Protein AF-A0A931ELJ6-F1 (afdb_monomer_lite)

pLDDT: mean 70.59, std 13.03, range [31.83, 93.94]

Foldseek 3Di:
DDDDDDDPPVVVVVVVVVVVVVVVVVVVPPPPVVVVVVVVVVVVVVVVVVVVVVVVVVVVVVVVVVVVVVVVVVVVVVVVVVVVVVVVVVVVVVVVVVVVVVVVVVVVVVVVVVVVVVVVVVVVVVVVVVVVVVVVVVVVVVVVVVVVVVVVVVVVLVVVVVVLVVVLVVLVVVLVVLVVVLVVVVVVLVVVVVVLVVVVVVLVVLVVVLVVLVVVLVVVVVVVVVVVVVVVVVVVVVVVVVVVVVVVVVVVVVVVVVVVVVVVVVVVVVVVVVVVVVVVVVVVVVVVVVVVVVVVVVVVVVPDDDDDDDPVVVVVVVVVVVVVVVVVVVVVVVVVVVVVVVVVVVVVVVVVVVVVVVVVVVVVVVVVVVVVVVVVVVVVVSVVSVVVSVVSVVVSVVSVVVVVVSVVVSVVSVVVSVVSVVVSVVSVVVSVVSVVVVVVSVVVVVVVVVVVVVVVVVVVVVVVVVVVVVVVVVVVVVVVVVVVVCVVVVVVDDDPPVVVVVVVVVVVVVVVVVVVVVVVVVVVVVVVVVVVVVVVVVVVVVVVVPPDPPPPQFDPLCVAQQQDPLLQVLCVVLVNRALQSQLPDDLVSSVVSCVVSVHDDGPLSVCSSVLSVCVVVVVPPVNVVVVVCADSNHHDPDDDD

Sequence (641 aa):
MGWINWCSFLLGGLILWLLGWLLSWFFRGNSRLQSDYAQAQAELGRLQAELTTATAAKARLGLAEQELSALRPKVQESEALQDSLERQGKELSAARLQLQSLSTALEENTNLKTQLTSLQAQLNQLQVERDHTANELQTLRGRVSSFDQLQGDYSGLQTRLASLEGERNTLKTKLQSLEADYKTRLEAALSDSEGLKTELQGQRAKVSELEARGQENIRLMGEIERYKNEFSGLQSRIGSLEQERTQLAAQLEGTSANLGSLQGRLGDLLKEREQHKNESEDFKSQLAAMGGSLLVLETLRKRLGGVEPENLESRFVALQTERNQYATELDTVRKHQEVLSGEREFLRAEVEGLQRRLDELSHQSNEILTERNRLSTEALRLRVDLNQSQGAYQDLEGAHRDLESLRTRLQKAEEERNWFSGEVQGLRQELQAHQANSTDLEQFRANYTALQARVSDLEAQLHKASATAGEAQELAANYASAQARISDLEQQGDSKRELAEFQANYTALQARISDYEAQLSQAQQRTKEYDQLAANFAAMQARVSDTPPSPVKPDDLTRIEGIGPKMNKALNAAGIYTFAQLAAAHQNQLHAAIETAGMPFAPSLPTWAKQAAYLARGDEKGFREYTDHLIAGREPQGGEA

Secondary structure (DSSP, 8-state):
------TTTHHHHHHHHHHHHHHHHHHHHTTHHHHHHHHHHHHHHHHHHHHHHHHHHHHHHHHHHHHHHHHHHHHHHHHHHHHHHHHHHHHHHHHHHHHHHHHHHHHHHHHHHHHHHHHHHHHHHHHHHHHHHHHHHHHHHHHHHHHHHHHHHHHHHHHHHHHHHHHHHHHHHHHHHHHHHHHHHHHHHHHHHHHHHHHHHHHHHHHHHHHHHHHHHHHHHHHHHHHHHHHHHHHHHHHHHHHHHHHHHHHHHHHHHHHHHHHHHHHHHHHHHHHHHHHHHHHHHHHHHHHHHHHHHHHHHTT-----SHHHHHHHHHHHHHHHHHHHHHHHHHHHHHHHHHHHHHHHHHHHHHHHHHHHHHHHHHHHHHHHHHHHHHHHHHHHHHHHHHHHHHHHHHHHHHHHHHHHHHHHHHHHHHHHHHHHHHHHHHHHHHHHHHHHHHHHHHHHHHHHHHHHHHHHHHHHHHHHHHHHHHHHHHHHHHHHHHHHHHTT---HHHHHHHHHHHHHHHHHHHHHHHHHHHHHHHHHHHHHHHHHHHHHHHHHHTS-----PPP-GGGSTT--HHHHHHHHHTT--SHHHHHHS-HHHHHHHHHHTTPPP-TTHHHHHHHHHHHHTT-HHHHHHHHHH-BTTB--S----

Structure (mmCIF, N/CA/C/O backbone):
data_AF-A0A931ELJ6-F1
#
_entry.id   AF-A0A931ELJ6-F1
#
loop_
_atom_site.group_PDB
_atom_site.id
_atom_site.type_symbol
_atom_site.label_atom_id
_atom_site.label_alt_id
_atom_site.label_comp_id
_atom_site.label_asym_id
_atom_site.label_entity_id
_atom_site.label_seq_id
_atom_site.pdbx_PDB_ins_code
_atom_site.Cartn_x
_atom_site.Cartn_y
_atom_site.Cartn_z
_atom_site.occupancy
_atom_site.B_iso_or_equiv
_atom_site.auth_seq_id
_atom_site.auth_comp_id
_atom_site.auth_asym_id
_atom_site.auth_atom_id
_atom_site.pdbx_PDB_model_num
ATOM 1 N N . MET A 1 1 ? 165.634 12.614 -228.158 1.00 43.41 1 MET A N 1
ATOM 2 C CA . MET A 1 1 ? 165.743 14.091 -228.093 1.00 43.41 1 MET A CA 1
ATOM 3 C C . MET A 1 1 ? 164.358 14.628 -227.773 1.00 43.41 1 MET A C 1
ATOM 5 O O . MET A 1 1 ? 163.447 14.239 -228.475 1.00 43.41 1 MET A O 1
ATOM 9 N N . GLY A 1 2 ? 164.057 15.428 -226.762 1.00 42.03 2 GLY A N 1
ATOM 10 C CA . GLY A 1 2 ? 164.793 16.024 -225.658 1.00 42.03 2 GLY A CA 1
ATOM 11 C C . GLY A 1 2 ? 163.746 16.749 -224.791 1.00 42.03 2 GLY A C 1
ATOM 12 O O . GLY A 1 2 ? 162.864 17.387 -225.344 1.00 42.03 2 GLY A O 1
ATOM 13 N N . TRP A 1 3 ? 163.819 16.526 -223.475 1.00 48.69 3 TRP A N 1
ATOM 14 C CA . TRP A 1 3 ? 163.522 17.411 -222.331 1.00 48.69 3 TRP A CA 1
ATOM 15 C C . TRP A 1 3 ? 162.366 18.454 -222.366 1.00 48.69 3 TRP A C 1
ATOM 17 O O . TRP A 1 3 ? 162.320 19.277 -223.270 1.00 48.69 3 TRP A O 1
ATOM 27 N N . ILE A 1 4 ? 161.611 18.493 -221.232 1.00 50.81 4 ILE A N 1
ATOM 28 C CA . ILE A 1 4 ? 160.776 19.579 -220.607 1.00 50.81 4 ILE A CA 1
ATOM 29 C C . ILE A 1 4 ? 159.235 19.422 -220.743 1.00 50.81 4 ILE A C 1
ATOM 31 O O . ILE A 1 4 ? 158.743 19.291 -221.852 1.00 50.81 4 ILE A O 1
ATOM 35 N N . ASN A 1 5 ? 158.361 19.502 -219.713 1.00 49.53 5 ASN A N 1
ATOM 36 C CA . ASN A 1 5 ? 158.470 19.525 -218.235 1.00 49.53 5 ASN A CA 1
ATOM 37 C C . ASN A 1 5 ? 157.082 19.315 -217.549 1.00 49.53 5 ASN A C 1
ATOM 39 O O . ASN A 1 5 ? 156.185 20.144 -217.670 1.00 49.53 5 ASN A O 1
ATOM 43 N N . TRP A 1 6 ? 156.937 18.231 -216.781 1.00 47.19 6 TRP A N 1
ATOM 44 C CA . TRP A 1 6 ? 156.525 18.126 -215.360 1.00 47.19 6 TRP A CA 1
ATOM 45 C C . TRP A 1 6 ? 155.348 18.901 -214.699 1.00 47.19 6 TRP A C 1
ATOM 47 O O . TRP A 1 6 ? 154.974 18.517 -213.593 1.00 47.19 6 TRP A O 1
ATOM 57 N N . CYS A 1 7 ? 154.681 19.898 -215.290 1.00 52.72 7 CYS A N 1
ATOM 58 C CA . CYS A 1 7 ? 153.677 20.689 -214.537 1.00 52.72 7 CYS A CA 1
ATOM 59 C C . CYS A 1 7 ? 152.242 20.125 -214.499 1.00 52.72 7 CYS A C 1
ATOM 61 O O . CYS A 1 7 ? 151.448 20.545 -213.660 1.00 52.72 7 CYS A O 1
ATOM 63 N N . SER A 1 8 ? 151.881 19.159 -215.349 1.00 56.47 8 SER A N 1
ATOM 64 C CA . SER A 1 8 ? 150.493 18.650 -215.391 1.00 56.47 8 SER A CA 1
ATOM 65 C C . SER A 1 8 ? 150.166 17.614 -214.305 1.00 56.47 8 SER A C 1
ATOM 67 O O . SER A 1 8 ? 148.996 17.340 -214.060 1.00 56.47 8 SER A O 1
ATOM 69 N N . PHE A 1 9 ? 151.168 17.068 -213.607 1.00 57.94 9 PHE A N 1
ATOM 70 C CA . PHE A 1 9 ? 150.951 16.027 -212.592 1.00 57.94 9 PHE A CA 1
ATOM 71 C C . PHE A 1 9 ? 150.734 16.567 -211.168 1.00 57.94 9 PHE A C 1
ATOM 73 O O . PHE A 1 9 ? 150.120 15.890 -210.348 1.00 57.94 9 PHE A O 1
ATOM 80 N N . LEU A 1 10 ? 151.165 17.798 -210.866 1.00 57.91 10 LEU A N 1
ATOM 81 C CA . LEU A 1 10 ? 151.021 18.376 -209.521 1.00 57.91 10 LEU A CA 1
ATOM 82 C C . LEU A 1 10 ? 149.655 19.035 -209.274 1.00 57.91 10 LEU A C 1
ATOM 84 O O . LEU A 1 10 ? 149.215 19.111 -208.129 1.00 57.91 10 LEU A O 1
ATOM 88 N N . LEU A 1 11 ? 148.934 19.443 -210.323 1.00 58.16 11 LEU A N 1
ATOM 89 C CA . LEU A 1 11 ? 147.624 20.086 -210.161 1.00 58.16 11 LEU A CA 1
ATOM 90 C C . LEU A 1 11 ? 146.496 19.084 -209.848 1.00 58.16 11 LEU A C 1
ATOM 92 O O . LEU A 1 11 ? 145.549 19.418 -209.140 1.00 58.16 11 LEU A O 1
ATOM 96 N N . GLY A 1 12 ? 146.612 17.839 -210.322 1.00 60.91 12 GLY A N 1
ATOM 97 C CA . GLY A 1 12 ? 145.609 16.795 -210.074 1.00 60.91 12 GLY A CA 1
ATOM 98 C C . GLY A 1 12 ? 145.601 16.280 -208.631 1.00 60.91 12 GLY A C 1
ATOM 99 O O . GLY A 1 12 ? 144.545 15.942 -208.100 1.00 60.91 12 GLY A O 1
ATOM 100 N N . GLY A 1 13 ? 146.760 16.270 -207.963 1.00 61.69 13 GLY A N 1
ATOM 101 C CA . GLY A 1 13 ? 146.885 15.762 -206.593 1.00 61.69 13 GLY A CA 1
ATOM 102 C C . GLY A 1 13 ? 146.252 16.666 -205.530 1.00 61.69 13 GLY A C 1
ATOM 103 O O . GLY A 1 13 ? 145.708 16.172 -204.545 1.00 61.69 13 GLY A O 1
ATOM 104 N N . LEU A 1 14 ? 146.264 17.988 -205.733 1.00 59.94 14 LEU A N 1
ATOM 105 C CA . LEU A 1 14 ? 145.785 18.938 -204.723 1.00 59.94 14 LEU A CA 1
ATOM 106 C C . LEU A 1 14 ? 144.248 18.987 -204.630 1.00 59.94 14 LEU A C 1
ATOM 108 O O . LEU A 1 14 ? 143.688 19.146 -203.546 1.00 59.94 14 LEU A O 1
ATOM 112 N N . ILE A 1 15 ? 143.555 18.812 -205.757 1.00 62.47 15 ILE A N 1
ATOM 113 C CA . ILE A 1 15 ? 142.088 18.915 -205.820 1.00 62.47 15 ILE A CA 1
ATOM 114 C C . ILE A 1 15 ? 141.418 17.715 -205.135 1.00 62.47 15 ILE A C 1
ATOM 116 O O . ILE A 1 15 ? 140.414 17.876 -204.440 1.00 62.47 15 ILE A O 1
ATOM 120 N N . LEU A 1 16 ? 142.006 16.522 -205.248 1.00 62.66 16 LEU A N 1
ATOM 121 C CA . LEU A 1 16 ? 141.486 15.319 -204.591 1.00 62.66 16 LEU A CA 1
ATOM 122 C C . LEU A 1 16 ? 141.669 15.345 -203.067 1.00 62.66 16 LEU A C 1
ATOM 124 O O . LEU A 1 16 ? 140.831 14.813 -202.339 1.00 62.66 16 LEU A O 1
ATOM 128 N N . TRP A 1 17 ? 142.708 16.013 -202.568 1.00 66.56 17 TRP A N 1
ATOM 129 C CA . TRP A 1 17 ? 142.940 16.129 -201.129 1.00 66.56 17 TRP A CA 1
ATOM 130 C C . TRP A 1 17 ? 141.935 17.071 -200.442 1.00 66.56 17 TRP A C 1
ATOM 132 O O . TRP A 1 17 ? 141.398 16.743 -199.383 1.00 66.56 17 TRP A O 1
ATOM 142 N N . LEU A 1 18 ? 141.592 18.200 -201.074 1.00 61.91 18 LEU A N 1
ATOM 143 C CA . LEU A 1 18 ? 140.610 19.148 -200.527 1.00 61.91 18 LEU A CA 1
ATOM 144 C C . LEU A 1 18 ? 139.177 18.596 -200.512 1.00 61.91 18 LEU A C 1
ATOM 146 O O . LEU A 1 18 ? 138.421 18.867 -199.577 1.00 61.91 18 LEU A O 1
ATOM 150 N N . LEU A 1 19 ? 138.811 17.771 -201.496 1.00 62.34 19 LEU A N 1
ATOM 151 C CA . LEU A 1 19 ? 137.492 17.133 -201.534 1.00 62.34 19 LEU A CA 1
ATOM 152 C C . LEU A 1 19 ? 137.310 16.092 -200.418 1.00 62.34 19 LEU A C 1
ATOM 154 O O . LEU A 1 19 ? 136.225 15.995 -199.844 1.00 62.34 19 LEU A O 1
ATOM 158 N N . GLY A 1 20 ? 138.375 15.376 -200.045 1.00 62.75 20 GLY A N 1
ATOM 159 C CA . GLY A 1 20 ? 138.344 14.442 -198.916 1.00 62.75 20 GLY A CA 1
ATOM 160 C C . GLY A 1 20 ? 138.113 15.129 -197.564 1.00 62.75 20 GLY A C 1
ATOM 161 O O . GLY A 1 20 ? 137.410 14.598 -196.703 1.00 62.75 20 GLY A O 1
ATOM 162 N N . TRP A 1 21 ? 138.644 16.340 -197.382 1.00 67.12 21 TRP A N 1
ATOM 163 C CA . TRP A 1 21 ? 138.502 17.080 -196.126 1.00 67.12 21 TRP A CA 1
ATOM 164 C C . TRP A 1 21 ? 137.085 17.642 -195.920 1.00 67.12 21 TRP A C 1
ATOM 166 O O . TRP A 1 21 ? 136.524 17.537 -194.827 1.00 67.12 21 TRP A O 1
ATOM 176 N N . LEU A 1 22 ? 136.459 18.161 -196.980 1.00 61.28 22 LEU A N 1
ATOM 177 C CA . LEU A 1 22 ? 135.119 18.758 -196.910 1.00 61.28 22 LEU A CA 1
ATOM 178 C C . LEU A 1 22 ? 134.012 17.729 -196.631 1.00 61.28 22 LEU A C 1
ATOM 180 O O . LEU A 1 22 ? 133.106 18.004 -195.840 1.00 61.28 22 LEU A O 1
ATOM 184 N N . LEU A 1 23 ? 134.112 16.519 -197.192 1.00 61.53 23 LEU A N 1
ATOM 185 C CA . LEU A 1 23 ? 133.146 15.457 -196.890 1.00 61.53 23 LEU A CA 1
ATOM 186 C C . LEU A 1 23 ? 133.246 14.960 -195.441 1.00 61.53 23 LEU A C 1
ATOM 188 O O . LEU A 1 23 ? 132.221 14.658 -194.829 1.00 61.53 23 LEU A O 1
ATOM 192 N N . SER A 1 24 ? 134.446 14.926 -194.852 1.00 60.56 24 SER A N 1
ATOM 193 C CA . SER A 1 24 ? 134.601 14.502 -193.455 1.00 60.56 24 SER A CA 1
ATOM 194 C C . SER A 1 24 ? 134.031 15.512 -192.452 1.00 60.56 24 SER A C 1
ATOM 196 O O . SER A 1 24 ? 133.645 15.112 -191.350 1.00 60.56 24 SER A O 1
ATOM 198 N N . TRP A 1 25 ? 133.985 16.803 -192.790 1.00 59.50 25 TRP A N 1
ATOM 199 C CA . TRP A 1 25 ? 133.440 17.831 -191.902 1.00 59.50 25 TRP A CA 1
ATOM 200 C C . TRP A 1 25 ? 131.906 17.830 -191.894 1.00 59.50 25 TRP A C 1
ATOM 202 O O . TRP A 1 25 ? 131.299 17.869 -190.823 1.00 59.50 25 TRP A O 1
ATOM 212 N N . PHE A 1 26 ? 131.272 17.684 -193.062 1.00 58.72 26 PHE A N 1
ATOM 213 C CA . PHE A 1 26 ? 129.811 17.741 -193.177 1.00 58.72 26 PHE A CA 1
ATOM 214 C C . PHE A 1 26 ? 129.106 16.617 -192.396 1.00 58.72 26 PHE A C 1
ATOM 216 O O . PHE A 1 26 ? 128.127 16.861 -191.692 1.00 58.72 26 PHE A O 1
ATOM 223 N N . PHE A 1 27 ? 129.648 15.395 -192.416 1.00 59.59 27 PHE A N 1
ATOM 224 C CA . PHE A 1 27 ? 129.034 14.271 -191.699 1.00 59.59 27 PHE A CA 1
ATOM 225 C C . PHE A 1 27 ? 129.211 14.317 -190.175 1.00 59.59 27 PHE A C 1
ATOM 227 O O . PHE A 1 27 ? 128.409 13.724 -189.455 1.00 59.59 27 PHE A O 1
ATOM 234 N N . ARG A 1 28 ? 130.196 15.057 -189.649 1.00 57.69 28 ARG A N 1
ATOM 235 C CA . ARG A 1 28 ? 130.360 15.231 -188.193 1.00 57.69 28 ARG A CA 1
ATOM 236 C C . ARG A 1 28 ? 129.405 16.261 -187.587 1.00 57.69 28 ARG A C 1
ATOM 238 O O . ARG A 1 28 ? 129.187 16.220 -186.380 1.00 57.69 28 ARG A O 1
ATOM 245 N N . GLY A 1 29 ? 128.830 17.156 -188.391 1.00 54.94 29 GLY A N 1
ATOM 246 C CA . GLY A 1 29 ? 127.877 18.164 -187.914 1.00 54.94 29 GLY A CA 1
ATOM 247 C C . GLY A 1 29 ? 126.477 17.617 -187.603 1.00 54.94 29 GLY A C 1
ATOM 248 O O . GLY A 1 29 ? 125.798 18.149 -186.731 1.00 54.94 29 GLY A O 1
ATOM 249 N N . ASN A 1 30 ? 126.044 16.538 -188.264 1.00 58.19 30 ASN A N 1
ATOM 250 C CA . ASN A 1 30 ? 124.634 16.123 -188.258 1.00 58.19 30 ASN A CA 1
ATOM 251 C C . ASN A 1 30 ? 124.200 15.271 -187.042 1.00 58.19 30 ASN A C 1
ATOM 253 O O . ASN A 1 30 ? 123.012 15.142 -186.768 1.00 58.19 30 ASN A O 1
ATOM 257 N N . SER A 1 31 ? 125.127 14.690 -186.279 1.00 59.31 31 SER A N 1
ATOM 258 C CA . SER A 1 31 ? 124.796 13.754 -185.189 1.00 59.31 31 SER A CA 1
ATOM 259 C C . SER A 1 31 ? 124.468 14.414 -183.842 1.00 59.31 31 SER A C 1
ATOM 261 O O . SER A 1 31 ? 123.854 13.773 -182.994 1.00 59.31 31 SER A O 1
ATOM 263 N N . ARG A 1 32 ? 124.819 15.691 -183.626 1.00 60.00 32 ARG A N 1
ATOM 264 C CA . ARG A 1 32 ? 124.511 16.395 -182.363 1.00 60.00 32 ARG A CA 1
ATOM 265 C C . ARG A 1 32 ? 123.055 16.867 -182.268 1.00 60.00 32 ARG A C 1
ATOM 267 O O . ARG A 1 32 ? 122.464 16.773 -181.203 1.00 60.00 32 ARG A O 1
ATOM 274 N N . LEU A 1 33 ? 122.445 17.274 -183.380 1.00 60.31 33 LEU A N 1
ATOM 275 C CA . LEU A 1 33 ? 121.073 17.803 -183.399 1.00 60.31 33 LEU A CA 1
ATOM 276 C C . LEU A 1 33 ? 119.986 16.756 -183.097 1.00 60.31 33 LEU A C 1
ATOM 278 O O . LEU A 1 33 ? 118.925 17.109 -182.593 1.00 60.31 33 LEU A O 1
ATOM 282 N N . GLN A 1 34 ? 120.232 15.470 -183.362 1.00 59.91 34 GLN A N 1
ATOM 283 C CA . GLN A 1 34 ? 119.258 14.410 -183.062 1.00 59.91 34 GLN A CA 1
ATOM 284 C C . GLN A 1 34 ? 119.167 14.065 -181.566 1.00 59.91 34 GLN A C 1
ATOM 286 O O . GLN A 1 34 ? 118.107 13.646 -181.107 1.00 59.91 34 GLN A O 1
ATOM 291 N N . SER A 1 35 ? 120.251 14.255 -180.806 1.00 60.19 35 SER A N 1
ATOM 292 C CA . SER A 1 35 ? 120.291 13.985 -179.361 1.00 60.19 35 SER A CA 1
ATOM 293 C C . SER A 1 35 ? 119.407 14.960 -178.578 1.00 60.19 35 SER A C 1
ATOM 295 O O . SER A 1 35 ? 118.607 14.544 -177.740 1.00 60.19 35 SER A O 1
ATOM 297 N N . ASP A 1 36 ? 119.504 16.251 -178.896 1.00 61.84 36 ASP A N 1
ATOM 298 C CA . ASP A 1 36 ? 118.827 17.307 -178.136 1.00 61.84 36 ASP A CA 1
ATOM 299 C C . ASP A 1 36 ? 117.297 17.263 -178.321 1.00 61.84 36 ASP A C 1
ATOM 301 O O . ASP A 1 36 ? 116.541 17.551 -177.393 1.00 61.84 36 ASP A O 1
ATOM 305 N N . TYR A 1 37 ? 116.813 16.813 -179.486 1.00 60.03 37 TYR A N 1
ATOM 306 C CA . TYR A 1 37 ? 115.376 16.667 -179.745 1.00 60.03 37 TYR A CA 1
ATOM 307 C C . TYR A 1 37 ? 114.726 15.543 -178.915 1.00 60.03 37 TYR A C 1
ATOM 309 O O . TYR A 1 37 ? 113.603 15.693 -178.433 1.00 60.03 37 TYR A O 1
ATOM 317 N N . ALA A 1 38 ? 115.434 14.429 -178.696 1.00 61.53 38 ALA A N 1
ATOM 318 C CA . ALA A 1 38 ? 114.917 13.307 -177.909 1.00 61.53 38 ALA A CA 1
ATOM 319 C C . ALA A 1 38 ? 114.803 13.643 -176.410 1.00 61.53 38 ALA A C 1
ATOM 321 O O . ALA A 1 38 ? 113.857 13.208 -175.751 1.00 61.53 38 ALA A O 1
ATOM 322 N N . GLN A 1 39 ? 115.727 14.452 -175.874 1.00 62.41 39 GLN A N 1
ATOM 323 C CA . GLN A 1 39 ? 115.664 14.904 -174.480 1.00 62.41 39 GLN A CA 1
ATOM 324 C C . GLN A 1 39 ? 114.453 15.810 -174.213 1.00 62.41 39 GLN A C 1
ATOM 326 O O . GLN A 1 39 ? 113.749 15.599 -173.226 1.00 62.41 39 GLN A O 1
ATOM 331 N N . ALA A 1 40 ? 114.145 16.747 -175.115 1.00 61.31 40 ALA A N 1
ATOM 332 C CA . ALA A 1 40 ? 112.998 17.643 -174.951 1.00 61.31 40 ALA A CA 1
ATOM 333 C C . ALA A 1 40 ? 111.646 16.898 -174.946 1.00 61.31 40 ALA A C 1
ATOM 335 O O . ALA A 1 40 ? 110.733 17.255 -174.200 1.00 61.31 40 ALA A O 1
ATOM 336 N N . GLN A 1 41 ? 111.509 15.827 -175.736 1.00 60.59 41 GLN A N 1
ATOM 337 C CA . GLN A 1 41 ? 110.291 15.005 -175.743 1.00 60.59 41 GLN A CA 1
ATOM 338 C C . GLN A 1 41 ? 110.085 14.226 -174.434 1.00 60.59 41 GLN A C 1
ATOM 340 O O . GLN A 1 41 ? 108.946 14.070 -173.989 1.00 60.59 41 GLN A O 1
ATOM 345 N N . ALA A 1 42 ? 111.164 13.764 -173.796 1.00 63.56 42 ALA A N 1
ATOM 346 C CA . ALA A 1 42 ? 111.082 13.038 -172.529 1.00 63.56 42 ALA A CA 1
ATOM 347 C C . ALA A 1 42 ? 110.638 13.942 -171.362 1.00 63.56 42 ALA A C 1
ATOM 349 O O . ALA A 1 42 ? 109.822 13.521 -170.537 1.00 63.56 42 ALA A O 1
ATOM 350 N N . GLU A 1 43 ? 111.115 15.192 -171.306 1.00 63.94 43 GLU A N 1
ATOM 351 C CA . GLU A 1 43 ? 110.693 16.151 -170.272 1.00 63.94 43 GLU A CA 1
ATOM 352 C C . GLU A 1 43 ? 109.208 16.516 -170.378 1.00 63.94 43 GLU A C 1
ATOM 354 O O . GLU A 1 43 ? 108.509 16.597 -169.364 1.00 63.94 43 GLU A O 1
ATOM 359 N N . LEU A 1 44 ? 108.692 16.666 -171.599 1.00 62.84 44 LEU A N 1
ATOM 360 C CA . LEU A 1 44 ? 107.293 17.031 -171.823 1.00 62.84 44 LEU A CA 1
ATOM 361 C C . LEU A 1 44 ? 106.331 15.920 -171.362 1.00 62.84 44 LEU A C 1
ATOM 363 O O . LEU A 1 44 ? 105.308 16.203 -170.733 1.00 62.84 44 LEU A O 1
ATOM 367 N N . GLY A 1 45 ? 106.702 14.652 -171.579 1.00 62.16 45 GLY A N 1
ATOM 368 C CA . GLY A 1 45 ? 105.955 13.502 -171.059 1.00 62.16 45 GLY A CA 1
ATOM 369 C C . GLY A 1 45 ? 105.956 13.422 -169.528 1.00 62.16 45 GLY A C 1
ATOM 370 O O . GLY A 1 45 ? 104.940 13.074 -168.923 1.00 62.16 45 GLY A O 1
ATOM 371 N N . ARG A 1 46 ? 107.064 13.803 -168.877 1.00 72.25 46 ARG A N 1
ATOM 372 C CA . ARG A 1 46 ? 107.159 13.808 -167.410 1.00 72.25 46 ARG A CA 1
ATOM 373 C C . ARG A 1 46 ? 106.241 14.860 -166.776 1.00 72.25 46 ARG A C 1
ATOM 375 O O . ARG A 1 46 ? 105.523 14.545 -165.828 1.00 72.25 46 ARG A O 1
ATOM 382 N N . LEU A 1 47 ? 106.218 16.080 -167.313 1.00 66.44 47 LEU A N 1
ATOM 383 C CA . LEU A 1 47 ? 105.364 17.158 -166.796 1.00 66.44 47 LEU A CA 1
ATOM 384 C C . LEU A 1 47 ? 103.866 16.851 -166.954 1.00 66.44 47 LEU A C 1
ATOM 386 O O . LEU A 1 47 ? 103.071 17.174 -166.071 1.00 66.44 47 LEU A O 1
ATOM 390 N N . GLN A 1 48 ? 103.468 16.174 -168.036 1.00 63.16 48 GLN A N 1
ATOM 391 C CA . GLN A 1 48 ? 102.080 15.725 -168.199 1.00 63.16 48 GLN A CA 1
ATOM 392 C C . GLN A 1 48 ? 101.670 14.699 -167.132 1.00 63.16 48 GLN A C 1
ATOM 394 O O . GLN A 1 48 ? 100.555 14.778 -166.613 1.00 63.16 48 GLN A O 1
ATOM 399 N N . ALA A 1 49 ? 102.564 13.782 -166.748 1.00 66.12 49 ALA A N 1
ATOM 400 C CA . ALA A 1 49 ? 102.290 12.822 -165.680 1.00 66.12 49 ALA A CA 1
ATOM 401 C C . ALA A 1 49 ? 102.103 13.513 -164.314 1.00 66.12 49 ALA A C 1
ATOM 403 O O . ALA A 1 49 ? 101.149 13.204 -163.597 1.00 66.12 49 ALA A O 1
ATOM 404 N N . GLU A 1 50 ? 102.942 14.498 -163.975 1.00 69.12 50 GLU A N 1
ATOM 405 C CA . GLU A 1 50 ? 102.826 15.253 -162.715 1.00 69.12 50 GLU A CA 1
ATOM 406 C C . GLU A 1 50 ? 101.515 16.069 -162.625 1.00 69.12 50 GLU A C 1
ATOM 408 O O . GLU A 1 50 ? 100.918 16.184 -161.552 1.00 69.12 50 GLU A O 1
ATOM 413 N N . LEU A 1 51 ? 100.979 16.565 -163.746 1.00 68.19 51 LEU A N 1
ATOM 414 C CA . LEU A 1 51 ? 99.689 17.269 -163.750 1.00 68.19 51 LEU A CA 1
ATOM 415 C C . LEU A 1 51 ? 98.499 16.332 -163.453 1.00 68.19 51 LEU A C 1
ATOM 417 O O . LEU A 1 51 ? 97.538 16.718 -162.774 1.00 68.19 51 LEU A O 1
ATOM 421 N N . THR A 1 52 ? 98.558 15.083 -163.926 1.00 68.50 52 THR A N 1
ATOM 422 C CA . THR A 1 52 ? 97.504 14.083 -163.665 1.00 68.50 52 THR A CA 1
ATOM 423 C C . THR A 1 52 ? 97.479 13.614 -162.209 1.00 68.50 52 THR A C 1
ATOM 425 O O . THR A 1 52 ? 96.409 13.406 -161.636 1.00 68.50 52 THR A O 1
ATOM 428 N N . THR A 1 53 ? 98.639 13.510 -161.556 1.00 71.38 53 THR A N 1
ATOM 429 C CA . THR A 1 53 ? 98.700 13.137 -160.135 1.00 71.38 53 THR A CA 1
ATOM 430 C C . THR A 1 53 ? 98.207 14.270 -159.233 1.00 71.38 53 THR A C 1
ATOM 432 O O . THR A 1 53 ? 97.451 14.016 -158.292 1.00 71.38 53 THR A O 1
ATOM 435 N N . ALA A 1 54 ? 98.541 15.525 -159.549 1.00 66.81 54 ALA A N 1
ATOM 436 C CA . ALA A 1 54 ? 98.067 16.689 -158.799 1.00 66.81 54 ALA A CA 1
ATOM 437 C C . ALA A 1 54 ? 96.536 16.866 -158.870 1.00 66.81 54 ALA A C 1
ATOM 439 O O . ALA A 1 54 ? 95.887 17.190 -157.871 1.00 66.81 54 ALA A O 1
ATOM 440 N N . THR A 1 55 ? 95.926 16.603 -160.028 1.00 69.12 55 THR A N 1
ATOM 441 C CA . THR A 1 55 ? 94.462 16.659 -160.193 1.00 69.12 55 THR A CA 1
ATOM 442 C C . THR A 1 55 ? 93.745 15.545 -159.428 1.00 69.12 55 THR A C 1
ATOM 444 O O . THR A 1 55 ? 92.728 15.810 -158.781 1.00 69.12 55 THR A O 1
ATOM 447 N N . ALA A 1 56 ? 94.305 14.331 -159.394 1.00 69.25 56 ALA A N 1
ATOM 448 C CA . ALA A 1 56 ? 93.779 13.239 -158.573 1.00 69.25 56 ALA A CA 1
ATOM 449 C C . ALA A 1 56 ? 93.848 13.544 -157.062 1.00 69.25 56 ALA A C 1
ATOM 451 O O . ALA A 1 56 ? 92.908 13.240 -156.323 1.00 69.25 56 ALA A O 1
ATOM 452 N N . ALA A 1 57 ? 94.925 14.185 -156.593 1.00 69.62 57 ALA A N 1
ATOM 453 C CA . ALA A 1 57 ? 95.051 14.606 -155.196 1.00 69.62 57 ALA A CA 1
ATOM 454 C C . ALA A 1 57 ? 93.998 15.661 -154.812 1.00 69.62 57 ALA A C 1
ATOM 456 O O . ALA A 1 57 ? 93.372 15.550 -153.757 1.00 69.62 57 ALA A O 1
ATOM 457 N N . LYS A 1 58 ? 93.732 16.634 -155.695 1.00 67.94 58 LYS A N 1
ATOM 458 C CA . LYS A 1 58 ? 92.695 17.656 -155.478 1.00 67.94 58 LYS A CA 1
ATOM 459 C C . LYS A 1 58 ? 91.290 17.052 -155.367 1.00 67.94 58 LYS A C 1
ATOM 461 O O . LYS A 1 58 ? 90.510 17.480 -154.522 1.00 67.94 58 LYS A O 1
ATOM 466 N N . ALA A 1 59 ? 90.978 16.032 -156.169 1.00 71.62 59 ALA A N 1
ATOM 467 C CA . ALA A 1 59 ? 89.695 15.331 -156.091 1.00 71.62 59 ALA A CA 1
ATOM 468 C C . ALA A 1 59 ? 89.515 14.579 -154.759 1.00 71.62 59 ALA A C 1
ATOM 470 O O . ALA A 1 59 ? 88.440 14.627 -154.163 1.00 71.62 59 ALA A O 1
ATOM 471 N N . ARG A 1 60 ? 90.576 13.932 -154.253 1.00 74.75 60 ARG A N 1
ATOM 472 C CA . ARG A 1 60 ? 90.550 13.264 -152.939 1.00 74.75 60 ARG A CA 1
ATOM 473 C C . ARG A 1 60 ? 90.341 14.247 -151.791 1.00 74.75 60 ARG A C 1
ATOM 475 O O . ARG A 1 60 ? 89.616 13.932 -150.856 1.00 74.75 60 ARG A O 1
ATOM 482 N N . LEU A 1 61 ? 90.948 15.430 -151.876 1.00 74.50 61 LEU A N 1
ATOM 483 C CA . LEU A 1 61 ? 90.789 16.465 -150.857 1.00 74.50 61 LEU A CA 1
ATOM 484 C C . LEU A 1 61 ? 89.350 17.006 -150.826 1.00 74.50 61 LEU A C 1
ATOM 486 O O . LEU A 1 61 ? 88.780 17.139 -149.750 1.00 74.50 61 LEU A O 1
ATOM 490 N N . GLY A 1 62 ? 88.726 17.191 -151.995 1.00 71.56 62 GLY A N 1
ATOM 491 C CA . GLY A 1 62 ? 87.308 17.558 -152.084 1.00 71.56 62 GLY A CA 1
ATOM 492 C C . GLY A 1 62 ? 86.363 16.501 -151.497 1.00 71.56 62 GLY A C 1
ATOM 493 O O . GLY A 1 62 ? 85.402 16.852 -150.818 1.00 71.56 62 GLY A O 1
ATOM 494 N N . LEU A 1 63 ? 86.653 15.209 -151.693 1.00 75.19 63 LEU A N 1
ATOM 495 C CA . LEU A 1 63 ? 85.889 14.118 -151.069 1.00 75.19 63 LEU A CA 1
ATOM 496 C C . LEU A 1 63 ? 86.039 14.112 -149.541 1.00 75.19 63 LEU A C 1
ATOM 498 O O . LEU A 1 63 ? 85.042 13.999 -148.834 1.00 75.19 63 LEU A O 1
ATOM 502 N N . ALA A 1 64 ? 87.260 14.292 -149.029 1.00 71.56 64 ALA A N 1
ATOM 503 C CA . ALA A 1 64 ? 87.510 14.351 -147.589 1.00 71.56 64 ALA A CA 1
ATOM 504 C C . ALA A 1 64 ? 86.820 15.559 -146.925 1.00 71.56 64 ALA A C 1
ATOM 506 O O . ALA A 1 64 ? 86.256 15.433 -145.839 1.00 71.56 64 ALA A O 1
ATOM 507 N N . GLU A 1 65 ? 86.804 16.723 -147.583 1.00 72.81 65 GLU A N 1
ATOM 508 C CA . GLU A 1 65 ? 86.050 17.894 -147.111 1.00 72.81 65 GLU A CA 1
ATOM 509 C C . GLU A 1 65 ? 84.538 17.629 -147.090 1.00 72.81 65 GLU A C 1
ATOM 511 O O . GLU A 1 65 ? 83.847 18.030 -146.149 1.00 72.81 65 GLU A O 1
ATOM 516 N N . GLN A 1 66 ? 84.023 16.900 -148.084 1.00 76.00 66 GLN A N 1
ATOM 517 C CA . GLN A 1 66 ? 82.617 16.516 -148.143 1.00 76.00 66 GLN A CA 1
ATOM 518 C C . GLN A 1 66 ? 82.247 15.548 -147.006 1.00 76.00 66 GLN A C 1
ATOM 520 O O . GLN A 1 66 ? 81.242 15.768 -146.326 1.00 76.00 66 GLN A O 1
ATOM 525 N N . GLU A 1 67 ? 83.083 14.545 -146.725 1.00 75.44 67 GLU A N 1
ATOM 526 C CA . GLU A 1 67 ? 82.909 13.631 -145.586 1.00 75.44 67 GLU A CA 1
ATOM 527 C C . GLU A 1 67 ? 82.950 14.374 -144.241 1.00 75.44 67 GLU A C 1
ATOM 529 O O . GLU A 1 67 ? 82.094 14.152 -143.380 1.00 75.44 67 GLU A O 1
ATOM 534 N N . LEU A 1 68 ? 83.877 15.322 -144.073 1.00 73.56 68 LEU A N 1
ATOM 535 C CA . LEU A 1 68 ? 83.985 16.122 -142.851 1.00 73.56 68 LEU A CA 1
ATOM 536 C C . LEU A 1 68 ? 82.764 17.037 -142.652 1.00 73.56 68 LEU A C 1
ATOM 538 O O . LEU A 1 68 ? 82.283 17.210 -141.527 1.00 73.56 68 LEU A O 1
ATOM 542 N N . SER A 1 69 ? 82.222 17.589 -143.744 1.00 74.75 69 SER A N 1
ATOM 543 C CA . SER A 1 69 ? 80.992 18.388 -143.716 1.00 74.75 69 SER A CA 1
ATOM 544 C C . SER A 1 69 ? 79.758 17.556 -143.345 1.00 74.75 69 SER A C 1
ATOM 546 O O . SER A 1 69 ? 78.877 18.059 -142.651 1.00 74.75 69 SER A O 1
ATOM 548 N N . ALA A 1 70 ? 79.726 16.274 -143.730 1.00 76.44 70 ALA A N 1
ATOM 549 C CA . ALA A 1 70 ? 78.642 15.347 -143.412 1.00 76.44 70 ALA A CA 1
ATOM 550 C C . ALA A 1 70 ? 78.716 14.793 -141.976 1.00 76.44 70 ALA A C 1
ATOM 552 O O . ALA A 1 70 ? 77.687 14.461 -141.387 1.00 76.44 70 ALA A O 1
ATOM 553 N N . LEU A 1 71 ? 79.916 14.704 -141.392 1.00 78.00 71 LEU A N 1
ATOM 554 C CA . LEU A 1 71 ? 80.119 14.244 -140.012 1.00 78.00 71 LEU A CA 1
ATOM 555 C C . LEU A 1 71 ? 79.803 15.323 -138.968 1.00 78.00 71 LEU A C 1
ATOM 557 O O . LEU A 1 71 ? 79.296 14.999 -137.895 1.00 78.00 71 LEU A O 1
ATOM 561 N N . ARG A 1 72 ? 80.044 16.601 -139.284 1.00 78.62 72 ARG A N 1
ATOM 562 C CA . ARG A 1 72 ? 79.776 17.729 -138.376 1.00 78.62 72 ARG A CA 1
ATOM 563 C C . ARG A 1 72 ? 78.341 17.758 -137.807 1.00 78.62 72 ARG A C 1
ATOM 565 O O . ARG A 1 72 ? 78.228 17.861 -136.588 1.00 78.62 72 ARG A O 1
ATOM 572 N N . PRO A 1 73 ? 77.257 17.634 -138.603 1.00 79.81 73 PRO A N 1
ATOM 573 C CA . PRO A 1 73 ? 75.901 17.632 -138.049 1.00 79.81 73 PRO A CA 1
ATOM 574 C C . PRO A 1 73 ? 75.610 16.403 -137.174 1.00 79.81 73 PRO A C 1
ATOM 576 O O . PRO A 1 73 ? 74.876 16.522 -136.200 1.00 79.81 73 PRO A O 1
ATOM 579 N N . LYS A 1 74 ? 76.219 15.240 -137.452 1.00 80.44 74 LYS A N 1
ATOM 580 C CA . LYS A 1 74 ? 76.029 14.025 -136.636 1.00 80.44 74 LYS A CA 1
ATOM 581 C C . LYS A 1 74 ? 76.676 14.129 -135.255 1.00 80.44 74 LYS A C 1
ATOM 583 O O . LYS A 1 74 ? 76.133 13.612 -134.285 1.00 80.44 74 LYS A O 1
ATOM 588 N N . VAL A 1 75 ? 77.825 14.801 -135.156 1.00 81.12 75 VAL A N 1
ATOM 589 C CA . VAL A 1 75 ? 78.460 15.084 -133.857 1.00 81.12 75 VAL A CA 1
ATOM 590 C C . VAL A 1 75 ? 77.590 16.040 -133.041 1.00 81.12 75 VAL A C 1
ATOM 592 O O . VAL A 1 75 ? 77.336 15.765 -131.875 1.00 81.12 75 VAL A O 1
ATOM 595 N N . GLN A 1 76 ? 77.044 17.087 -133.670 1.00 79.44 76 GLN A N 1
ATOM 596 C CA . GLN A 1 76 ? 76.110 18.007 -133.007 1.00 79.44 76 GLN A CA 1
ATOM 597 C C . GLN A 1 76 ? 74.833 17.301 -132.526 1.00 79.44 76 GLN A C 1
ATOM 599 O O . GLN A 1 76 ? 74.341 17.589 -131.439 1.00 79.44 76 GLN A O 1
ATOM 604 N N . GLU A 1 77 ? 74.306 16.353 -133.306 1.00 81.12 77 GLU A N 1
ATOM 605 C CA . GLU A 1 77 ? 73.159 15.531 -132.905 1.00 81.12 77 GLU A CA 1
ATOM 606 C C . GLU A 1 77 ? 73.490 14.629 -131.703 1.00 81.12 77 GLU A C 1
ATOM 608 O O . GLU A 1 77 ? 72.704 14.541 -130.761 1.00 81.12 77 GLU A O 1
ATOM 613 N N . SER A 1 78 ? 74.678 14.013 -131.686 1.00 77.38 78 SER A N 1
ATOM 614 C CA . SER A 1 78 ? 75.148 13.208 -130.551 1.00 77.38 78 SER A CA 1
ATOM 615 C C . SER A 1 78 ? 75.341 14.042 -129.281 1.00 77.38 78 SER A C 1
ATOM 617 O O . SER A 1 78 ? 74.968 13.590 -128.200 1.00 77.38 78 SER A O 1
ATOM 619 N N . GLU A 1 79 ? 75.905 15.246 -129.395 1.00 79.12 79 GLU A N 1
ATOM 620 C CA . GLU A 1 79 ? 76.065 16.175 -128.268 1.00 79.12 79 GLU A CA 1
ATOM 621 C C . GLU A 1 79 ? 74.698 16.616 -127.724 1.00 79.12 79 GLU A C 1
ATOM 623 O O . GLU A 1 79 ? 74.469 16.566 -126.517 1.00 79.12 79 GLU A O 1
ATOM 628 N N . ALA A 1 80 ? 73.738 16.932 -128.601 1.00 80.38 80 ALA A N 1
ATOM 629 C CA . ALA A 1 80 ? 72.378 17.286 -128.192 1.00 80.38 80 ALA A CA 1
ATOM 630 C C . ALA A 1 80 ? 71.640 16.127 -127.492 1.00 80.38 80 ALA A C 1
ATOM 632 O O . ALA A 1 80 ? 70.910 16.346 -126.520 1.00 80.38 80 ALA A O 1
ATOM 633 N N . LEU A 1 81 ? 71.830 14.885 -127.955 1.00 82.50 81 LEU A N 1
ATOM 634 C CA . LEU A 1 81 ? 71.287 13.693 -127.296 1.00 82.50 81 LEU A CA 1
ATOM 635 C C . LEU A 1 81 ? 71.927 13.454 -125.925 1.00 82.50 81 LEU A C 1
ATOM 637 O O . LEU A 1 81 ? 71.223 13.086 -124.984 1.00 82.50 81 LEU A O 1
ATOM 641 N N . GLN A 1 82 ? 73.234 13.685 -125.795 1.00 80.75 82 GLN A N 1
ATOM 642 C CA . GLN A 1 82 ? 73.947 13.564 -124.527 1.00 80.75 82 GLN A CA 1
ATOM 643 C C . GLN A 1 82 ? 73.473 14.613 -123.513 1.00 80.75 82 GLN A C 1
ATOM 645 O O . GLN A 1 82 ? 73.154 14.253 -122.378 1.00 80.75 82 GLN A O 1
ATOM 650 N N . ASP A 1 83 ? 73.298 15.865 -123.941 1.00 83.62 83 ASP A N 1
ATOM 651 C CA . ASP A 1 83 ? 72.703 16.925 -123.121 1.00 83.62 83 ASP A CA 1
ATOM 652 C C . ASP A 1 83 ? 71.270 16.572 -122.689 1.00 83.62 83 ASP A C 1
ATOM 654 O O . ASP A 1 83 ? 70.876 16.794 -121.540 1.00 83.62 83 ASP A O 1
ATOM 658 N N . SER A 1 84 ? 70.472 15.995 -123.596 1.00 82.94 84 SER A N 1
ATOM 659 C CA . SER A 1 84 ? 69.107 15.551 -123.295 1.00 82.94 84 SER A CA 1
ATOM 660 C C . SER A 1 84 ? 69.086 14.408 -122.277 1.00 82.94 84 SER A C 1
ATOM 662 O O . SER A 1 84 ? 68.273 14.430 -121.351 1.00 82.94 84 SER A O 1
ATOM 664 N N . LEU A 1 85 ? 69.977 13.423 -122.414 1.00 80.75 85 LEU A N 1
ATOM 665 C CA . LEU A 1 85 ? 70.110 12.313 -121.467 1.00 80.75 85 LEU A CA 1
ATOM 666 C C . LEU A 1 85 ? 70.583 12.795 -120.093 1.00 80.75 85 LEU A C 1
ATOM 668 O O . LEU A 1 85 ? 70.088 12.312 -119.076 1.00 80.75 85 LEU A O 1
ATOM 672 N N . GLU A 1 86 ? 71.488 13.774 -120.036 1.00 81.25 86 GLU A N 1
ATOM 673 C CA . GLU A 1 86 ? 71.935 14.351 -118.768 1.00 81.25 86 GLU A CA 1
ATOM 674 C C . GLU A 1 86 ? 70.801 15.113 -118.062 1.00 81.25 86 GLU A C 1
ATOM 676 O O . GLU A 1 86 ? 70.625 14.980 -116.847 1.00 81.25 86 GLU A O 1
ATOM 681 N N . ARG A 1 87 ? 69.977 15.861 -118.813 1.00 81.38 87 ARG A N 1
ATOM 682 C CA . ARG A 1 87 ? 68.767 16.511 -118.275 1.00 81.38 87 ARG A CA 1
ATOM 683 C C . ARG A 1 87 ? 67.770 15.489 -117.739 1.00 81.38 87 ARG A C 1
ATOM 685 O O . ARG A 1 87 ? 67.354 15.611 -116.590 1.00 81.38 87 ARG A O 1
ATOM 692 N N . GLN A 1 88 ? 67.463 14.449 -118.514 1.00 82.62 88 GLN A N 1
ATOM 693 C CA . GLN A 1 88 ? 66.583 13.366 -118.066 1.00 82.62 88 GLN A CA 1
ATOM 694 C C . GLN A 1 88 ? 67.144 12.642 -116.834 1.00 82.62 88 GLN A C 1
ATOM 696 O O . GLN A 1 88 ? 66.391 12.305 -115.924 1.00 82.62 88 GLN A O 1
ATOM 701 N N . GLY A 1 89 ? 68.463 12.449 -116.749 1.00 80.94 89 GLY A N 1
ATOM 702 C CA . GLY A 1 89 ? 69.120 11.879 -115.571 1.00 80.94 89 GLY A CA 1
ATOM 703 C C . GLY A 1 89 ? 68.951 12.738 -114.312 1.00 80.94 89 GLY A C 1
ATOM 704 O O . GLY A 1 89 ? 68.701 12.197 -113.232 1.00 80.94 89 GLY A O 1
ATOM 705 N N . LYS A 1 90 ? 69.032 14.069 -114.446 1.00 83.31 90 LYS A N 1
ATOM 706 C CA . LYS A 1 90 ? 68.785 15.028 -113.351 1.00 83.31 90 LYS A CA 1
ATOM 707 C C . LYS A 1 90 ? 67.311 15.074 -112.941 1.00 83.31 90 LYS A C 1
ATOM 709 O O . LYS A 1 90 ? 67.010 15.135 -111.753 1.00 83.31 90 LYS A O 1
ATOM 714 N N . GLU A 1 91 ? 66.388 15.001 -113.894 1.00 83.00 91 GLU A N 1
ATOM 715 C CA . GLU A 1 91 ? 64.950 14.931 -113.603 1.00 83.00 91 GLU A CA 1
ATOM 716 C C . GLU A 1 91 ? 64.579 13.618 -112.904 1.00 83.00 91 GLU A C 1
ATOM 718 O O . GLU A 1 91 ? 63.842 13.627 -111.920 1.00 83.00 91 GLU A O 1
ATOM 723 N N . LEU A 1 92 ? 65.144 12.489 -113.342 1.00 84.69 92 LEU A N 1
ATOM 724 C CA . LEU A 1 92 ? 64.904 11.184 -112.726 1.00 84.69 92 LEU A CA 1
ATOM 725 C C . LEU A 1 92 ? 65.474 11.107 -111.300 1.00 84.69 92 LEU A C 1
ATOM 727 O O . LEU A 1 92 ? 64.867 10.488 -110.424 1.00 84.69 92 LEU A O 1
ATOM 731 N N . SER A 1 93 ? 66.633 11.724 -111.044 1.00 81.25 93 SER A N 1
ATOM 732 C CA . SER A 1 93 ? 67.199 11.789 -109.692 1.00 81.25 93 SER A CA 1
ATOM 733 C C . SER A 1 93 ? 66.369 12.690 -108.773 1.00 81.25 93 SER A C 1
ATOM 735 O O . SER A 1 93 ? 66.090 12.295 -107.640 1.00 81.25 93 SER A O 1
ATOM 737 N N . ALA A 1 94 ? 65.883 13.832 -109.270 1.00 81.38 94 ALA A N 1
ATOM 738 C CA . ALA A 1 94 ? 64.953 14.691 -108.541 1.00 81.38 94 ALA A CA 1
ATOM 739 C C . ALA A 1 94 ? 63.626 13.971 -108.234 1.00 81.38 94 ALA A C 1
ATOM 741 O O . ALA A 1 94 ? 63.151 14.011 -107.098 1.00 81.38 94 ALA A O 1
ATOM 742 N N . ALA A 1 95 ? 63.070 13.242 -109.206 1.00 79.81 95 ALA A N 1
ATOM 743 C CA . ALA A 1 95 ? 61.860 12.445 -109.021 1.00 79.81 95 ALA A CA 1
ATOM 744 C C . ALA A 1 95 ? 62.058 11.328 -107.983 1.00 79.81 95 ALA A C 1
ATOM 746 O O . ALA A 1 95 ? 61.182 11.104 -107.152 1.00 79.81 95 ALA A O 1
ATOM 747 N N . ARG A 1 96 ? 63.220 10.657 -107.964 1.00 83.38 96 ARG A N 1
ATOM 748 C CA . ARG A 1 96 ? 63.548 9.658 -106.928 1.00 83.38 96 ARG A CA 1
ATOM 749 C C . ARG A 1 96 ? 63.606 10.263 -105.530 1.00 83.38 96 ARG A C 1
ATOM 751 O O . ARG A 1 96 ? 63.085 9.651 -104.604 1.00 83.38 96 ARG A O 1
ATOM 758 N N . LEU A 1 97 ? 64.197 11.448 -105.380 1.00 87.12 97 LEU A N 1
ATOM 759 C CA . LEU A 1 97 ? 64.245 12.144 -104.090 1.00 87.12 97 LEU A CA 1
ATOM 760 C C . LEU A 1 97 ? 62.842 12.528 -103.602 1.00 87.12 97 LEU A C 1
ATOM 762 O O . LEU A 1 97 ? 62.539 12.348 -102.426 1.00 87.12 97 LEU A O 1
ATOM 766 N N . GLN A 1 98 ? 61.965 12.986 -104.501 1.00 86.12 98 GLN A N 1
ATOM 767 C CA . GLN A 1 98 ? 60.560 13.244 -104.164 1.00 86.12 98 GLN A CA 1
ATOM 768 C C . GLN A 1 98 ? 59.810 11.965 -103.776 1.00 86.12 98 GLN A C 1
ATOM 770 O O . GLN A 1 98 ? 59.019 11.969 -102.839 1.00 86.12 98 GLN A O 1
ATOM 775 N N . LEU A 1 99 ? 60.060 10.852 -104.466 1.00 85.56 99 LEU A N 1
ATOM 776 C CA . LEU A 1 99 ? 59.414 9.575 -104.160 1.00 85.56 99 LEU A CA 1
ATOM 777 C C . LEU A 1 99 ? 59.884 9.019 -102.807 1.00 85.56 99 LEU A C 1
ATOM 779 O O . LEU A 1 99 ? 59.084 8.470 -102.053 1.00 85.56 99 LEU A O 1
ATOM 783 N N . GLN A 1 100 ? 61.158 9.231 -102.466 1.00 86.62 100 GLN A N 1
ATOM 784 C CA . GLN A 1 100 ? 61.704 8.902 -101.153 1.00 86.62 100 GLN A CA 1
ATOM 785 C C . GLN A 1 100 ? 61.061 9.747 -100.044 1.00 86.62 100 GLN A C 1
ATOM 787 O O . GLN A 1 100 ? 60.648 9.183 -99.034 1.00 86.62 100 GLN A O 1
ATOM 792 N N . SER A 1 101 ? 60.901 11.063 -100.235 1.00 84.12 101 SER A N 1
ATOM 793 C CA . SER A 1 101 ? 60.253 11.914 -99.225 1.00 84.12 101 SER A CA 1
ATOM 794 C C . SER A 1 101 ? 58.768 11.586 -99.038 1.00 84.12 101 SER A C 1
ATOM 796 O O . SER A 1 101 ? 58.287 11.549 -97.908 1.00 84.12 101 SER A O 1
ATOM 798 N N . LEU A 1 102 ? 58.050 11.277 -100.123 1.00 86.00 102 LEU A N 1
ATOM 799 C CA . LEU A 1 102 ? 56.666 10.796 -100.071 1.00 86.00 102 LEU A CA 1
ATOM 800 C C . LEU A 1 102 ? 56.544 9.455 -99.334 1.00 86.00 102 LEU A C 1
ATOM 802 O O . LEU A 1 102 ? 55.588 9.267 -98.585 1.00 86.00 102 LEU A O 1
ATOM 806 N N . SER A 1 103 ? 57.506 8.545 -99.509 1.00 84.75 103 SER A N 1
ATOM 807 C CA . SER A 1 103 ? 57.546 7.274 -98.775 1.00 84.75 103 SER A CA 1
ATOM 808 C C . SER A 1 103 ? 57.704 7.497 -97.270 1.00 84.75 103 SER A C 1
ATOM 810 O O . SER A 1 103 ? 56.965 6.904 -96.490 1.00 84.75 103 SER A O 1
ATOM 812 N N . THR A 1 104 ? 58.616 8.381 -96.856 1.00 88.56 104 THR A N 1
ATOM 813 C CA . THR A 1 104 ? 58.815 8.717 -95.436 1.00 88.56 104 THR A CA 1
ATOM 814 C C . THR A 1 104 ? 57.572 9.376 -94.834 1.00 88.56 104 THR A C 1
ATOM 816 O O . THR A 1 104 ? 57.118 8.973 -93.767 1.00 88.56 104 THR A O 1
ATOM 819 N N . ALA A 1 105 ? 56.947 10.313 -95.553 1.00 81.75 105 ALA A N 1
ATOM 820 C CA . ALA A 1 105 ? 55.705 10.946 -95.106 1.00 81.75 105 ALA A CA 1
ATOM 821 C C . ALA A 1 105 ? 54.540 9.942 -94.974 1.00 81.75 105 ALA A C 1
ATOM 823 O O . ALA A 1 105 ? 53.674 10.094 -94.109 1.00 81.75 105 ALA A O 1
ATOM 824 N N . LEU A 1 106 ? 54.502 8.904 -95.818 1.00 84.25 106 LEU A N 1
ATOM 825 C CA . LEU A 1 106 ? 53.504 7.840 -95.715 1.00 84.25 106 LEU A CA 1
ATOM 826 C C . LEU A 1 106 ? 53.721 6.991 -94.455 1.00 84.25 106 LEU A C 1
ATOM 828 O O . LEU A 1 106 ? 52.754 6.721 -93.743 1.00 84.25 106 LEU A O 1
ATOM 832 N N . GLU A 1 107 ? 54.965 6.614 -94.152 1.00 86.12 107 GLU A N 1
ATOM 833 C CA . GLU A 1 107 ? 55.309 5.895 -92.917 1.00 86.12 107 GLU A CA 1
ATOM 834 C C . GLU A 1 107 ? 54.923 6.707 -91.671 1.00 86.12 107 GLU A C 1
ATOM 836 O O . GLU A 1 107 ? 54.241 6.186 -90.784 1.00 86.12 107 GLU A O 1
ATOM 841 N N . GLU A 1 108 ? 55.232 8.006 -91.643 1.00 88.38 108 GLU A N 1
ATOM 842 C CA . GLU A 1 108 ? 54.808 8.914 -90.569 1.00 88.38 108 GLU A CA 1
ATOM 843 C C . GLU A 1 108 ? 53.282 8.950 -90.412 1.00 88.38 108 GLU A C 1
ATOM 845 O O . GLU A 1 108 ? 52.768 8.856 -89.296 1.00 88.38 108 GLU A O 1
ATOM 850 N N . ASN A 1 109 ? 52.533 9.006 -91.518 1.00 81.50 109 ASN A N 1
ATOM 851 C CA . ASN A 1 109 ? 51.071 8.998 -91.475 1.00 81.50 109 ASN A CA 1
ATOM 852 C C . ASN A 1 109 ? 50.521 7.688 -90.886 1.00 81.50 109 ASN A C 1
ATOM 854 O O . ASN A 1 109 ? 49.577 7.708 -90.091 1.00 81.50 109 ASN A O 1
ATOM 858 N N . THR A 1 110 ? 51.132 6.546 -91.221 1.00 86.31 110 THR A N 1
ATOM 859 C CA . THR A 1 110 ? 50.744 5.257 -90.627 1.00 86.31 110 THR A CA 1
ATOM 860 C C . THR A 1 110 ? 51.040 5.189 -89.128 1.00 86.31 110 THR A C 1
ATOM 862 O O . THR A 1 110 ? 50.217 4.671 -88.364 1.00 86.31 110 THR A O 1
ATOM 865 N N . ASN A 1 111 ? 52.157 5.771 -88.684 1.00 88.94 111 ASN A N 1
ATOM 866 C CA . ASN A 1 111 ? 52.507 5.833 -87.270 1.00 88.94 111 ASN A CA 1
ATOM 867 C C . ASN A 1 111 ? 51.532 6.736 -86.494 1.00 88.94 111 ASN A C 1
ATOM 869 O O . ASN A 1 111 ? 50.929 6.300 -85.513 1.00 88.94 111 ASN A O 1
ATOM 873 N N . LEU A 1 112 ? 51.263 7.945 -87.000 1.00 89.56 112 LEU A N 1
ATOM 874 C CA . LEU A 1 112 ? 50.289 8.876 -86.414 1.00 89.56 112 LEU A CA 1
ATOM 875 C C . LEU A 1 112 ? 48.890 8.263 -86.315 1.00 89.56 112 LEU A C 1
ATOM 877 O O . LEU A 1 112 ? 48.201 8.432 -85.309 1.00 89.56 112 LEU A O 1
ATOM 881 N N . LYS A 1 113 ? 48.465 7.502 -87.329 1.00 83.94 113 LYS A N 1
ATOM 882 C CA . LYS A 1 113 ? 47.175 6.804 -87.297 1.00 83.94 113 LYS A CA 1
ATOM 883 C C . LYS A 1 113 ? 47.123 5.759 -86.184 1.00 83.94 113 LYS A C 1
ATOM 885 O O . LYS A 1 113 ? 46.111 5.665 -85.496 1.00 83.94 113 LYS A O 1
ATOM 890 N N . THR A 1 114 ? 48.214 5.021 -85.987 1.00 88.88 114 THR A N 1
ATOM 891 C CA . THR A 1 114 ? 48.339 4.023 -84.915 1.00 88.88 114 THR A CA 1
ATOM 892 C C . THR A 1 114 ? 48.282 4.689 -83.538 1.00 88.88 114 THR A C 1
ATOM 894 O O . THR A 1 114 ? 47.536 4.242 -82.660 1.00 88.88 114 THR A O 1
ATOM 897 N N . GLN A 1 115 ? 48.986 5.811 -83.370 1.00 88.81 115 GLN A N 1
ATOM 898 C CA . GLN A 1 115 ? 48.942 6.620 -82.150 1.00 88.81 115 GLN A CA 1
ATOM 899 C C . GLN A 1 115 ? 47.539 7.169 -81.872 1.00 88.81 115 GLN A C 1
ATOM 901 O O . GLN A 1 115 ? 47.071 7.090 -80.739 1.00 88.81 115 GLN A O 1
ATOM 906 N N . LEU A 1 116 ? 46.826 7.650 -82.895 1.00 86.56 116 LEU A N 1
ATOM 907 C CA . LEU A 1 116 ? 45.461 8.155 -82.747 1.00 86.56 116 LEU A CA 1
ATOM 908 C C . LEU A 1 116 ? 44.490 7.057 -82.293 1.00 86.56 116 LEU A C 1
ATOM 910 O O . LEU A 1 116 ? 43.679 7.293 -81.401 1.00 86.56 116 LEU A O 1
ATOM 914 N N . THR A 1 117 ? 44.611 5.836 -82.827 1.00 87.06 117 THR A N 1
ATOM 915 C CA . THR A 1 117 ? 43.840 4.687 -82.320 1.00 87.06 117 THR A CA 1
ATOM 916 C C . THR A 1 117 ? 44.179 4.338 -80.872 1.00 87.06 117 THR A C 1
ATOM 918 O O . THR A 1 117 ? 43.271 4.020 -80.106 1.00 87.06 117 THR A O 1
ATOM 921 N N . SER A 1 118 ? 45.451 4.432 -80.474 1.00 86.31 118 SER A N 1
ATOM 922 C CA . SER A 1 118 ? 45.872 4.199 -79.085 1.00 86.31 118 SER A CA 1
ATOM 923 C C . SER A 1 118 ? 45.294 5.255 -78.134 1.00 86.31 118 SER A C 1
ATOM 925 O O . SER A 1 118 ? 44.666 4.914 -77.134 1.00 86.31 118 SER A O 1
ATOM 927 N N . LEU A 1 119 ? 45.401 6.538 -78.492 1.00 86.69 119 LEU A N 1
ATOM 928 C CA . LEU A 1 119 ? 44.824 7.647 -77.727 1.00 86.69 119 LEU A CA 1
ATOM 929 C C . LEU A 1 119 ? 43.304 7.536 -77.613 1.00 86.69 119 LEU A C 1
ATOM 931 O O . LEU A 1 119 ? 42.736 7.813 -76.559 1.00 86.69 119 LEU A O 1
ATOM 935 N N . GLN A 1 120 ? 42.632 7.092 -78.673 1.00 84.25 120 GLN A N 1
ATOM 936 C CA . GLN A 1 120 ? 41.189 6.892 -78.640 1.00 84.25 120 GLN A CA 1
ATOM 937 C C . GLN A 1 120 ? 40.787 5.731 -77.721 1.00 84.25 120 GLN A C 1
ATOM 939 O O . GLN A 1 120 ? 39.775 5.826 -77.027 1.00 84.25 120 GLN A O 1
ATOM 944 N N . A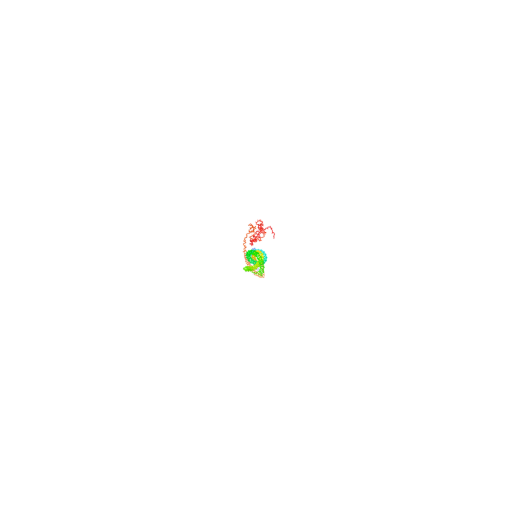LA A 1 121 ? 41.592 4.667 -77.649 1.00 84.94 121 ALA A N 1
ATOM 945 C CA . ALA A 1 121 ? 41.389 3.595 -76.677 1.00 84.94 121 ALA A CA 1
ATOM 946 C C . ALA A 1 121 ? 41.595 4.087 -75.233 1.00 84.94 121 ALA A C 1
ATOM 948 O O . ALA A 1 121 ? 40.761 3.804 -74.373 1.00 84.94 121 ALA A O 1
ATOM 949 N N . GLN A 1 122 ? 42.639 4.883 -74.982 1.00 88.06 122 GLN A N 1
ATOM 950 C CA . GLN A 1 122 ? 42.891 5.486 -73.668 1.00 88.06 122 GLN A CA 1
ATOM 951 C C . GLN A 1 122 ? 41.762 6.431 -73.240 1.00 88.06 122 GLN A C 1
ATOM 953 O O . GLN A 1 122 ? 41.310 6.374 -72.099 1.00 88.06 122 GLN A O 1
ATOM 958 N N . LEU A 1 123 ? 41.252 7.261 -74.156 1.00 85.06 123 LEU A N 1
ATOM 959 C CA . LEU A 1 123 ? 40.125 8.150 -73.874 1.00 85.06 123 LEU A CA 1
ATOM 960 C C . LEU A 1 123 ? 38.870 7.360 -73.484 1.00 85.06 123 LEU A C 1
ATOM 962 O O . LEU A 1 123 ? 38.194 7.724 -72.524 1.00 85.06 123 LEU A O 1
ATOM 966 N N . ASN A 1 124 ? 38.575 6.272 -74.200 1.00 84.38 124 ASN A N 1
ATOM 967 C CA . ASN A 1 124 ? 37.441 5.409 -73.875 1.00 84.38 124 ASN A CA 1
ATOM 968 C C . ASN A 1 124 ? 37.611 4.754 -72.498 1.00 84.38 124 ASN A C 1
ATOM 970 O O . ASN A 1 124 ? 36.651 4.681 -71.734 1.00 84.38 124 ASN A O 1
ATOM 974 N N . GLN A 1 125 ? 38.823 4.314 -72.154 1.00 84.50 125 GLN A N 1
ATOM 975 C CA . GLN A 1 125 ? 39.105 3.752 -70.834 1.00 84.50 125 GLN A CA 1
ATOM 976 C C . GLN A 1 125 ? 38.899 4.791 -69.721 1.00 84.50 125 GLN A C 1
ATOM 978 O O . GLN A 1 125 ? 38.182 4.520 -68.760 1.00 84.50 125 GLN A O 1
ATOM 983 N N . LEU A 1 126 ? 39.435 6.003 -69.885 1.00 85.94 126 LEU A N 1
ATOM 984 C CA . LEU A 1 126 ? 39.246 7.092 -68.921 1.00 85.94 126 LEU A CA 1
ATOM 985 C C . LEU A 1 126 ? 37.770 7.489 -68.763 1.00 85.94 126 LEU A C 1
ATOM 987 O O . LEU A 1 126 ? 37.341 7.862 -67.673 1.00 85.94 126 LEU A O 1
ATOM 991 N N . GLN A 1 127 ? 36.969 7.397 -69.828 1.00 81.44 127 GLN A N 1
ATOM 992 C CA . GLN A 1 127 ? 35.522 7.618 -69.743 1.00 81.44 127 GLN A CA 1
ATOM 993 C C . GLN A 1 127 ? 34.825 6.552 -68.892 1.00 81.44 127 GLN A C 1
ATOM 995 O O . GLN A 1 127 ? 33.979 6.901 -68.069 1.00 81.44 127 GLN A O 1
ATOM 1000 N N . VAL A 1 128 ? 35.206 5.280 -69.037 1.00 86.44 128 VAL A N 1
ATOM 1001 C CA . VAL A 1 128 ? 34.673 4.187 -68.207 1.00 86.44 128 VAL A CA 1
ATOM 1002 C C . VAL A 1 128 ? 35.057 4.378 -66.738 1.00 86.44 128 VAL A C 1
ATOM 1004 O O . VAL A 1 128 ? 34.204 4.240 -65.862 1.00 86.44 128 VAL A O 1
ATOM 1007 N N . GLU A 1 129 ? 36.306 4.750 -66.454 1.00 84.38 129 GLU A N 1
ATOM 1008 C CA . GLU A 1 129 ? 36.772 5.031 -65.088 1.00 84.38 129 GLU A CA 1
ATOM 1009 C C . GLU A 1 129 ? 36.039 6.232 -64.466 1.00 84.38 129 GLU A C 1
ATOM 1011 O O . GLU A 1 129 ? 35.616 6.187 -63.306 1.00 84.38 129 GLU A O 1
ATOM 1016 N N . ARG A 1 130 ? 35.796 7.292 -65.247 1.00 85.06 130 ARG A N 1
ATOM 1017 C CA . ARG A 1 130 ? 34.968 8.430 -64.819 1.00 85.06 130 ARG A CA 1
ATOM 1018 C C . ARG A 1 130 ? 33.540 7.995 -64.481 1.00 85.06 130 ARG A C 1
ATOM 1020 O O . ARG A 1 130 ? 32.987 8.430 -63.476 1.00 85.06 130 ARG A O 1
ATOM 1027 N N . ASP A 1 131 ? 32.924 7.155 -65.306 1.00 84.31 131 ASP A N 1
ATOM 1028 C CA . ASP A 1 131 ? 31.546 6.708 -65.070 1.00 84.31 131 ASP A CA 1
ATOM 1029 C C . ASP A 1 131 ? 31.452 5.787 -63.853 1.00 84.31 131 ASP A C 1
ATOM 1031 O O . ASP A 1 131 ? 30.501 5.869 -63.073 1.00 84.31 131 ASP A O 1
ATOM 1035 N N . HIS A 1 132 ? 32.471 4.956 -63.637 1.00 82.50 132 HIS A N 1
ATOM 1036 C CA . HIS A 1 132 ? 32.587 4.145 -62.434 1.00 82.50 132 HIS A CA 1
ATOM 1037 C C . HIS A 1 132 ? 32.680 5.013 -61.172 1.00 82.50 132 HIS A C 1
ATOM 1039 O O . HIS A 1 132 ? 31.850 4.878 -60.273 1.00 82.50 132 HIS A O 1
ATOM 1045 N N . THR A 1 133 ? 33.609 5.972 -61.146 1.00 82.75 133 THR A N 1
ATOM 1046 C CA . THR A 1 133 ? 33.789 6.887 -60.004 1.00 82.75 133 THR A CA 1
ATOM 1047 C C . THR A 1 133 ? 32.557 7.764 -59.753 1.00 82.75 133 THR A C 1
ATOM 1049 O O . THR A 1 133 ? 32.195 8.014 -58.602 1.00 82.75 133 THR A O 1
ATOM 1052 N N . ALA A 1 134 ? 31.841 8.182 -60.801 1.00 78.69 134 ALA A N 1
ATOM 1053 C CA . ALA A 1 134 ? 30.579 8.909 -60.663 1.00 78.69 134 ALA A CA 1
ATOM 1054 C C . ALA A 1 134 ? 29.489 8.069 -59.966 1.00 78.69 134 ALA A C 1
ATOM 1056 O O . ALA A 1 134 ? 28.782 8.576 -59.090 1.00 78.69 134 ALA A O 1
ATOM 1057 N N . ASN A 1 135 ? 29.380 6.781 -60.304 1.00 79.19 135 ASN A N 1
ATOM 1058 C CA . ASN A 1 135 ? 28.434 5.863 -59.664 1.00 79.19 135 ASN A CA 1
ATOM 1059 C C . ASN A 1 135 ? 28.804 5.575 -58.199 1.00 79.19 135 ASN A C 1
ATOM 1061 O O . ASN A 1 135 ? 27.927 5.511 -57.329 1.00 79.19 135 ASN A O 1
ATOM 1065 N N . GLU A 1 136 ? 30.097 5.446 -57.899 1.00 82.12 136 GLU A N 1
ATOM 1066 C CA . GLU A 1 136 ? 30.579 5.306 -56.522 1.00 82.12 136 GLU A CA 1
ATOM 1067 C C . GLU A 1 136 ? 30.252 6.550 -55.684 1.00 82.12 136 GLU A C 1
ATOM 1069 O O . GLU A 1 136 ? 29.716 6.423 -54.581 1.00 82.12 136 GLU A O 1
ATOM 1074 N N . LEU A 1 137 ? 30.465 7.757 -56.224 1.00 77.50 137 LEU A N 1
ATOM 1075 C CA . LEU A 1 137 ? 30.095 9.013 -55.561 1.00 77.50 137 LEU A CA 1
ATOM 1076 C C . LEU A 1 137 ? 28.588 9.117 -55.297 1.00 77.50 137 LEU A C 1
ATOM 1078 O O . LEU A 1 137 ? 28.179 9.584 -54.231 1.00 77.50 137 LEU A O 1
ATOM 1082 N N . GLN A 1 138 ? 27.749 8.667 -56.232 1.00 76.94 138 GLN A N 1
ATOM 1083 C CA . GLN A 1 138 ? 26.299 8.633 -56.033 1.00 76.94 138 GLN A CA 1
ATOM 1084 C C . GLN A 1 138 ? 25.907 7.669 -54.905 1.00 76.94 138 GLN A C 1
ATOM 1086 O O . GLN A 1 138 ? 25.071 8.008 -54.063 1.00 76.94 138 GLN A O 1
ATOM 1091 N N . THR A 1 139 ? 26.543 6.499 -54.851 1.00 78.38 139 THR A N 1
ATOM 1092 C CA . THR A 1 139 ? 26.325 5.504 -53.792 1.00 78.38 139 THR A CA 1
ATOM 1093 C C . THR A 1 139 ? 26.750 6.051 -52.429 1.00 78.38 139 THR A C 1
ATOM 1095 O O . THR A 1 139 ? 26.003 5.953 -51.454 1.00 78.38 139 THR A O 1
ATOM 1098 N N . LEU A 1 140 ? 27.918 6.696 -52.358 1.00 74.19 140 LEU A N 1
ATOM 1099 C CA . LEU A 1 140 ? 28.406 7.345 -51.142 1.00 74.19 140 LEU A CA 1
ATOM 1100 C C . LEU A 1 140 ? 27.476 8.470 -50.681 1.00 74.19 140 LEU A C 1
ATOM 1102 O O . LEU A 1 140 ? 27.175 8.550 -49.493 1.00 74.19 140 LEU A O 1
ATOM 1106 N N . ARG A 1 141 ? 26.943 9.286 -51.598 1.00 72.44 141 ARG A N 1
ATOM 1107 C CA . ARG A 1 141 ? 25.965 10.328 -51.254 1.00 72.44 141 ARG A CA 1
ATOM 1108 C C . ARG A 1 141 ? 24.695 9.738 -50.632 1.00 72.44 141 ARG A C 1
ATOM 1110 O O . ARG A 1 141 ? 24.216 10.272 -49.638 1.00 72.44 141 ARG A O 1
ATOM 1117 N N . GLY A 1 142 ? 24.187 8.624 -51.166 1.00 73.19 142 GLY A N 1
ATOM 1118 C CA . GLY A 1 142 ? 23.049 7.913 -50.569 1.00 73.19 142 GLY A CA 1
ATOM 1119 C C . GLY A 1 142 ? 23.340 7.422 -49.146 1.00 73.19 142 GLY A C 1
ATOM 1120 O O . GLY A 1 142 ? 22.494 7.543 -48.261 1.00 73.19 142 GLY A O 1
ATOM 1121 N N . ARG A 1 143 ? 24.564 6.939 -48.899 1.00 73.88 143 ARG A N 1
ATOM 1122 C CA . ARG A 1 143 ? 25.008 6.520 -47.560 1.00 73.88 143 ARG A CA 1
ATOM 1123 C C . ARG A 1 143 ? 25.102 7.693 -46.584 1.00 73.88 143 ARG A C 1
ATOM 1125 O O . ARG A 1 143 ? 24.623 7.560 -45.462 1.00 73.88 143 ARG A O 1
ATOM 1132 N N . VAL A 1 144 ? 25.634 8.842 -47.006 1.00 70.38 144 VAL A N 1
ATOM 1133 C CA . VAL A 1 144 ? 25.665 10.061 -46.173 1.00 70.38 144 VAL A CA 1
ATOM 1134 C C . VAL A 1 144 ? 24.248 10.484 -45.779 1.00 70.38 144 VAL A C 1
ATOM 1136 O O . VAL A 1 144 ? 23.984 10.699 -44.603 1.00 70.38 144 VAL A O 1
ATOM 1139 N N . SER A 1 145 ? 23.293 10.476 -46.714 1.00 69.75 145 S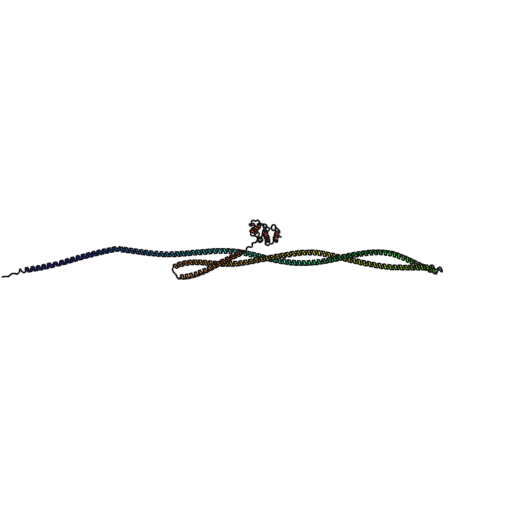ER A N 1
ATOM 1140 C CA . SER A 1 145 ? 21.893 10.784 -46.385 1.00 69.75 145 SER A CA 1
ATOM 1141 C C . SER A 1 145 ? 21.271 9.790 -45.396 1.00 69.75 145 SER A C 1
ATOM 1143 O O . SER A 1 145 ? 20.496 10.190 -44.531 1.00 69.75 145 SER A O 1
ATOM 1145 N N . SER A 1 146 ? 21.619 8.501 -45.480 1.00 67.69 146 SER A N 1
ATOM 1146 C CA . SER A 1 146 ? 21.166 7.513 -44.489 1.00 67.69 146 SER A CA 1
ATOM 1147 C C . SER A 1 146 ? 21.770 7.744 -43.097 1.00 67.69 146 SER A C 1
ATOM 1149 O O . SER A 1 146 ? 21.112 7.489 -42.089 1.00 67.69 146 SER A O 1
ATOM 1151 N N . PHE A 1 147 ? 22.996 8.271 -43.032 1.00 65.94 147 PHE A N 1
ATOM 1152 C CA . PHE A 1 147 ? 23.649 8.635 -41.778 1.00 65.94 147 PHE A CA 1
ATOM 1153 C C . PHE A 1 147 ? 22.992 9.860 -41.130 1.00 65.94 147 PHE A C 1
ATOM 1155 O O . PHE A 1 147 ? 22.699 9.824 -39.936 1.00 65.94 147 PHE A O 1
ATOM 1162 N N . ASP A 1 148 ? 22.663 10.890 -41.918 1.00 70.50 148 ASP A N 1
ATOM 1163 C CA . ASP A 1 148 ? 21.929 12.068 -41.433 1.00 70.50 148 ASP A CA 1
ATOM 1164 C C . ASP A 1 148 ? 20.576 11.672 -40.815 1.00 70.50 148 ASP A C 1
ATOM 1166 O O . ASP A 1 148 ? 20.178 12.178 -39.762 1.00 70.50 148 ASP A O 1
ATOM 1170 N N . GLN A 1 149 ? 19.879 10.714 -41.436 1.00 69.12 149 GLN A N 1
ATOM 1171 C CA . GLN A 1 149 ? 18.617 10.193 -40.914 1.00 69.12 149 GLN A CA 1
ATOM 1172 C C . GLN A 1 149 ? 18.807 9.452 -39.579 1.00 69.12 149 GLN A C 1
ATOM 1174 O O . GLN A 1 149 ? 18.079 9.717 -38.622 1.00 69.12 149 GLN A O 1
ATOM 1179 N N . LEU A 1 150 ? 19.827 8.591 -39.476 1.00 67.50 150 LEU A N 1
ATOM 1180 C CA . LEU A 1 150 ? 20.181 7.904 -38.226 1.00 67.50 150 LEU A CA 1
ATOM 1181 C C . LEU A 1 150 ? 20.552 8.884 -37.103 1.00 67.50 150 LEU A C 1
ATOM 1183 O O . LEU A 1 150 ? 20.187 8.672 -35.944 1.00 67.50 150 LEU A O 1
ATOM 1187 N N . GLN A 1 151 ? 21.246 9.974 -37.432 1.00 65.94 151 GLN A N 1
ATOM 1188 C CA . GLN A 1 151 ? 21.574 11.029 -36.477 1.00 65.94 151 GLN A CA 1
ATOM 1189 C C . GLN A 1 151 ? 20.308 11.729 -35.952 1.00 65.94 151 GLN A C 1
ATOM 1191 O O . GLN A 1 151 ? 20.206 12.002 -34.751 1.00 65.94 151 GLN A O 1
ATOM 1196 N N . GLY A 1 152 ? 19.327 11.971 -36.828 1.00 68.56 152 GLY A N 1
ATOM 1197 C CA . GLY A 1 152 ? 18.008 12.482 -36.456 1.00 68.56 152 GLY A CA 1
ATOM 1198 C C . GLY A 1 152 ? 17.270 11.545 -35.498 1.00 68.56 152 GLY A C 1
ATOM 1199 O O . GLY A 1 152 ? 16.854 11.973 -34.418 1.00 68.56 152 GLY A O 1
ATOM 1200 N N . ASP A 1 153 ? 17.193 10.258 -35.831 1.00 69.06 153 ASP A N 1
ATOM 1201 C CA . ASP A 1 153 ? 16.540 9.245 -34.993 1.00 69.06 153 ASP A CA 1
ATOM 1202 C C . ASP A 1 153 ? 17.196 9.132 -33.606 1.00 69.06 153 ASP A C 1
ATOM 1204 O O . ASP A 1 153 ? 16.508 9.047 -32.584 1.00 69.06 153 ASP A O 1
ATOM 1208 N N . TYR A 1 154 ? 18.528 9.215 -33.535 1.00 62.09 154 TYR A N 1
ATOM 1209 C CA . TYR A 1 154 ? 19.254 9.226 -32.266 1.00 62.09 154 TYR A CA 1
ATOM 1210 C C . TYR A 1 154 ? 18.922 10.439 -31.405 1.00 62.09 154 TYR A C 1
ATOM 1212 O O . TYR A 1 154 ? 18.700 10.289 -30.203 1.00 62.09 154 TYR A O 1
ATOM 1220 N N . SER A 1 155 ? 18.842 11.627 -32.007 1.00 70.00 155 SER A N 1
ATOM 1221 C CA . SER A 1 155 ? 18.445 12.832 -31.276 1.00 70.00 155 SER A CA 1
ATOM 1222 C C . SER A 1 155 ? 17.038 12.680 -30.677 1.00 70.00 155 SER A C 1
ATOM 1224 O O . SER A 1 155 ? 16.834 12.976 -29.498 1.00 70.00 155 SER A O 1
ATOM 1226 N N . GLY A 1 156 ? 16.101 12.089 -31.430 1.00 70.69 156 GLY A N 1
ATOM 1227 C CA . GLY A 1 156 ? 14.757 11.773 -30.949 1.00 70.69 156 GLY A CA 1
ATOM 1228 C C . GLY A 1 156 ? 14.760 10.767 -29.794 1.00 70.69 156 GLY A C 1
ATOM 1229 O O . GLY A 1 156 ? 14.079 10.970 -28.784 1.00 70.69 156 GLY A O 1
ATOM 1230 N N . LEU A 1 157 ? 15.571 9.708 -29.892 1.00 65.75 157 LEU A N 1
ATOM 1231 C CA . LEU A 1 157 ? 15.742 8.731 -28.812 1.00 65.75 157 LEU A CA 1
ATOM 1232 C C . LEU A 1 157 ? 16.372 9.356 -27.559 1.00 65.75 157 LEU A C 1
ATOM 1234 O O . LEU A 1 157 ? 15.933 9.051 -26.451 1.00 65.75 157 LEU A O 1
ATOM 1238 N N . GLN A 1 158 ? 17.343 10.263 -27.702 1.00 65.31 158 GLN A N 1
ATOM 1239 C CA . GLN A 1 158 ? 17.933 10.990 -26.575 1.00 65.31 158 GLN A CA 1
ATOM 1240 C C . GLN A 1 158 ? 16.899 11.850 -25.845 1.00 65.31 158 GLN A C 1
ATOM 1242 O O . GLN A 1 158 ? 16.837 11.804 -24.615 1.00 65.31 158 GLN A O 1
ATOM 1247 N N . THR A 1 159 ? 16.062 12.587 -26.583 1.00 76.81 159 THR A N 1
ATOM 1248 C CA . THR A 1 159 ? 14.976 13.383 -25.995 1.00 76.81 159 THR A CA 1
ATOM 1249 C C . THR A 1 159 ? 13.983 12.498 -25.248 1.00 76.81 159 THR A C 1
ATOM 1251 O O . THR A 1 159 ? 13.613 12.799 -24.112 1.00 76.81 159 THR A O 1
ATOM 1254 N N . ARG A 1 160 ? 13.585 11.367 -25.844 1.00 71.56 160 ARG A N 1
ATOM 1255 C CA . ARG A 1 160 ? 12.659 10.424 -25.207 1.00 71.56 160 ARG A CA 1
ATOM 1256 C C . ARG A 1 160 ? 13.247 9.814 -23.938 1.00 71.56 160 ARG A C 1
ATOM 1258 O O . ARG A 1 160 ? 12.537 9.663 -22.950 1.00 71.56 160 ARG A O 1
ATOM 1265 N N . LEU A 1 161 ? 14.542 9.516 -23.935 1.00 68.81 161 LEU A N 1
ATOM 1266 C CA . LEU A 1 161 ? 15.216 8.962 -22.768 1.00 68.81 161 LEU A CA 1
ATOM 1267 C C . LEU A 1 161 ? 15.345 9.989 -21.636 1.00 68.81 161 LEU A C 1
ATOM 1269 O O . LEU A 1 161 ? 15.085 9.646 -20.489 1.00 68.81 161 LEU A O 1
ATOM 1273 N N . ALA A 1 162 ? 15.634 11.254 -21.951 1.00 71.88 162 ALA A N 1
ATOM 1274 C CA . ALA A 1 162 ? 15.603 12.334 -20.964 1.00 71.88 162 ALA A CA 1
ATOM 1275 C C . ALA A 1 162 ? 14.200 12.510 -20.344 1.00 71.88 162 ALA A C 1
ATOM 1277 O O . ALA A 1 162 ? 14.078 12.705 -19.134 1.00 71.88 162 ALA A O 1
ATOM 1278 N N . SER A 1 163 ? 13.136 12.375 -21.148 1.00 73.94 163 SER A N 1
ATOM 1279 C CA . SER A 1 163 ? 11.750 12.384 -20.650 1.00 73.94 163 SER A CA 1
ATOM 1280 C C . SER A 1 163 ? 11.487 11.230 -19.680 1.00 73.94 163 SER A C 1
ATOM 1282 O O . SER A 1 163 ? 11.002 11.453 -18.571 1.00 73.94 163 SER A O 1
ATOM 1284 N N . LEU A 1 164 ? 11.870 10.004 -20.057 1.00 66.75 164 LEU A N 1
ATOM 1285 C CA . LEU A 1 164 ? 11.712 8.814 -19.213 1.00 66.75 164 LEU A CA 1
ATOM 1286 C C . LEU A 1 164 ? 12.528 8.905 -17.914 1.00 66.75 164 LEU A C 1
ATOM 1288 O O . LEU A 1 164 ? 12.057 8.497 -16.853 1.00 66.75 164 LEU A O 1
ATOM 1292 N N . GLU A 1 165 ? 13.736 9.471 -17.961 1.00 69.44 165 GLU A N 1
ATOM 1293 C CA . GLU A 1 165 ? 14.545 9.737 -16.766 1.00 69.44 165 GLU A CA 1
ATOM 1294 C C . GLU A 1 165 ? 13.851 10.731 -15.823 1.00 69.44 165 GLU A C 1
ATOM 1296 O O . GLU A 1 165 ? 13.899 10.543 -14.602 1.00 69.44 165 GLU A O 1
ATOM 1301 N N . GLY A 1 166 ? 13.186 11.749 -16.380 1.00 72.81 166 GLY A N 1
ATOM 1302 C CA . GLY A 1 166 ? 12.358 12.702 -15.643 1.00 72.81 166 GLY A CA 1
ATOM 1303 C C . GLY A 1 166 ? 11.167 12.032 -14.959 1.00 72.81 166 GLY A C 1
ATOM 1304 O O . GLY A 1 166 ? 11.008 12.161 -13.744 1.00 72.81 166 GLY A O 1
ATOM 1305 N N . GLU A 1 167 ? 10.386 11.249 -15.705 1.00 74.75 167 GLU A N 1
ATOM 1306 C CA . GLU A 1 167 ? 9.240 10.492 -15.180 1.00 74.75 167 GLU A CA 1
ATOM 1307 C C . GLU A 1 167 ? 9.650 9.529 -14.061 1.00 74.75 167 GLU A C 1
ATOM 1309 O O . GLU A 1 167 ? 9.042 9.522 -12.987 1.00 74.75 167 GLU A O 1
ATOM 1314 N N . ARG A 1 168 ? 10.737 8.773 -14.260 1.00 71.50 168 ARG A N 1
ATOM 1315 C CA . ARG A 1 168 ? 11.313 7.885 -13.239 1.00 71.50 168 ARG A CA 1
ATOM 1316 C C . ARG A 1 168 ? 11.669 8.653 -11.967 1.00 71.50 168 ARG A C 1
ATOM 1318 O O . ARG A 1 168 ? 11.397 8.174 -10.867 1.00 71.50 168 ARG A O 1
ATOM 1325 N N . ASN A 1 169 ? 12.279 9.832 -12.090 1.00 74.31 169 ASN A N 1
ATOM 1326 C CA . ASN A 1 169 ? 12.639 10.645 -10.929 1.00 74.31 169 ASN A CA 1
ATOM 1327 C C . ASN A 1 169 ? 11.391 11.151 -10.193 1.00 74.31 169 ASN A C 1
ATOM 1329 O O . ASN A 1 169 ? 11.343 11.091 -8.966 1.00 74.31 169 ASN A O 1
ATOM 1333 N N . THR A 1 170 ? 10.355 11.578 -10.920 1.00 76.94 170 THR A N 1
ATOM 1334 C CA . THR A 1 170 ? 9.068 11.958 -10.322 1.00 76.94 170 THR A CA 1
ATOM 1335 C C . THR A 1 170 ? 8.411 10.784 -9.593 1.00 76.94 170 THR A C 1
ATOM 1337 O O . THR A 1 170 ? 7.961 10.952 -8.459 1.00 76.94 170 THR A O 1
ATOM 1340 N N . LEU A 1 171 ? 8.386 9.594 -10.201 1.00 67.69 171 LEU A N 1
ATOM 1341 C CA . LEU A 1 171 ? 7.856 8.376 -9.579 1.00 67.69 171 LEU A CA 1
ATOM 1342 C C . LEU A 1 171 ? 8.636 7.995 -8.319 1.00 67.69 171 LEU A C 1
ATOM 1344 O O . LEU A 1 171 ? 8.027 7.696 -7.295 1.00 67.69 171 LEU A O 1
ATOM 1348 N N . LYS A 1 172 ? 9.969 8.084 -8.352 1.00 70.44 172 LYS A N 1
ATOM 1349 C CA . LYS A 1 172 ? 10.825 7.829 -7.187 1.00 70.44 172 LYS A CA 1
ATOM 1350 C C . LYS A 1 172 ? 10.488 8.755 -6.017 1.00 70.44 172 LYS A C 1
ATOM 1352 O O . LYS A 1 172 ? 10.360 8.284 -4.890 1.00 70.44 172 LYS A O 1
ATOM 1357 N N . THR A 1 173 ? 10.312 10.051 -6.272 1.00 78.00 173 THR A N 1
ATOM 1358 C CA . THR A 1 173 ? 9.944 11.017 -5.225 1.00 78.00 173 THR A CA 1
ATOM 1359 C C . THR A 1 173 ? 8.551 10.735 -4.666 1.00 78.00 173 THR A C 1
ATOM 1361 O O . THR A 1 173 ? 8.363 10.759 -3.451 1.00 78.00 173 THR A O 1
ATOM 1364 N N . LYS A 1 174 ? 7.579 10.409 -5.532 1.00 74.44 174 LYS A N 1
ATOM 1365 C CA . LYS A 1 174 ? 6.231 10.011 -5.096 1.00 74.44 174 LYS A CA 1
ATOM 1366 C C . LYS A 1 174 ? 6.279 8.769 -4.208 1.00 74.44 174 LYS A C 1
ATOM 1368 O O . LYS A 1 174 ? 5.703 8.797 -3.126 1.00 74.44 174 LYS A O 1
ATOM 1373 N N . LEU A 1 175 ? 7.017 7.735 -4.613 1.00 70.44 175 LEU A N 1
ATOM 1374 C CA . LEU A 1 175 ? 7.195 6.516 -3.826 1.00 70.44 175 LEU A CA 1
ATOM 1375 C C . LEU A 1 175 ? 7.765 6.826 -2.436 1.00 70.44 175 LEU A C 1
ATOM 1377 O O . LEU A 1 175 ? 7.197 6.391 -1.444 1.00 70.44 175 LEU A O 1
ATOM 1381 N N . GLN A 1 176 ? 8.827 7.631 -2.354 1.00 76.31 176 GLN A N 1
ATOM 1382 C CA . GLN A 1 176 ? 9.429 8.012 -1.071 1.00 76.31 176 GLN A CA 1
ATOM 1383 C C . GLN A 1 176 ? 8.454 8.780 -0.172 1.00 76.31 176 GLN A C 1
ATOM 1385 O O . GLN A 1 176 ? 8.388 8.519 1.028 1.00 76.31 176 GLN A O 1
ATOM 1390 N N . SER A 1 177 ? 7.680 9.712 -0.740 1.00 74.31 177 SER A N 1
ATOM 1391 C CA . SER A 1 177 ? 6.661 10.442 0.025 1.00 74.31 177 SER A CA 1
ATOM 1392 C C . SER A 1 177 ? 5.548 9.525 0.529 1.00 74.31 177 SER A C 1
ATOM 1394 O O . SER A 1 177 ? 5.102 9.667 1.664 1.00 74.31 177 SER A O 1
ATOM 1396 N N . LEU A 1 178 ? 5.149 8.546 -0.285 1.00 71.50 178 LEU A N 1
ATOM 1397 C CA . LEU A 1 178 ? 4.104 7.598 0.061 1.00 71.50 178 LEU A CA 1
ATOM 1398 C C . LEU A 1 178 ? 4.593 6.604 1.122 1.00 71.50 178 LEU A C 1
ATOM 1400 O O . LEU A 1 178 ? 3.875 6.343 2.076 1.00 71.50 178 LEU A O 1
ATOM 1404 N N . GLU A 1 179 ? 5.827 6.102 1.014 1.00 70.25 179 GLU A N 1
ATOM 1405 C CA . GLU A 1 179 ? 6.460 5.262 2.041 1.00 70.25 179 GLU A CA 1
ATOM 1406 C C . GLU A 1 179 ? 6.565 5.986 3.391 1.00 70.25 179 GLU A C 1
ATOM 1408 O O . GLU A 1 179 ? 6.345 5.373 4.438 1.00 70.25 179 GLU A O 1
ATOM 1413 N N . ALA A 1 180 ? 6.863 7.289 3.380 1.00 73.88 180 ALA A N 1
ATOM 1414 C CA . ALA A 1 180 ? 6.887 8.102 4.591 1.00 73.88 180 ALA A CA 1
ATOM 1415 C C . ALA A 1 180 ? 5.484 8.263 5.204 1.00 73.88 180 ALA A C 1
ATOM 1417 O O . ALA A 1 180 ? 5.323 8.007 6.397 1.00 73.88 180 ALA A O 1
ATOM 1418 N N . ASP A 1 181 ? 4.472 8.610 4.398 1.00 77.75 181 ASP A N 1
ATOM 1419 C CA . ASP A 1 181 ? 3.079 8.722 4.865 1.00 77.75 181 ASP A CA 1
ATOM 1420 C C . ASP A 1 181 ? 2.569 7.375 5.408 1.00 77.75 181 ASP A C 1
ATOM 1422 O O . ASP A 1 181 ? 1.978 7.308 6.487 1.00 77.75 181 ASP A O 1
ATOM 1426 N N . TYR A 1 182 ? 2.901 6.272 4.729 1.00 67.31 182 TYR A N 1
ATOM 1427 C CA . TYR A 1 182 ? 2.589 4.917 5.181 1.00 67.31 182 TYR A CA 1
ATOM 1428 C C . TYR A 1 182 ? 3.178 4.594 6.539 1.00 67.31 182 TYR A C 1
ATOM 1430 O O . TYR A 1 182 ? 2.481 4.064 7.406 1.00 67.31 182 TYR A O 1
ATOM 1438 N N . LYS A 1 183 ? 4.458 4.910 6.731 1.00 76.38 183 LYS A N 1
ATOM 1439 C CA . LYS A 1 183 ? 5.133 4.679 8.002 1.00 76.38 183 LYS A CA 1
ATOM 1440 C C . LYS A 1 183 ? 4.445 5.451 9.127 1.00 76.38 183 LYS A C 1
ATOM 1442 O O . LYS A 1 183 ? 4.130 4.857 10.153 1.00 76.38 183 LYS A O 1
ATOM 1447 N N . THR A 1 184 ? 4.158 6.735 8.915 1.00 80.31 184 THR A N 1
ATOM 1448 C CA . THR A 1 184 ? 3.498 7.578 9.920 1.00 80.31 184 THR A CA 1
ATOM 1449 C C . THR A 1 184 ? 2.097 7.073 10.262 1.00 80.31 184 THR A C 1
ATOM 1451 O O . THR A 1 184 ? 1.753 6.969 11.439 1.00 80.31 184 THR A O 1
ATOM 1454 N N . ARG A 1 185 ? 1.295 6.694 9.262 1.00 76.00 185 ARG A N 1
ATOM 1455 C CA . ARG A 1 185 ? -0.049 6.141 9.493 1.00 76.00 185 ARG A CA 1
ATOM 1456 C C . ARG A 1 185 ? -0.015 4.791 10.202 1.00 76.00 185 ARG A C 1
ATOM 1458 O O . ARG A 1 185 ? -0.850 4.547 11.066 1.00 76.00 185 ARG A O 1
ATOM 1465 N N . LEU A 1 186 ? 0.946 3.927 9.871 1.00 73.69 186 LEU A N 1
ATOM 1466 C CA . LEU A 1 186 ? 1.110 2.634 10.535 1.00 73.69 186 LEU A CA 1
ATOM 1467 C C . LEU A 1 186 ? 1.504 2.808 12.007 1.00 73.69 186 LEU A C 1
ATOM 1469 O O . LEU A 1 186 ? 0.949 2.129 12.867 1.00 73.69 186 LEU A O 1
ATOM 1473 N N . GLU A 1 187 ? 2.427 3.724 12.302 1.00 79.38 187 GLU A N 1
ATOM 1474 C CA . GLU A 1 187 ? 2.820 4.061 13.675 1.00 79.38 187 GLU A CA 1
ATOM 1475 C C . GLU A 1 187 ? 1.631 4.620 14.476 1.00 79.38 187 GLU A C 1
ATOM 1477 O O . GLU A 1 187 ? 1.406 4.193 15.610 1.00 79.38 187 GLU A O 1
ATOM 1482 N N . ALA A 1 188 ? 0.817 5.493 13.870 1.00 76.69 188 ALA A N 1
ATOM 1483 C CA . ALA A 1 188 ? -0.407 6.006 14.487 1.00 76.69 188 ALA A CA 1
ATOM 1484 C C . ALA A 1 188 ? -1.436 4.891 14.753 1.00 76.69 188 ALA A C 1
ATOM 1486 O O . ALA A 1 188 ? -1.917 4.758 15.874 1.00 76.69 188 ALA A O 1
ATOM 1487 N N . ALA A 1 189 ? -1.711 4.031 13.767 1.00 69.44 189 ALA A N 1
ATOM 1488 C CA . ALA A 1 189 ? -2.658 2.924 13.915 1.00 69.44 189 ALA A CA 1
ATOM 1489 C C . ALA A 1 189 ? -2.213 1.894 14.970 1.00 69.44 189 ALA A C 1
ATOM 1491 O O . ALA A 1 189 ? -3.042 1.352 15.700 1.00 69.44 189 ALA A O 1
ATOM 1492 N N . LEU A 1 190 ? -0.906 1.628 15.082 1.00 75.12 190 LEU A N 1
ATOM 1493 C CA . LEU A 1 190 ? -0.353 0.772 16.137 1.00 75.12 190 LEU A CA 1
ATOM 1494 C C . LEU A 1 190 ? -0.524 1.401 17.525 1.00 75.12 190 LEU A C 1
ATOM 1496 O O . LEU A 1 190 ? -0.915 0.703 18.461 1.00 75.12 190 LEU A O 1
ATOM 1500 N N . SER A 1 191 ? -0.275 2.707 17.651 1.00 80.44 191 SER A N 1
ATOM 1501 C CA . SER A 1 191 ? -0.509 3.450 18.894 1.00 80.44 191 SER A CA 1
ATOM 1502 C C . SER A 1 191 ? -1.986 3.418 19.295 1.00 80.44 191 SER A C 1
ATOM 1504 O O . SER A 1 191 ? -2.306 3.113 20.444 1.00 80.44 191 SER A O 1
ATOM 1506 N N . ASP A 1 192 ? -2.889 3.661 18.345 1.00 77.62 192 ASP A N 1
ATOM 1507 C CA . ASP A 1 192 ? -4.333 3.597 18.573 1.00 77.62 192 ASP A CA 1
ATOM 1508 C C . ASP A 1 192 ? -4.770 2.184 18.978 1.00 77.62 192 ASP A C 1
ATOM 1510 O O . ASP A 1 192 ? -5.547 2.023 19.917 1.00 77.62 192 ASP A O 1
ATOM 1514 N N . SER A 1 193 ? -4.230 1.143 18.335 1.00 70.88 193 SER A N 1
ATOM 1515 C CA . SER A 1 193 ? -4.511 -0.255 18.683 1.00 70.88 193 SER A CA 1
ATOM 1516 C C . SER A 1 193 ? -4.078 -0.603 20.111 1.00 70.88 193 SER A C 1
ATOM 1518 O O . SER A 1 193 ? -4.811 -1.303 20.814 1.00 70.88 193 SER A O 1
ATOM 1520 N N . GLU A 1 194 ? -2.906 -0.151 20.563 1.00 77.62 194 GLU A N 1
ATOM 1521 C CA . GLU A 1 194 ? -2.457 -0.371 21.948 1.00 77.62 194 GLU A CA 1
ATOM 1522 C C . GLU A 1 194 ? -3.288 0.448 22.953 1.00 77.62 194 GLU A C 1
ATOM 1524 O O . GLU A 1 194 ? -3.644 -0.058 24.024 1.00 77.62 194 GLU A O 1
ATOM 1529 N N . GLY A 1 195 ? -3.690 1.671 22.587 1.00 79.38 195 GLY A N 1
ATOM 1530 C CA . GLY A 1 195 ? -4.629 2.479 23.369 1.00 79.38 195 GLY A CA 1
ATOM 1531 C C . GLY A 1 195 ? -5.979 1.779 23.553 1.00 79.38 195 GLY A C 1
ATOM 1532 O O . GLY A 1 195 ? -6.436 1.584 24.680 1.00 79.38 195 GLY A O 1
ATOM 1533 N N . LEU A 1 196 ? -6.575 1.300 22.458 1.00 81.31 196 LEU A N 1
ATOM 1534 C CA . LEU A 1 196 ? -7.838 0.556 22.466 1.00 81.31 196 LEU A CA 1
ATOM 1535 C C . LEU A 1 196 ? -7.755 -0.746 23.264 1.00 81.31 196 LEU A C 1
ATOM 1537 O O . LEU A 1 196 ? -8.696 -1.105 23.969 1.00 81.31 196 LEU A O 1
ATOM 1541 N N . LYS A 1 197 ? -6.630 -1.458 23.187 1.00 76.25 197 LYS A N 1
ATOM 1542 C CA . LYS A 1 197 ? -6.398 -2.680 23.966 1.00 76.25 197 LYS A CA 1
ATOM 1543 C C . LYS A 1 197 ? -6.345 -2.400 25.467 1.00 76.25 197 LYS A C 1
ATOM 1545 O O . LYS A 1 197 ? -6.891 -3.182 26.247 1.00 76.25 197 LYS A O 1
ATOM 1550 N N . THR A 1 198 ? -5.725 -1.291 25.862 1.00 83.00 198 THR A N 1
ATOM 1551 C CA . THR A 1 198 ? -5.667 -0.848 27.262 1.00 83.00 198 THR A CA 1
ATOM 1552 C C . THR A 1 198 ? -7.057 -0.464 27.770 1.00 83.00 198 THR A C 1
ATOM 1554 O O . THR A 1 198 ? -7.474 -0.930 28.831 1.00 83.00 198 THR A O 1
ATOM 1557 N N . GLU A 1 199 ? -7.816 0.297 26.977 1.00 79.25 199 GLU A N 1
ATOM 1558 C CA . GLU A 1 199 ? -9.211 0.648 27.271 1.00 79.25 199 GLU A CA 1
ATOM 1559 C C . GLU A 1 199 ? -10.072 -0.616 27.438 1.00 79.25 199 GLU A C 1
ATOM 1561 O O . GLU A 1 199 ? -10.782 -0.771 28.429 1.00 79.25 199 GLU A O 1
ATOM 1566 N N . LEU A 1 200 ? -9.946 -1.583 26.522 1.00 77.50 200 LEU A N 1
ATOM 1567 C CA . LEU A 1 200 ? -10.693 -2.841 26.557 1.00 77.50 200 LEU A CA 1
ATOM 1568 C C . LEU A 1 200 ? -10.356 -3.689 27.791 1.00 77.50 200 LEU A C 1
ATOM 1570 O O . LEU A 1 200 ? -11.249 -4.300 28.381 1.00 77.50 200 LEU A O 1
ATOM 1574 N N . GLN A 1 201 ? -9.089 -3.716 28.219 1.00 78.19 201 GLN A N 1
ATOM 1575 C CA . GLN A 1 201 ? -8.704 -4.344 29.486 1.00 78.19 201 GLN A CA 1
ATOM 1576 C C . GLN A 1 201 ? -9.341 -3.635 30.687 1.00 78.19 201 GLN A C 1
ATOM 1578 O O . GLN A 1 201 ? -9.859 -4.314 31.577 1.00 78.19 201 GLN A O 1
ATOM 1583 N N . GLY A 1 202 ? -9.361 -2.299 30.688 1.00 83.31 202 GLY A N 1
ATOM 1584 C CA . GLY A 1 202 ? -10.030 -1.499 31.716 1.00 83.31 202 GLY A CA 1
ATOM 1585 C C . GLY A 1 202 ? -11.531 -1.785 31.797 1.00 83.31 202 GLY A C 1
ATOM 1586 O O . GLY A 1 202 ? -12.053 -2.069 32.876 1.00 83.31 202 GLY A O 1
ATOM 1587 N N . GLN A 1 203 ? -12.217 -1.811 30.653 1.00 80.38 203 GLN A N 1
ATOM 1588 C CA . GLN A 1 203 ? -13.644 -2.138 30.587 1.00 80.38 203 GLN A CA 1
ATOM 1589 C C . GLN A 1 203 ? -13.919 -3.572 31.044 1.00 80.38 203 GLN A C 1
ATOM 1591 O O . GLN A 1 203 ? -14.857 -3.812 31.799 1.00 80.38 203 GLN A O 1
ATOM 1596 N N . ARG A 1 204 ? -13.069 -4.536 30.672 1.00 77.31 204 ARG A N 1
ATOM 1597 C CA . ARG A 1 204 ? -13.216 -5.930 31.114 1.00 77.31 204 ARG A CA 1
ATOM 1598 C C . ARG A 1 204 ? -13.058 -6.081 32.629 1.00 77.31 204 ARG A C 1
ATOM 1600 O O . ARG A 1 204 ? -13.801 -6.846 33.239 1.00 77.31 204 ARG A O 1
ATOM 1607 N N . ALA A 1 205 ? -12.132 -5.338 33.237 1.00 82.88 205 ALA A N 1
ATOM 1608 C CA . ALA A 1 205 ? -11.997 -5.289 34.691 1.00 82.88 205 ALA A CA 1
ATOM 1609 C C . ALA A 1 205 ? -13.258 -4.706 35.349 1.00 82.88 205 ALA A C 1
ATOM 1611 O O . ALA A 1 205 ? -13.753 -5.257 36.330 1.00 82.88 205 ALA A O 1
ATOM 1612 N N . LYS A 1 206 ? -13.828 -3.649 34.759 1.00 79.44 206 LYS A N 1
ATOM 1613 C CA . LYS A 1 206 ? -15.053 -3.014 35.256 1.00 79.44 206 LYS A CA 1
ATOM 1614 C C . LYS A 1 206 ? -16.283 -3.915 35.136 1.00 79.44 206 LYS A C 1
ATOM 1616 O O . LYS A 1 206 ? -17.075 -3.984 36.069 1.00 79.44 206 LYS A O 1
ATOM 1621 N N . VAL A 1 207 ? -16.411 -4.663 34.038 1.00 78.50 207 VAL A N 1
ATOM 1622 C CA . VAL A 1 207 ? -17.445 -5.702 33.882 1.00 78.50 207 VAL A CA 1
ATOM 1623 C C . VAL A 1 207 ? -17.302 -6.765 34.971 1.00 78.50 207 VAL A C 1
ATOM 1625 O O . VAL A 1 207 ? -18.286 -7.081 35.627 1.00 78.50 207 VAL A O 1
ATOM 1628 N N . SER A 1 208 ? -16.087 -7.255 35.233 1.00 80.62 208 SER A N 1
ATOM 1629 C CA . SER A 1 208 ? -15.855 -8.244 36.296 1.00 80.62 208 SER A CA 1
ATOM 1630 C C . SER A 1 208 ? -16.215 -7.712 37.691 1.00 80.62 208 SER A C 1
ATOM 1632 O O . SER A 1 208 ? -16.765 -8.452 38.506 1.00 80.62 208 SER A O 1
ATOM 1634 N N . GLU A 1 209 ? -15.940 -6.436 37.973 1.00 79.94 209 GLU A N 1
ATOM 1635 C CA . GLU A 1 209 ? -16.345 -5.789 39.228 1.00 79.94 209 GLU A CA 1
ATOM 1636 C C . GLU A 1 209 ? -17.874 -5.677 39.342 1.00 79.94 209 GLU A C 1
ATOM 1638 O O . GLU A 1 209 ? -18.454 -5.954 40.397 1.00 79.94 209 GLU A O 1
ATOM 1643 N N . LEU A 1 210 ? -18.545 -5.307 38.250 1.00 77.50 210 LEU A N 1
ATOM 1644 C CA . LEU A 1 210 ? -20.002 -5.203 38.194 1.00 77.50 210 LEU A CA 1
ATOM 1645 C C . LEU A 1 210 ? -20.683 -6.571 38.322 1.00 77.50 210 LEU A C 1
ATOM 1647 O O . LEU A 1 210 ? -21.685 -6.680 39.025 1.00 77.50 210 LEU A O 1
ATOM 1651 N N . GLU A 1 211 ? -20.119 -7.625 37.731 1.00 77.62 211 GLU A N 1
ATOM 1652 C CA . GLU A 1 211 ? -20.574 -9.006 37.924 1.00 77.62 211 GLU A CA 1
ATOM 1653 C C . GLU A 1 211 ? -20.460 -9.435 39.393 1.00 77.62 211 GLU A C 1
ATOM 1655 O O . GLU A 1 211 ? -21.406 -10.007 39.941 1.00 77.62 211 GLU A O 1
ATOM 1660 N N . ALA A 1 212 ? -19.351 -9.104 40.064 1.00 80.62 212 ALA A N 1
ATOM 1661 C CA . ALA A 1 212 ? -19.174 -9.380 41.490 1.00 80.62 212 ALA A CA 1
ATOM 1662 C C . ALA A 1 212 ? -20.214 -8.639 42.350 1.00 80.62 212 ALA A C 1
ATOM 1664 O O . ALA A 1 212 ? -20.839 -9.243 43.225 1.00 80.62 212 ALA A O 1
ATOM 1665 N N . ARG A 1 213 ? -20.479 -7.357 42.057 1.00 78.38 213 ARG A N 1
ATOM 1666 C CA . ARG A 1 213 ? -21.577 -6.604 42.695 1.00 78.38 213 ARG A CA 1
ATOM 1667 C C . ARG A 1 213 ? -22.949 -7.208 42.400 1.00 78.38 213 ARG A C 1
ATOM 1669 O O . ARG A 1 213 ? -23.811 -7.226 43.275 1.00 78.38 213 ARG A O 1
ATOM 1676 N N . GLY A 1 214 ? -23.171 -7.710 41.187 1.00 76.00 214 GLY A N 1
ATOM 1677 C CA . GLY A 1 214 ? -24.396 -8.412 40.810 1.00 76.00 214 GLY A CA 1
ATOM 1678 C C . GLY A 1 214 ? -24.630 -9.660 41.663 1.00 76.00 214 GLY A C 1
ATOM 1679 O O . GLY A 1 214 ? -25.737 -9.863 42.161 1.00 76.00 214 GLY A O 1
ATOM 1680 N N . GLN A 1 215 ? -23.585 -10.459 41.898 1.00 79.75 215 GLN A N 1
ATOM 1681 C CA . GLN A 1 215 ? -23.671 -11.618 42.790 1.00 79.75 215 GLN A CA 1
ATOM 1682 C C . GLN A 1 215 ? -23.938 -11.222 44.244 1.00 79.75 215 GLN A C 1
ATOM 1684 O O . GLN A 1 215 ? -24.770 -11.854 44.899 1.00 79.75 215 GLN A O 1
ATOM 1689 N N . GLU A 1 216 ? -23.303 -10.155 44.733 1.00 82.88 216 GLU A N 1
ATOM 1690 C CA . GLU A 1 216 ? -23.556 -9.649 46.086 1.00 82.88 216 GLU A CA 1
ATOM 1691 C C . GLU A 1 216 ? -25.006 -9.176 46.251 1.00 82.88 216 GLU A C 1
ATOM 1693 O O . GLU A 1 216 ? -25.654 -9.498 47.243 1.00 82.88 216 GLU A O 1
ATOM 1698 N N . ASN A 1 217 ? -25.583 -8.515 45.245 1.00 78.00 217 ASN A N 1
ATOM 1699 C CA . ASN A 1 217 ? -27.002 -8.157 45.271 1.00 78.00 217 ASN A CA 1
ATOM 1700 C C . ASN A 1 217 ? -27.929 -9.370 45.311 1.00 78.00 217 ASN A C 1
ATOM 1702 O O . ASN A 1 217 ? -28.917 -9.356 46.040 1.00 78.00 217 ASN A O 1
ATOM 1706 N N . ILE A 1 218 ? -27.635 -10.422 44.542 1.00 81.44 218 ILE A N 1
ATOM 1707 C CA . ILE A 1 218 ? -28.421 -11.665 44.589 1.00 81.44 218 ILE A CA 1
ATOM 1708 C C . ILE A 1 218 ? -28.365 -12.259 45.999 1.00 81.44 218 ILE A C 1
ATOM 1710 O O . ILE A 1 218 ? -29.391 -12.684 46.535 1.00 81.44 218 ILE A O 1
ATOM 1714 N N . ARG A 1 219 ? -27.181 -12.249 46.617 1.00 86.56 219 ARG A N 1
ATOM 1715 C CA . ARG A 1 219 ? -26.990 -12.707 47.992 1.00 86.56 219 ARG A CA 1
ATOM 1716 C C . ARG A 1 219 ? -27.811 -11.868 48.977 1.00 86.56 219 ARG A C 1
ATOM 1718 O O . ARG A 1 219 ? -28.569 -12.443 49.757 1.00 86.56 219 ARG A O 1
ATOM 1725 N N . LEU A 1 220 ? -27.715 -10.540 48.900 1.00 85.12 220 LEU A N 1
ATOM 1726 C CA . LEU A 1 220 ? -28.474 -9.613 49.743 1.00 85.12 220 LEU A CA 1
ATOM 1727 C C . LEU A 1 220 ? -29.986 -9.775 49.551 1.00 85.12 220 LEU A C 1
ATOM 1729 O O . LEU A 1 220 ? -30.715 -9.823 50.534 1.00 85.12 220 LEU A O 1
ATOM 1733 N N . MET A 1 221 ? -30.480 -9.949 48.321 1.00 76.62 221 MET A N 1
ATOM 1734 C CA . MET A 1 221 ? -31.898 -10.255 48.084 1.00 76.62 221 MET A CA 1
ATOM 1735 C C . MET A 1 221 ? -32.326 -11.569 48.748 1.00 76.62 221 MET A C 1
ATOM 1737 O O . MET A 1 221 ? -33.425 -11.655 49.294 1.00 76.62 221 MET A O 1
ATOM 1741 N N . GLY A 1 222 ? -31.459 -12.585 48.746 1.00 83.00 222 GLY A N 1
ATOM 1742 C CA . GLY A 1 222 ? -31.697 -13.828 49.477 1.00 83.00 222 GLY A CA 1
ATOM 1743 C C . GLY A 1 222 ? -31.797 -13.618 50.993 1.00 83.00 222 GLY A C 1
ATOM 1744 O O . GLY A 1 222 ? -32.653 -14.224 51.638 1.00 83.00 222 GLY A O 1
ATOM 1745 N N . GLU A 1 223 ? -30.961 -12.748 51.564 1.00 85.81 223 GLU A N 1
ATOM 1746 C CA . GLU A 1 223 ? -31.031 -12.360 52.980 1.00 85.81 223 GLU A CA 1
ATOM 1747 C C . GLU A 1 223 ? -32.312 -11.569 53.291 1.00 85.81 223 GLU A C 1
ATOM 1749 O O . GLU A 1 223 ? -32.990 -11.876 54.269 1.00 85.81 223 GLU A O 1
ATOM 1754 N N . ILE A 1 224 ? -32.712 -10.635 52.421 1.00 81.25 224 ILE A N 1
ATOM 1755 C CA . ILE A 1 224 ? -33.979 -9.896 52.546 1.00 81.25 224 ILE A CA 1
ATOM 1756 C C . ILE A 1 224 ? -35.169 -10.848 52.603 1.00 81.25 224 ILE A C 1
ATOM 1758 O O . ILE A 1 224 ? -36.027 -10.701 53.472 1.00 81.25 224 ILE A O 1
ATOM 1762 N N . GLU A 1 225 ? -35.242 -11.821 51.693 1.00 80.62 225 GLU A N 1
ATOM 1763 C CA . GLU A 1 225 ? -36.386 -12.734 51.662 1.00 80.62 225 GLU A CA 1
ATOM 1764 C C . GLU A 1 225 ? -36.404 -13.640 52.904 1.00 80.62 225 GLU A C 1
ATOM 1766 O O . GLU A 1 225 ? -37.478 -13.940 53.430 1.00 80.62 225 GLU A O 1
ATOM 1771 N N . ARG A 1 226 ? -35.232 -14.009 53.449 1.00 85.62 226 ARG A N 1
ATOM 1772 C CA . ARG A 1 226 ? -35.151 -14.678 54.760 1.00 85.62 226 ARG A CA 1
ATOM 1773 C C . ARG A 1 226 ? -35.694 -13.793 55.876 1.00 85.62 226 ARG A C 1
ATOM 1775 O O . ARG A 1 226 ? -36.587 -14.241 56.589 1.00 85.62 226 ARG A O 1
ATOM 1782 N N . TYR A 1 227 ? -35.231 -12.549 55.988 1.00 86.31 227 TYR A N 1
ATOM 1783 C CA . TYR A 1 227 ? -35.711 -11.624 57.020 1.00 86.31 227 TYR A CA 1
ATOM 1784 C C . TYR A 1 227 ? -37.206 -11.332 56.893 1.00 86.31 227 TYR A C 1
ATOM 1786 O O . TYR A 1 227 ? -37.909 -11.222 57.893 1.00 86.31 227 TYR A O 1
ATOM 1794 N N . LYS A 1 228 ? -37.733 -11.263 55.671 1.00 82.19 228 LYS A N 1
ATOM 1795 C CA . LYS A 1 228 ? -39.167 -11.103 55.420 1.00 82.19 228 LYS A CA 1
ATOM 1796 C C . LYS A 1 228 ? -39.971 -12.318 55.888 1.00 82.19 228 LYS A C 1
ATOM 1798 O O . LYS A 1 228 ? -41.027 -12.151 56.500 1.00 82.19 228 LYS A O 1
ATOM 1803 N N . ASN A 1 229 ? -39.463 -13.529 55.655 1.00 83.12 229 ASN A N 1
ATOM 1804 C CA . ASN A 1 229 ? -40.079 -14.753 56.165 1.00 83.12 229 ASN A CA 1
ATOM 1805 C C . ASN A 1 229 ? -40.033 -14.803 57.698 1.00 83.12 229 ASN A C 1
ATOM 1807 O O . ASN A 1 229 ? -41.057 -15.079 58.323 1.00 83.12 229 ASN A O 1
ATOM 1811 N N . GLU A 1 230 ? -38.899 -14.463 58.311 1.00 85.56 230 GLU A N 1
ATOM 1812 C CA . GLU A 1 230 ? -38.775 -14.350 59.770 1.00 85.56 230 GLU A CA 1
ATOM 1813 C C . GLU A 1 230 ? -39.755 -13.321 60.339 1.00 85.56 230 GLU A C 1
ATOM 1815 O O . GLU A 1 230 ? -40.483 -13.624 61.284 1.00 85.56 230 GLU A O 1
ATOM 1820 N N . PHE A 1 231 ? -39.864 -12.146 59.716 1.00 80.94 231 PHE A N 1
ATOM 1821 C CA . PHE A 1 231 ? -40.816 -11.111 60.109 1.00 80.94 231 PHE A CA 1
ATOM 1822 C C . PHE A 1 231 ? -42.267 -11.597 60.025 1.00 80.94 231 PHE A C 1
ATOM 1824 O O . PHE A 1 231 ? -43.049 -11.361 60.944 1.00 80.94 231 PHE A O 1
ATOM 1831 N N . SER A 1 232 ? -42.634 -12.328 58.968 1.00 79.12 232 SER A N 1
ATOM 1832 C CA . SER A 1 232 ? -43.974 -12.920 58.849 1.00 79.12 232 SER A CA 1
ATOM 1833 C C . SER A 1 232 ? -44.253 -13.968 59.940 1.00 79.12 232 SER A C 1
ATOM 1835 O O . SER A 1 232 ? -45.359 -14.035 60.490 1.00 79.12 232 SER A O 1
ATOM 1837 N N . GLY A 1 233 ? -43.231 -14.745 60.317 1.00 82.81 233 GLY A N 1
ATOM 1838 C CA . GLY A 1 233 ? -43.292 -15.689 61.430 1.00 82.81 233 GLY A CA 1
ATOM 1839 C C . GLY A 1 233 ? -43.477 -14.976 62.769 1.00 82.81 233 GLY A C 1
ATOM 1840 O O . GLY A 1 233 ? -44.342 -15.357 63.560 1.00 82.81 233 GLY A O 1
ATOM 1841 N N . LEU A 1 234 ? -42.732 -13.892 62.994 1.00 84.12 234 LEU A N 1
ATOM 1842 C CA . LEU A 1 234 ? -42.873 -13.036 64.171 1.00 84.12 234 LEU A CA 1
ATOM 1843 C C . LEU A 1 234 ? -44.251 -12.367 64.229 1.00 84.12 234 LEU A C 1
ATOM 1845 O O . LEU A 1 234 ? -44.868 -12.372 65.288 1.00 84.12 234 LEU A O 1
ATOM 1849 N N . GLN A 1 235 ? -44.791 -11.869 63.112 1.00 80.19 235 GLN A N 1
ATOM 1850 C CA . GLN A 1 235 ? -46.159 -11.334 63.061 1.00 80.19 235 GLN A CA 1
ATOM 1851 C C . GLN A 1 235 ? -47.200 -12.386 63.452 1.00 80.19 235 GLN A C 1
ATOM 1853 O O . GLN A 1 235 ? -48.108 -12.094 64.228 1.00 80.19 235 GLN A O 1
ATOM 1858 N N . SER A 1 236 ? -47.049 -13.619 62.966 1.00 82.06 236 SER A N 1
ATOM 1859 C CA . SER A 1 236 ? -47.941 -14.725 63.336 1.00 82.06 236 SER A CA 1
ATOM 1860 C C . SER A 1 236 ? -47.843 -15.049 64.831 1.00 82.06 236 SER A C 1
ATOM 1862 O O . SER A 1 236 ? -48.857 -15.269 65.493 1.00 82.06 236 SER A O 1
ATOM 1864 N N . ARG A 1 237 ? -46.624 -15.019 65.388 1.00 86.56 237 ARG A N 1
ATOM 1865 C CA . ARG A 1 237 ? -46.371 -15.192 66.825 1.00 86.56 237 ARG A CA 1
ATOM 1866 C C . ARG A 1 237 ? -47.026 -14.079 67.644 1.00 86.56 237 ARG A C 1
ATOM 1868 O O . ARG A 1 237 ? -47.699 -14.384 68.623 1.00 86.56 237 ARG A O 1
ATOM 1875 N N . ILE A 1 238 ? -46.885 -12.821 67.227 1.00 83.06 238 ILE A N 1
ATOM 1876 C CA . ILE A 1 238 ? -47.543 -11.673 67.863 1.00 83.06 238 ILE A CA 1
ATOM 1877 C C . ILE A 1 238 ? -49.059 -11.869 67.852 1.00 83.06 238 ILE A C 1
ATOM 1879 O O . ILE A 1 238 ? -49.671 -11.772 68.907 1.00 83.06 238 ILE A O 1
ATOM 1883 N N . GLY A 1 239 ? -49.652 -12.250 66.716 1.00 81.12 239 GLY A N 1
ATOM 1884 C CA . GLY A 1 239 ? -51.088 -12.532 66.638 1.00 81.12 239 GLY A CA 1
ATOM 1885 C C . GLY A 1 239 ? -51.535 -13.634 67.608 1.00 81.12 239 GLY A C 1
ATOM 1886 O O . GLY A 1 239 ? -52.550 -13.488 68.287 1.00 81.12 239 GLY A O 1
ATOM 1887 N N . SER A 1 240 ? -50.748 -14.709 67.746 1.00 82.00 240 SER A N 1
ATOM 1888 C CA . SER A 1 240 ? -51.038 -15.763 68.732 1.00 82.00 240 SER A CA 1
ATOM 1889 C C . SER A 1 240 ? -50.951 -15.262 70.177 1.00 82.00 240 SER A C 1
ATOM 1891 O O . SER A 1 240 ? -51.825 -15.570 70.985 1.00 82.00 240 SER A O 1
ATOM 1893 N N . LEU A 1 241 ? -49.950 -14.431 70.489 1.00 83.31 241 LEU A N 1
ATOM 1894 C CA . LEU A 1 241 ? -49.769 -13.839 71.814 1.00 83.31 241 LEU A CA 1
ATOM 1895 C C . LEU A 1 241 ? -50.865 -12.816 72.134 1.00 83.31 241 LEU A C 1
ATOM 1897 O O . LEU A 1 241 ? -51.314 -12.738 73.272 1.00 83.31 241 LEU A O 1
ATOM 1901 N N . GLU A 1 242 ? -51.337 -12.048 71.152 1.00 82.12 242 GLU A N 1
ATOM 1902 C CA . GLU A 1 242 ? -52.478 -11.142 71.311 1.00 82.12 242 GLU A CA 1
ATOM 1903 C C . GLU A 1 242 ? -53.761 -11.913 71.617 1.00 82.12 242 GLU A C 1
ATOM 1905 O O . GLU A 1 242 ? -54.506 -11.523 72.519 1.00 82.12 242 GLU A O 1
ATOM 1910 N N . GLN A 1 243 ? -53.988 -13.033 70.924 1.00 83.12 243 GLN A N 1
ATOM 1911 C CA . GLN A 1 243 ? -55.127 -13.909 71.179 1.00 83.12 243 GLN A CA 1
ATOM 1912 C C . GLN A 1 243 ? -55.067 -14.505 72.593 1.00 83.12 243 GLN A C 1
ATOM 1914 O O . GLN A 1 243 ? -56.061 -14.484 73.328 1.00 83.12 243 GLN A O 1
ATOM 1919 N N . GLU A 1 244 ? -53.887 -14.967 73.003 1.00 84.56 244 GLU A N 1
ATOM 1920 C CA . GLU A 1 244 ? -53.628 -15.465 74.353 1.00 84.56 244 GLU A CA 1
ATOM 1921 C C . GLU A 1 244 ? -53.833 -14.357 75.401 1.00 84.56 244 GLU A C 1
ATOM 1923 O O . GLU A 1 244 ? -54.496 -14.574 76.415 1.00 84.56 244 GLU A O 1
ATOM 1928 N N . ARG A 1 245 ? -53.385 -13.124 75.121 1.00 80.88 245 ARG A N 1
ATOM 1929 C CA . ARG A 1 245 ? -53.633 -11.948 75.967 1.00 80.88 245 ARG A CA 1
ATOM 1930 C C . ARG A 1 245 ? -55.124 -11.661 76.109 1.00 80.88 245 ARG A C 1
ATOM 1932 O O . ARG A 1 245 ? -55.567 -11.361 77.211 1.00 80.88 245 ARG A O 1
ATOM 1939 N N . THR A 1 246 ? -55.911 -11.741 75.034 1.00 81.44 246 THR A N 1
ATOM 1940 C CA . THR A 1 246 ? -57.372 -11.569 75.125 1.00 81.44 246 THR A CA 1
ATOM 1941 C C . THR A 1 246 ? -58.043 -12.671 75.935 1.00 81.44 246 THR A C 1
ATOM 1943 O O . THR A 1 246 ? -58.936 -12.368 76.723 1.00 81.44 246 THR A O 1
ATOM 1946 N N . GLN A 1 247 ? -57.602 -13.927 75.808 1.00 81.75 247 GLN A N 1
ATOM 1947 C CA . GLN A 1 247 ? -58.102 -15.014 76.655 1.00 81.75 247 GLN A CA 1
ATOM 1948 C C . GLN A 1 247 ? -57.767 -14.774 78.126 1.00 81.75 247 GLN A C 1
ATOM 1950 O O . GLN A 1 247 ? -58.648 -14.877 78.976 1.00 81.75 247 GLN A O 1
ATOM 1955 N N . LEU A 1 248 ? -56.520 -14.405 78.420 1.00 81.75 248 LEU A N 1
ATOM 1956 C CA . LEU A 1 248 ? -56.086 -14.072 79.773 1.00 81.75 248 LEU A CA 1
ATOM 1957 C C . LEU A 1 248 ? -56.851 -12.866 80.327 1.00 81.75 248 LEU A C 1
ATOM 1959 O O . LEU A 1 248 ? -57.247 -12.891 81.484 1.00 81.75 248 LEU A O 1
ATOM 1963 N N . ALA A 1 249 ? -57.120 -11.839 79.517 1.00 74.94 249 ALA A N 1
ATOM 1964 C CA . ALA A 1 249 ? -57.916 -10.683 79.926 1.00 74.94 249 ALA A CA 1
ATOM 1965 C C . ALA A 1 249 ? -59.366 -11.068 80.259 1.00 74.94 249 ALA A C 1
ATOM 1967 O O . ALA A 1 249 ? -59.880 -10.636 81.285 1.00 74.94 249 ALA A O 1
ATOM 1968 N N . ALA A 1 250 ? -59.999 -11.926 79.453 1.00 76.62 250 ALA A N 1
ATOM 1969 C CA . ALA A 1 250 ? -61.339 -12.442 79.736 1.00 76.62 250 ALA A CA 1
ATOM 1970 C C . ALA A 1 250 ? -61.365 -13.311 81.005 1.00 76.62 250 ALA A C 1
ATOM 1972 O O . ALA A 1 250 ? -62.295 -13.228 81.806 1.00 76.62 250 ALA A O 1
ATOM 1973 N N . GLN A 1 251 ? -60.322 -14.117 81.227 1.00 80.19 251 GLN A N 1
ATOM 1974 C CA . GLN A 1 251 ? -60.152 -14.847 82.483 1.00 80.19 251 GLN A CA 1
ATOM 1975 C C . GLN A 1 251 ? -59.998 -13.889 83.665 1.00 80.19 251 GLN A C 1
ATOM 1977 O O . GLN A 1 251 ? -60.605 -14.130 84.703 1.00 80.19 251 GLN A O 1
ATOM 1982 N N . LEU A 1 252 ? -59.242 -12.801 83.501 1.00 76.56 252 LEU A N 1
ATOM 1983 C CA . LEU A 1 252 ? -59.026 -11.788 84.532 1.00 76.56 252 LEU A CA 1
ATOM 1984 C C . LEU A 1 252 ? -60.305 -11.005 84.857 1.00 76.56 252 LEU A C 1
ATOM 1986 O O . LEU A 1 252 ? -60.560 -10.673 86.009 1.00 76.56 252 LEU A O 1
ATOM 1990 N N . GLU A 1 253 ? -61.135 -10.729 83.852 1.00 72.94 253 GLU A N 1
ATOM 1991 C CA . GLU A 1 253 ? -62.461 -10.138 84.034 1.00 72.94 253 GLU A CA 1
ATOM 1992 C C . GLU A 1 253 ? -63.389 -11.104 84.783 1.00 72.94 253 GLU A C 1
ATOM 1994 O O . GLU A 1 253 ? -64.051 -10.712 85.744 1.00 72.94 253 GLU A O 1
ATOM 1999 N N . GLY A 1 254 ? -63.366 -12.391 84.423 1.00 77.06 254 GLY A N 1
ATOM 2000 C CA . GLY A 1 254 ? -64.094 -13.437 85.140 1.00 77.06 254 GLY A CA 1
ATOM 2001 C C . GLY A 1 254 ? -63.641 -13.589 86.595 1.00 77.06 254 GLY A C 1
ATOM 2002 O O . GLY A 1 254 ? -64.472 -13.660 87.502 1.00 77.06 254 GLY A O 1
ATOM 2003 N N . THR A 1 255 ? -62.332 -13.591 86.857 1.00 76.12 255 THR A N 1
ATOM 2004 C CA . THR A 1 255 ? -61.805 -13.637 88.228 1.00 76.12 255 THR A CA 1
ATOM 2005 C C . THR A 1 255 ? -62.066 -12.340 88.982 1.00 76.12 255 THR A C 1
ATOM 2007 O O . THR A 1 255 ? -62.361 -12.404 90.169 1.00 76.12 255 THR A O 1
ATOM 2010 N N . SER A 1 256 ? -62.051 -11.178 88.325 1.00 69.62 256 SER A N 1
ATOM 2011 C CA . SER A 1 256 ? -62.446 -9.896 88.920 1.00 69.62 256 SER A CA 1
ATOM 2012 C C . SER A 1 256 ? -63.923 -9.885 89.318 1.00 69.62 256 SER A C 1
ATOM 2014 O O . SER A 1 256 ? -64.250 -9.461 90.425 1.00 69.62 256 SER A O 1
ATOM 2016 N N . ALA A 1 257 ? -64.813 -10.416 88.478 1.00 72.94 257 ALA A N 1
ATOM 2017 C CA . ALA A 1 257 ? -66.223 -10.583 88.815 1.00 72.94 257 ALA A CA 1
ATOM 2018 C C . ALA A 1 257 ? -66.407 -11.539 90.005 1.00 72.94 257 ALA A C 1
ATOM 2020 O O . ALA A 1 257 ? -67.152 -11.238 90.942 1.00 72.94 257 ALA A O 1
ATOM 2021 N N . ASN A 1 258 ? -65.663 -12.650 90.022 1.00 77.88 258 ASN A N 1
ATOM 2022 C CA . ASN A 1 258 ? -65.641 -13.570 91.158 1.00 77.88 258 ASN A CA 1
ATOM 2023 C C . ASN A 1 258 ? -65.114 -12.886 92.426 1.00 77.88 258 ASN A C 1
ATOM 2025 O O . ASN A 1 258 ? -65.725 -13.033 93.482 1.00 77.88 258 ASN A O 1
ATOM 2029 N N . LEU A 1 259 ? -64.045 -12.091 92.329 1.00 75.88 259 LEU A N 1
ATOM 2030 C CA . LEU A 1 259 ? -63.502 -11.296 93.429 1.00 75.88 259 LEU A CA 1
ATOM 2031 C C . LEU A 1 259 ? -64.541 -10.295 93.937 1.00 75.88 259 LEU A C 1
ATOM 2033 O O . LEU A 1 259 ? -64.716 -10.183 95.142 1.00 75.88 259 LEU A O 1
ATOM 2037 N N . GLY A 1 260 ? -65.267 -9.619 93.048 1.00 72.94 260 GLY A N 1
ATOM 2038 C CA . GLY A 1 260 ? -66.372 -8.736 93.416 1.00 72.94 260 GLY A CA 1
ATOM 2039 C C . GLY A 1 260 ? -67.478 -9.479 94.171 1.00 72.94 260 GLY A C 1
ATOM 2040 O O . GLY A 1 260 ? -67.949 -9.002 95.202 1.00 72.94 260 GLY A O 1
ATOM 2041 N N . SER A 1 261 ? -67.837 -10.690 93.731 1.00 72.31 261 SER A N 1
ATOM 2042 C CA . SER A 1 261 ? -68.804 -11.540 94.441 1.00 72.31 261 SER A CA 1
ATOM 2043 C C . SER A 1 261 ? -68.292 -11.980 95.818 1.00 72.31 261 SER A C 1
ATOM 2045 O O . SER A 1 261 ? -69.037 -11.960 96.798 1.00 72.31 261 SER A O 1
ATOM 2047 N N . LEU A 1 262 ? -67.002 -12.316 95.914 1.00 72.62 262 LEU A N 1
ATOM 2048 C CA . LEU A 1 262 ? -66.344 -12.710 97.155 1.00 72.62 262 LEU A CA 1
ATOM 2049 C C . LEU A 1 262 ? -66.201 -11.523 98.105 1.00 72.62 262 LEU A C 1
ATOM 2051 O O . LEU A 1 262 ? -66.410 -11.692 99.297 1.00 72.62 262 LEU A O 1
ATOM 2055 N N . GLN A 1 263 ? -65.911 -10.322 97.605 1.00 70.69 263 GLN A N 1
ATOM 2056 C CA . GLN A 1 263 ? -65.905 -9.086 98.386 1.00 70.69 263 GLN A CA 1
ATOM 2057 C C . GLN A 1 263 ? -67.305 -8.740 98.892 1.00 70.69 263 GLN A C 1
ATOM 2059 O O . GLN A 1 263 ? -67.436 -8.313 100.035 1.00 70.69 263 GLN A O 1
ATOM 2064 N N . GLY A 1 264 ? -68.346 -8.969 98.084 1.00 73.88 264 GLY A N 1
ATOM 2065 C CA . GLY A 1 264 ? -69.740 -8.870 98.519 1.00 73.88 264 GLY A CA 1
ATOM 2066 C C . GLY A 1 264 ? -70.030 -9.828 99.674 1.00 73.88 264 GLY A C 1
ATOM 2067 O O . GLY A 1 264 ? -70.418 -9.387 100.752 1.00 73.88 264 GLY A O 1
ATOM 2068 N N . ARG A 1 265 ? -69.705 -11.116 99.495 1.00 76.88 265 ARG A N 1
ATOM 2069 C CA . ARG A 1 265 ? -69.821 -12.136 100.551 1.00 76.88 265 ARG A CA 1
ATOM 2070 C C . ARG A 1 265 ? -68.990 -11.801 101.784 1.00 76.88 265 ARG A C 1
ATOM 2072 O O . ARG A 1 265 ? -69.453 -12.030 102.889 1.00 76.88 265 ARG A O 1
ATOM 2079 N N . LEU A 1 266 ? -67.786 -11.255 101.625 1.00 71.19 266 LEU A N 1
ATOM 2080 C CA . LEU A 1 266 ? -66.944 -10.801 102.732 1.00 71.19 266 LEU A CA 1
ATOM 2081 C C . LEU A 1 266 ? -67.597 -9.625 103.459 1.00 71.19 266 LEU A C 1
ATOM 2083 O O . LEU A 1 266 ? -67.553 -9.576 104.680 1.00 71.19 266 LEU A O 1
ATOM 2087 N N . GLY A 1 267 ? -68.208 -8.686 102.736 1.00 73.94 267 GLY A N 1
ATOM 2088 C CA . GLY A 1 267 ? -68.980 -7.592 103.320 1.00 73.94 267 GLY A CA 1
ATOM 2089 C C . GLY A 1 267 ? -70.171 -8.099 104.131 1.00 73.94 267 GLY A C 1
ATOM 2090 O O . GLY A 1 267 ? -70.398 -7.620 105.241 1.00 73.94 267 GLY A O 1
ATOM 2091 N N . ASP A 1 268 ? -70.882 -9.101 103.617 1.00 75.56 268 ASP A N 1
ATOM 2092 C CA . ASP A 1 268 ? -71.987 -9.755 104.320 1.00 75.56 268 ASP A CA 1
ATOM 2093 C C . ASP A 1 268 ? -71.488 -10.538 105.542 1.00 75.56 268 ASP A C 1
ATOM 2095 O O . ASP A 1 268 ? -72.003 -10.343 106.638 1.00 75.56 268 ASP A O 1
ATOM 2099 N N . LEU A 1 269 ? -70.404 -11.306 105.406 1.00 75.06 269 LEU A N 1
ATOM 2100 C CA . LEU A 1 269 ? -69.748 -12.013 106.510 1.00 75.06 269 LEU A CA 1
ATOM 2101 C C . LEU A 1 269 ? -69.170 -11.057 107.558 1.00 75.06 269 LEU A C 1
ATOM 2103 O O . LEU A 1 269 ? -69.135 -11.389 108.734 1.00 75.06 269 LEU A O 1
ATOM 2107 N N . LEU A 1 270 ? -68.693 -9.871 107.174 1.00 72.06 270 LEU A N 1
ATOM 2108 C CA . LEU A 1 270 ? -68.232 -8.848 108.115 1.00 72.06 270 LEU A CA 1
ATOM 2109 C C . LEU A 1 270 ? -69.405 -8.224 108.870 1.00 72.06 270 LEU A C 1
ATOM 2111 O O . LEU A 1 270 ? -69.258 -7.945 110.059 1.00 72.06 270 LEU A O 1
ATOM 2115 N N . LYS A 1 271 ? -70.558 -8.033 108.217 1.00 74.44 271 LYS A N 1
ATOM 2116 C CA . LYS A 1 271 ? -71.798 -7.639 108.897 1.00 74.44 271 LYS A CA 1
ATOM 2117 C C . LYS A 1 271 ? -72.264 -8.730 109.853 1.00 74.44 271 LYS A C 1
ATOM 2119 O O . LYS A 1 271 ? -72.543 -8.408 111.000 1.00 74.44 271 LYS A O 1
ATOM 2124 N N . GLU A 1 272 ? -72.272 -9.991 109.423 1.00 74.50 272 GLU A N 1
ATOM 2125 C CA . GLU A 1 272 ? -72.567 -11.143 110.284 1.00 74.50 272 GLU A CA 1
ATOM 2126 C C . GLU A 1 272 ? -71.563 -11.251 111.429 1.00 74.50 272 GLU A C 1
ATOM 2128 O O . GLU A 1 272 ? -71.959 -11.480 112.557 1.00 74.50 272 GLU A O 1
ATOM 2133 N N . ARG A 1 273 ? -70.268 -11.018 111.195 1.00 71.62 273 ARG A N 1
ATOM 2134 C CA . ARG A 1 273 ? -69.239 -11.022 112.242 1.00 71.62 273 ARG A CA 1
ATOM 2135 C C . ARG A 1 273 ? -69.442 -9.883 113.229 1.00 71.62 273 ARG A C 1
ATOM 2137 O O . ARG A 1 273 ? -69.275 -10.097 114.422 1.00 71.62 273 ARG A O 1
ATOM 2144 N N . GLU A 1 274 ? -69.746 -8.675 112.765 1.00 72.38 274 GLU A N 1
ATOM 2145 C CA . GLU A 1 274 ? -70.029 -7.559 113.669 1.00 72.38 274 GLU A CA 1
ATOM 2146 C C . GLU A 1 274 ? -71.325 -7.816 114.442 1.00 72.38 274 GLU A C 1
ATOM 2148 O O . GLU A 1 274 ? -71.391 -7.534 115.633 1.00 72.38 274 GLU A O 1
ATOM 2153 N N . GLN A 1 275 ? -72.315 -8.441 113.806 1.00 73.94 275 GLN A N 1
ATOM 2154 C CA . GLN A 1 275 ? -73.533 -8.896 114.456 1.00 73.94 275 GLN A CA 1
ATOM 2155 C C . GLN A 1 275 ? -73.251 -9.983 115.499 1.00 73.94 275 GLN A C 1
ATOM 2157 O O . GLN A 1 275 ? -73.619 -9.795 116.647 1.00 73.94 275 GLN A O 1
ATOM 2162 N N . HIS A 1 276 ? -72.495 -11.028 115.171 1.00 73.50 276 HIS A N 1
ATOM 2163 C CA . HIS A 1 276 ? -72.049 -12.065 116.101 1.00 73.50 276 HIS A CA 1
ATOM 2164 C C . HIS A 1 276 ? -71.130 -11.531 117.194 1.00 73.50 276 HIS A C 1
ATOM 2166 O O . HIS A 1 276 ? -71.102 -12.065 118.293 1.00 73.50 276 HIS A O 1
ATOM 2172 N N . LYS A 1 277 ? -70.360 -10.475 116.931 1.00 72.75 277 LYS A N 1
ATOM 2173 C CA . LYS A 1 277 ? -69.566 -9.780 117.945 1.00 72.75 277 LYS A CA 1
ATOM 2174 C C . LYS A 1 277 ? -70.467 -8.983 118.881 1.00 72.75 277 LYS A C 1
ATOM 2176 O O . LYS A 1 277 ? -70.225 -9.005 120.080 1.00 72.75 277 LYS A O 1
ATOM 2181 N N . ASN A 1 278 ? -71.498 -8.320 118.363 1.00 71.94 278 ASN A N 1
ATOM 2182 C CA . ASN A 1 278 ? -72.505 -7.646 119.179 1.00 71.94 278 ASN A CA 1
ATOM 2183 C C . ASN A 1 278 ? -73.314 -8.660 119.995 1.00 71.94 278 ASN A C 1
ATOM 2185 O O . ASN A 1 278 ? -73.501 -8.453 121.185 1.00 71.94 278 ASN A O 1
ATOM 2189 N N . GLU A 1 279 ? -73.710 -9.779 119.390 1.00 71.06 279 GLU A N 1
ATOM 2190 C CA . GLU A 1 279 ? -74.334 -10.922 120.059 1.00 71.06 279 GLU A CA 1
ATOM 2191 C C . GLU A 1 279 ? -73.374 -11.542 121.076 1.00 71.06 279 GLU A C 1
ATOM 2193 O O . GLU A 1 279 ? -73.792 -11.869 122.171 1.00 71.06 279 GLU A O 1
ATOM 2198 N N . SER A 1 280 ? -72.075 -11.644 120.787 1.00 63.53 280 SER A N 1
ATOM 2199 C CA . SER A 1 280 ? -71.071 -12.142 121.731 1.00 63.53 280 SER A CA 1
ATOM 2200 C C . SER A 1 280 ? -70.846 -11.177 122.887 1.00 63.53 280 SER A C 1
ATOM 2202 O O . SER A 1 280 ? -70.680 -11.648 124.004 1.00 63.53 280 SER A O 1
ATOM 2204 N N . GLU A 1 281 ? -70.819 -9.864 122.663 1.00 65.88 281 GLU A N 1
ATOM 2205 C CA . GLU A 1 281 ? -70.761 -8.855 123.728 1.00 65.88 281 GLU A CA 1
ATOM 2206 C C . GLU A 1 281 ? -72.068 -8.827 124.536 1.00 65.88 281 GLU A C 1
ATOM 2208 O O . GLU A 1 281 ? -72.024 -8.659 125.757 1.00 65.88 281 GLU A O 1
ATOM 2213 N N . ASP A 1 282 ? -73.214 -9.091 123.902 1.00 68.62 282 ASP A N 1
ATOM 2214 C CA . ASP A 1 282 ? -74.495 -9.289 124.580 1.00 68.62 282 ASP A CA 1
ATOM 2215 C C . ASP A 1 282 ? -74.476 -10.577 125.412 1.00 68.62 282 ASP A C 1
ATOM 2217 O O . ASP A 1 282 ? -74.726 -10.525 126.608 1.00 68.62 282 ASP A O 1
ATOM 2221 N N . PHE A 1 283 ? -74.029 -11.710 124.865 1.00 67.06 283 PHE A N 1
ATOM 2222 C CA . PHE A 1 283 ? -73.833 -12.965 125.595 1.00 67.06 283 PHE A CA 1
ATOM 2223 C C . PHE A 1 283 ? -72.811 -12.825 126.718 1.00 67.06 283 PHE A C 1
ATOM 2225 O O . PHE A 1 283 ? -72.975 -13.415 127.780 1.00 67.06 283 PHE A O 1
ATOM 2232 N N . LYS A 1 284 ? -71.764 -12.020 126.536 1.00 65.31 284 LYS A N 1
ATOM 2233 C CA . LYS A 1 284 ? -70.772 -11.713 127.573 1.00 65.31 284 LYS A CA 1
ATOM 2234 C C . LYS A 1 284 ? -71.376 -10.839 128.671 1.00 65.31 284 LYS A C 1
ATOM 2236 O O . LYS A 1 284 ? -71.094 -11.068 129.846 1.00 65.31 284 LYS A O 1
ATOM 2241 N N . SER A 1 285 ? -72.252 -9.903 128.310 1.00 65.56 285 SER A N 1
ATOM 2242 C CA . SER A 1 285 ? -73.053 -9.108 129.249 1.00 65.56 285 SER A CA 1
ATOM 2243 C C . SER A 1 285 ? -74.084 -9.970 129.984 1.00 65.56 285 SER A C 1
ATOM 2245 O O . SER A 1 285 ? -74.230 -9.840 131.197 1.00 65.56 285 SER A O 1
ATOM 2247 N N . GLN A 1 286 ? -74.731 -10.913 129.298 1.00 64.62 286 GLN A N 1
ATOM 2248 C CA . GLN A 1 286 ? -75.643 -11.901 129.873 1.00 64.62 286 GLN A CA 1
ATOM 2249 C C . GLN A 1 286 ? -74.898 -12.878 130.792 1.00 64.62 286 GLN A C 1
ATOM 2251 O O . GLN A 1 286 ? -75.374 -13.157 131.887 1.00 64.62 286 GLN A O 1
ATOM 2256 N N . LEU A 1 287 ? -73.692 -13.326 130.428 1.00 59.06 287 LEU A N 1
ATOM 2257 C CA . LEU A 1 287 ? -72.803 -14.126 131.278 1.00 59.06 287 LEU A CA 1
ATOM 2258 C C . LEU A 1 287 ? -72.341 -13.339 132.509 1.00 59.06 287 LEU A C 1
ATOM 2260 O O . LEU A 1 287 ? -72.293 -13.901 133.601 1.00 59.06 287 LEU A O 1
ATOM 2264 N N . ALA A 1 288 ? -72.048 -12.043 132.374 1.00 59.50 288 ALA A N 1
ATOM 2265 C CA . ALA A 1 288 ? -71.741 -11.168 133.506 1.00 59.50 288 ALA A CA 1
ATOM 2266 C C . ALA A 1 288 ? -72.966 -10.964 134.419 1.00 59.50 288 ALA A C 1
ATOM 2268 O O . ALA A 1 288 ? -72.840 -11.034 135.643 1.00 59.50 288 ALA A O 1
ATOM 2269 N N . ALA A 1 289 ? -74.163 -10.795 133.848 1.00 58.47 289 ALA A N 1
ATOM 2270 C CA . ALA A 1 289 ? -75.428 -10.705 134.577 1.00 58.47 289 ALA A CA 1
ATOM 2271 C C . ALA A 1 289 ? -75.801 -12.030 135.265 1.00 58.47 289 ALA A C 1
ATOM 2273 O O . ALA A 1 289 ? -76.275 -12.032 136.404 1.00 58.47 289 ALA A O 1
ATOM 2274 N N . MET A 1 290 ? -75.526 -13.170 134.629 1.00 56.53 290 MET A N 1
ATOM 2275 C CA . MET A 1 290 ? -75.642 -14.500 135.224 1.00 56.53 290 MET A CA 1
ATOM 2276 C C . MET A 1 290 ? -74.599 -14.730 136.311 1.00 56.53 290 MET A C 1
ATOM 2278 O O . MET A 1 290 ? -74.939 -15.313 137.331 1.00 56.53 290 MET A O 1
ATOM 2282 N N . GLY A 1 291 ? -73.369 -14.236 136.153 1.00 59.41 291 GLY A N 1
ATOM 2283 C CA . GLY A 1 291 ? -72.352 -14.221 137.205 1.00 59.41 291 GLY A CA 1
ATOM 2284 C C . GLY A 1 291 ? -72.803 -13.403 138.419 1.00 59.41 291 GLY A C 1
ATOM 2285 O O . GLY A 1 291 ? -72.687 -13.864 139.553 1.00 59.41 291 GLY A O 1
ATOM 2286 N N . GLY A 1 292 ? -73.427 -12.242 138.186 1.00 59.59 292 GLY A N 1
ATOM 2287 C CA . GLY A 1 292 ? -74.096 -11.452 139.225 1.00 59.59 292 GLY A CA 1
ATOM 2288 C C . GLY A 1 292 ? -75.272 -12.194 139.872 1.00 59.59 292 GLY A C 1
ATOM 2289 O O . GLY A 1 292 ? -75.419 -12.183 141.092 1.00 59.59 292 GLY A O 1
ATOM 2290 N N . SER A 1 293 ? -76.061 -12.916 139.074 1.00 56.19 293 SER A N 1
ATOM 2291 C CA . SER A 1 293 ? -77.170 -13.758 139.545 1.00 56.19 293 SER A CA 1
ATOM 2292 C C . SER A 1 293 ? -76.682 -14.966 140.356 1.00 56.19 293 SER A C 1
ATOM 2294 O O . SER A 1 293 ? -77.326 -15.342 141.333 1.00 56.19 293 SER A O 1
ATOM 2296 N N . LEU A 1 294 ? -75.526 -15.540 140.007 1.00 55.53 294 LEU A N 1
ATOM 2297 C CA . LEU A 1 294 ? -74.853 -16.607 140.751 1.00 55.53 294 LEU A CA 1
ATOM 2298 C C . LEU A 1 294 ? -74.371 -16.099 142.117 1.00 55.53 294 LEU A C 1
ATOM 2300 O O . LEU A 1 294 ? -74.528 -16.795 143.114 1.00 55.53 294 LEU A O 1
ATOM 2304 N N . LEU A 1 295 ? -73.870 -14.860 142.181 1.00 57.50 295 LEU A N 1
ATOM 2305 C CA . LEU A 1 295 ? -73.450 -14.200 143.423 1.00 57.50 295 LEU A CA 1
ATOM 2306 C C . LEU A 1 295 ? -74.649 -13.912 144.344 1.00 57.50 295 LEU A C 1
ATOM 2308 O O . LEU A 1 295 ? -74.581 -14.121 145.557 1.00 57.50 295 LEU A O 1
ATOM 2312 N N . VAL A 1 296 ? -75.783 -13.495 143.768 1.00 59.06 296 VAL A N 1
ATOM 2313 C CA . VAL A 1 296 ? -77.061 -13.332 144.485 1.00 59.06 296 VAL A CA 1
ATOM 2314 C C . VAL A 1 296 ? -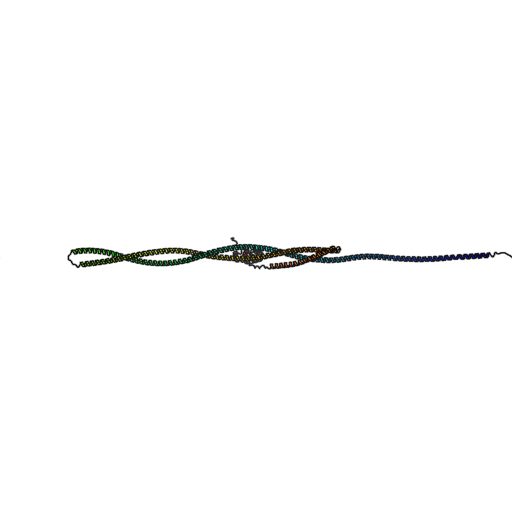77.594 -14.683 144.974 1.00 59.06 296 VAL A C 1
ATOM 2316 O O . VAL A 1 296 ? -78.019 -14.780 146.125 1.00 59.06 296 VAL A O 1
ATOM 2319 N N . LEU A 1 297 ? -77.507 -15.744 144.165 1.00 55.72 297 LEU A N 1
ATOM 2320 C CA . LEU A 1 297 ? -77.872 -17.111 144.558 1.00 55.72 297 LEU A CA 1
ATOM 2321 C C . LEU A 1 297 ? -76.949 -17.677 145.647 1.00 55.72 297 LEU A C 1
ATOM 2323 O O . LEU A 1 297 ? -77.430 -18.340 146.561 1.00 55.72 297 LEU A O 1
ATOM 2327 N N . GLU A 1 298 ? -75.655 -17.364 145.630 1.00 53.88 298 GLU A N 1
ATOM 2328 C CA . GLU A 1 298 ? -74.706 -17.754 146.680 1.00 53.88 298 GLU A CA 1
ATOM 2329 C C . GLU A 1 298 ? -74.934 -16.975 147.989 1.00 53.88 298 GLU A C 1
ATOM 2331 O O . GLU A 1 298 ? -74.770 -17.512 149.089 1.00 53.88 298 GLU A O 1
ATOM 2336 N N . THR A 1 299 ? -75.427 -15.738 147.891 1.00 55.41 299 THR A N 1
ATOM 2337 C CA . THR A 1 299 ? -75.859 -14.945 149.053 1.00 55.41 299 THR A CA 1
ATOM 2338 C C . THR A 1 299 ? -77.202 -15.447 149.612 1.00 55.41 299 THR A C 1
ATOM 2340 O O . THR A 1 299 ? -77.374 -15.515 150.831 1.00 55.41 299 THR A O 1
ATOM 2343 N N . LEU A 1 300 ? -78.133 -15.877 148.748 1.00 48.66 300 LEU A N 1
ATOM 2344 C CA . LEU A 1 300 ? -79.403 -16.516 149.126 1.00 48.66 300 LEU A CA 1
ATOM 2345 C C . LEU A 1 300 ? -79.195 -17.922 149.722 1.00 48.66 300 LEU A C 1
ATOM 2347 O O . LEU A 1 300 ? -79.855 -18.260 150.706 1.00 48.66 300 LEU A O 1
ATOM 2351 N N . ARG A 1 301 ? -78.212 -18.693 149.228 1.00 51.09 301 ARG A N 1
ATOM 2352 C CA . ARG A 1 301 ? -77.778 -19.994 149.782 1.00 51.09 301 ARG A CA 1
ATOM 2353 C C . ARG A 1 301 ? -77.374 -19.895 151.256 1.00 51.09 301 ARG A C 1
ATOM 2355 O O . ARG A 1 301 ? -77.614 -20.825 152.017 1.00 51.09 301 ARG A O 1
ATOM 2362 N N . LYS A 1 302 ? -76.775 -18.778 151.684 1.00 54.97 302 LYS A N 1
ATOM 2363 C CA . LYS A 1 302 ? -76.381 -18.562 153.090 1.00 54.97 302 LYS A CA 1
ATOM 2364 C C . LYS A 1 302 ? -77.533 -18.143 154.013 1.00 54.97 302 LYS A C 1
ATOM 2366 O O . LYS A 1 302 ? -77.324 -18.111 155.223 1.00 54.97 302 LYS A O 1
ATOM 2371 N N . ARG A 1 303 ? -78.719 -17.802 153.489 1.00 47.91 303 ARG A N 1
ATOM 2372 C CA . ARG A 1 303 ? -79.783 -17.131 154.263 1.00 47.91 303 ARG A CA 1
ATOM 2373 C C . ARG A 1 303 ? -81.112 -17.879 154.373 1.00 47.91 303 ARG A C 1
ATOM 2375 O O . ARG A 1 303 ? -81.940 -17.467 155.177 1.00 47.91 303 ARG A O 1
ATOM 2382 N N . LEU A 1 304 ? -81.321 -18.962 153.629 1.00 45.88 304 LEU A N 1
ATOM 2383 C CA . LEU A 1 304 ? -82.573 -19.722 153.652 1.00 45.88 304 LEU A CA 1
ATOM 2384 C C . LEU A 1 304 ? -82.293 -21.206 153.898 1.00 45.88 304 LEU A C 1
ATOM 2386 O O . LEU A 1 304 ? -81.917 -21.950 152.998 1.00 45.88 304 LEU A O 1
ATOM 2390 N N . GLY A 1 305 ? -82.483 -21.624 155.150 1.00 47.06 305 GLY A N 1
ATOM 2391 C CA . GLY A 1 305 ? -82.652 -23.028 155.492 1.00 47.06 305 GLY A CA 1
ATOM 2392 C C . GLY A 1 305 ? -84.038 -23.495 155.053 1.00 47.06 305 GLY A C 1
ATOM 2393 O O . GLY A 1 305 ? -85.035 -23.035 155.599 1.00 47.06 305 GLY A O 1
ATOM 2394 N N . GLY A 1 306 ? -84.065 -24.417 154.091 1.00 52.91 306 GLY A N 1
ATOM 2395 C CA . GLY A 1 306 ? -85.202 -25.293 153.810 1.00 52.91 306 GLY A CA 1
ATOM 2396 C C . GLY A 1 306 ? -86.200 -24.802 152.761 1.00 52.91 306 GLY A C 1
ATOM 2397 O O . GLY A 1 306 ? -87.294 -24.406 153.136 1.00 52.91 306 GLY A O 1
ATOM 2398 N N . VAL A 1 307 ? -85.865 -24.922 151.468 1.00 41.66 307 VAL A N 1
ATOM 2399 C CA . VAL A 1 307 ? -86.817 -25.198 150.364 1.00 41.66 307 VAL A CA 1
ATOM 2400 C C . VAL A 1 307 ? -86.085 -26.040 149.292 1.00 41.66 307 VAL A C 1
ATOM 2402 O O . VAL A 1 307 ? -84.870 -25.937 149.157 1.00 41.66 307 VAL A O 1
ATOM 2405 N N . GLU A 1 308 ? -86.832 -26.914 148.616 1.00 48.28 308 GLU A N 1
ATOM 2406 C CA . GLU A 1 308 ? -86.458 -28.142 147.889 1.00 48.28 308 GLU A CA 1
ATOM 2407 C C . GLU A 1 308 ? -85.360 -28.116 146.790 1.00 48.28 308 GLU A C 1
ATOM 2409 O O . GLU A 1 308 ? -85.142 -27.085 146.151 1.00 48.28 308 GLU A O 1
ATOM 2414 N N . PRO A 1 309 ? -84.709 -29.274 146.496 1.00 48.22 309 PRO A N 1
ATOM 2415 C CA . PRO A 1 309 ? -83.484 -29.363 145.686 1.00 48.22 309 PRO A CA 1
ATOM 2416 C C . PRO A 1 309 ? -83.671 -29.554 144.166 1.00 48.22 309 PRO A C 1
ATOM 2418 O O . PRO A 1 309 ? -82.696 -29.434 143.429 1.00 48.22 309 PRO A O 1
ATOM 2421 N N . GLU A 1 310 ? -84.866 -29.844 143.645 1.00 51.94 310 GLU A N 1
ATOM 2422 C CA . GLU A 1 310 ? -84.992 -30.333 142.253 1.00 51.94 310 GLU A CA 1
ATOM 2423 C C . GLU A 1 310 ? -84.904 -29.248 141.156 1.00 51.94 310 GLU A C 1
ATOM 2425 O O . GLU A 1 310 ? -84.606 -29.556 140.001 1.00 51.94 310 GLU A O 1
ATOM 2430 N N . ASN A 1 311 ? -85.078 -27.963 141.490 1.00 54.72 311 ASN A N 1
ATOM 2431 C CA . ASN A 1 311 ? -85.192 -26.896 140.479 1.00 54.72 311 ASN A CA 1
ATOM 2432 C C . ASN A 1 311 ? -83.882 -26.112 140.208 1.00 54.72 311 ASN A C 1
ATOM 2434 O O . ASN A 1 311 ? -83.754 -25.427 139.193 1.00 54.72 311 ASN A O 1
ATOM 2438 N N . LEU A 1 312 ? -82.882 -26.201 141.096 1.00 56.25 312 LEU A N 1
ATOM 2439 C CA . LEU A 1 312 ? -81.592 -25.498 140.948 1.00 56.25 312 LEU A CA 1
ATOM 2440 C C . LEU A 1 312 ? -80.546 -26.328 140.189 1.00 56.25 312 LEU A C 1
ATOM 2442 O O . LEU A 1 312 ? -79.816 -25.771 139.369 1.00 56.25 312 LEU A O 1
ATOM 2446 N N . GLU A 1 313 ? -80.526 -27.647 140.395 1.00 58.78 313 GLU A N 1
ATOM 2447 C CA . GLU A 1 313 ? -79.617 -28.570 139.700 1.00 58.78 313 GLU A CA 1
ATOM 2448 C C . GLU A 1 313 ? -79.899 -28.586 138.185 1.00 58.78 313 GLU A C 1
ATOM 2450 O O . GLU A 1 313 ? -78.985 -28.441 137.373 1.00 58.78 313 GLU A O 1
ATOM 2455 N N . SER A 1 314 ? -81.182 -28.619 137.793 1.00 61.66 314 SER A N 1
ATOM 2456 C CA . SER A 1 314 ? -81.599 -28.546 136.382 1.00 61.66 314 SER A CA 1
ATOM 2457 C C . SER A 1 314 ? -81.154 -27.247 135.701 1.00 61.66 314 SER A C 1
ATOM 2459 O O . SER A 1 314 ? -80.723 -27.266 134.549 1.00 61.66 314 SER A O 1
ATOM 2461 N N . ARG A 1 315 ? -81.194 -26.110 136.412 1.00 64.31 315 ARG A N 1
ATOM 2462 C CA . ARG A 1 315 ? -80.719 -24.823 135.876 1.00 64.31 315 ARG A CA 1
ATOM 2463 C C . ARG A 1 315 ? -79.201 -24.765 135.750 1.00 64.31 315 ARG A C 1
ATOM 2465 O O . ARG A 1 315 ? -78.711 -24.193 134.783 1.00 64.31 315 ARG A O 1
ATOM 2472 N N . PHE A 1 316 ? -78.451 -25.343 136.686 1.00 67.06 316 PHE A N 1
ATOM 2473 C CA . PHE A 1 316 ? -76.990 -25.371 136.591 1.00 67.06 316 PHE A CA 1
ATOM 2474 C C . PHE A 1 316 ? -76.520 -26.228 135.409 1.00 67.06 316 PHE A C 1
ATOM 2476 O O . PHE A 1 316 ? -75.677 -25.789 134.627 1.00 67.06 316 PHE A O 1
ATOM 2483 N N . VAL A 1 317 ? -77.130 -27.402 135.216 1.00 70.81 317 VAL A N 1
ATOM 2484 C CA . VAL A 1 317 ? -76.845 -28.271 134.065 1.00 70.81 317 VAL A CA 1
ATOM 2485 C C . VAL A 1 317 ? -77.236 -27.596 132.746 1.00 70.81 317 VAL A C 1
ATOM 2487 O O . VAL A 1 317 ? -76.468 -27.671 131.786 1.00 70.81 317 VAL A O 1
ATOM 2490 N N . ALA A 1 318 ? -78.363 -26.876 132.694 1.00 69.38 318 ALA A N 1
ATOM 2491 C CA . ALA A 1 318 ? -78.755 -26.104 131.510 1.00 69.38 318 ALA A CA 1
ATOM 2492 C C . ALA A 1 318 ? -77.713 -25.028 131.153 1.00 69.38 318 ALA A C 1
ATOM 2494 O O . ALA A 1 318 ? -77.231 -24.990 130.024 1.00 69.38 318 ALA A O 1
ATOM 2495 N N . LEU A 1 319 ? -77.269 -24.234 132.131 1.00 69.81 319 LEU A N 1
ATOM 2496 C CA . LEU A 1 319 ? -76.270 -23.180 131.915 1.00 69.81 319 LEU A CA 1
ATOM 2497 C C . LEU A 1 319 ? -74.880 -23.732 131.565 1.00 69.81 319 LEU A C 1
ATOM 2499 O O . LEU A 1 319 ? -74.137 -23.135 130.788 1.00 69.81 319 LEU A O 1
ATOM 2503 N N . GLN A 1 320 ? -74.507 -24.887 132.118 1.00 69.06 320 GLN A N 1
ATOM 2504 C CA . GLN A 1 320 ? -73.263 -25.565 131.761 1.00 69.06 320 GLN A CA 1
ATOM 2505 C C . GLN A 1 320 ? -73.324 -26.147 130.341 1.00 69.06 320 GLN A C 1
ATOM 2507 O O . GLN A 1 320 ? -72.313 -26.142 129.634 1.00 69.06 320 GLN A O 1
ATOM 2512 N N . THR A 1 321 ? -74.505 -26.604 129.916 1.00 71.69 321 THR A N 1
ATOM 2513 C CA . THR A 1 321 ? -74.765 -27.056 128.545 1.00 71.69 321 THR A CA 1
ATOM 2514 C C . THR A 1 321 ? -74.669 -25.887 127.566 1.00 71.69 321 THR A C 1
ATOM 2516 O O . THR A 1 321 ? -73.928 -25.990 126.592 1.00 71.69 321 THR A O 1
ATOM 2519 N N . GLU A 1 322 ? -75.291 -24.746 127.874 1.00 68.94 322 GLU A N 1
ATOM 2520 C CA . GLU A 1 322 ? -75.184 -23.516 127.072 1.00 68.94 322 GLU A CA 1
ATOM 2521 C C . GLU A 1 322 ? -73.742 -22.995 126.998 1.00 68.94 322 GLU A C 1
ATOM 2523 O O . GLU A 1 322 ? -73.236 -22.702 125.919 1.00 68.94 322 GLU A O 1
ATOM 2528 N N . ARG A 1 323 ? -73.004 -22.961 128.116 1.00 72.12 323 ARG A N 1
ATOM 2529 C CA . ARG A 1 323 ? -71.582 -22.573 128.111 1.00 72.12 323 ARG A CA 1
ATOM 2530 C C . ARG A 1 323 ? -70.749 -23.471 127.192 1.00 72.12 323 ARG A C 1
ATOM 2532 O O . ARG A 1 323 ? -69.846 -22.991 126.510 1.00 72.12 323 ARG A O 1
ATOM 2539 N N . ASN A 1 324 ? -71.012 -24.777 127.199 1.00 70.81 324 ASN A N 1
ATOM 2540 C CA . ASN A 1 324 ? -70.309 -25.708 126.322 1.00 70.81 324 ASN A CA 1
ATOM 2541 C C . ASN A 1 324 ? -70.703 -25.505 124.851 1.00 70.81 324 ASN A C 1
ATOM 2543 O O . ASN A 1 324 ? -69.834 -25.609 123.988 1.00 70.81 324 ASN A O 1
ATOM 2547 N N . GLN A 1 325 ? -71.961 -25.159 124.561 1.00 74.31 325 GLN A N 1
ATOM 2548 C CA . GLN A 1 325 ? -72.393 -24.769 123.215 1.00 74.31 325 GLN A CA 1
ATOM 2549 C C . GLN A 1 325 ? -71.633 -23.525 122.735 1.00 74.31 325 GLN A C 1
ATOM 2551 O O . GLN A 1 325 ? -70.949 -23.605 121.716 1.00 74.31 325 GLN A O 1
ATOM 2556 N N . TYR A 1 326 ? -71.589 -22.451 123.530 1.00 69.06 326 TYR A N 1
ATOM 2557 C CA . TYR A 1 326 ? -70.848 -21.236 123.167 1.00 69.06 326 TYR A CA 1
ATOM 2558 C C . TYR A 1 326 ? -69.339 -21.463 123.014 1.00 69.06 326 TYR A C 1
ATOM 2560 O O . TYR A 1 326 ? -68.714 -20.888 122.127 1.00 69.06 326 TYR A O 1
ATOM 2568 N N . ALA A 1 327 ? -68.726 -22.323 123.834 1.00 68.12 327 ALA A N 1
ATOM 2569 C CA . ALA A 1 327 ? -67.315 -22.679 123.671 1.00 68.12 327 ALA A CA 1
ATOM 2570 C C . ALA A 1 327 ? -67.051 -23.418 122.346 1.00 68.12 327 ALA A C 1
ATOM 2572 O O . ALA A 1 327 ? -66.006 -23.222 121.725 1.00 68.12 327 ALA A O 1
ATOM 2573 N N . THR A 1 328 ? -68.010 -24.236 121.906 1.00 71.62 328 THR A N 1
ATOM 2574 C CA . THR A 1 328 ? -67.938 -24.948 120.625 1.00 71.62 328 THR A CA 1
ATOM 2575 C C . THR A 1 328 ? -68.096 -23.973 119.457 1.00 71.62 328 THR A C 1
ATOM 2577 O O . THR A 1 328 ? -67.328 -24.027 118.498 1.00 71.62 328 THR A O 1
ATOM 2580 N N . GLU A 1 329 ? -69.019 -23.019 119.563 1.00 72.56 329 GLU A N 1
ATOM 2581 C CA . GLU A 1 329 ? -69.207 -21.958 118.568 1.00 72.56 329 GLU A CA 1
ATOM 2582 C C . GLU A 1 329 ? -67.960 -21.064 118.440 1.00 72.56 329 GLU A C 1
ATOM 2584 O O . GLU A 1 329 ? -67.508 -20.769 117.332 1.00 72.56 329 GLU A O 1
ATOM 2589 N N . LEU A 1 330 ? -67.305 -20.721 119.552 1.00 69.31 330 LEU A N 1
ATOM 2590 C CA . LEU A 1 330 ? -66.071 -19.924 119.548 1.00 69.31 330 LEU A CA 1
ATOM 2591 C C . LEU A 1 330 ? -64.907 -20.644 118.844 1.00 69.31 330 LEU A C 1
ATOM 2593 O O . LEU A 1 330 ? -64.134 -20.015 118.115 1.00 69.31 330 LEU A O 1
ATOM 2597 N N . ASP A 1 331 ? -64.806 -21.965 119.010 1.00 71.44 331 ASP A N 1
ATOM 2598 C CA . ASP A 1 331 ? -63.841 -22.789 118.276 1.00 71.44 331 ASP A CA 1
ATOM 2599 C C . ASP A 1 331 ? -64.149 -22.817 116.769 1.00 71.44 331 ASP A C 1
ATOM 2601 O O . ASP A 1 331 ? -63.241 -22.694 115.942 1.00 71.44 331 ASP A O 1
ATOM 2605 N N . THR A 1 332 ? -65.430 -22.883 116.384 1.00 72.94 332 THR A N 1
ATOM 2606 C CA . THR A 1 332 ? -65.812 -22.812 114.964 1.00 72.94 332 THR A CA 1
ATOM 2607 C C . THR A 1 332 ? -65.478 -21.464 114.329 1.00 72.94 332 THR A C 1
ATOM 2609 O O . THR A 1 332 ? -64.956 -21.439 113.212 1.00 72.94 332 THR A O 1
ATOM 2612 N N . VAL A 1 333 ? -65.680 -20.348 115.036 1.00 70.50 333 VAL A N 1
ATOM 2613 C CA . VAL A 1 333 ? -65.317 -19.006 114.546 1.00 70.50 333 VAL A CA 1
ATOM 2614 C C . VAL A 1 333 ? -63.804 -18.870 114.380 1.00 70.50 333 VAL A C 1
ATOM 2616 O O . VAL A 1 333 ? -63.337 -18.324 113.379 1.00 70.50 333 VAL A O 1
ATOM 2619 N N . ARG A 1 334 ? -63.015 -19.416 115.312 1.00 71.19 334 ARG A N 1
ATOM 2620 C CA . ARG A 1 334 ? -61.549 -19.398 115.218 1.00 71.19 334 ARG A CA 1
ATOM 2621 C C . ARG A 1 334 ? -61.048 -20.162 113.993 1.00 71.19 334 ARG A C 1
ATOM 2623 O O . ARG A 1 334 ? -60.204 -19.647 113.262 1.00 71.19 334 ARG A O 1
ATOM 2630 N N . LYS A 1 335 ? -61.624 -21.336 113.723 1.00 74.25 335 LYS A N 1
ATOM 2631 C CA . LYS A 1 335 ? -61.321 -22.124 112.518 1.00 74.25 335 LYS A CA 1
ATOM 2632 C C . LYS A 1 335 ? -61.652 -21.362 111.233 1.00 74.25 335 LYS A C 1
ATOM 2634 O O . LYS A 1 335 ? -60.845 -21.356 110.310 1.00 74.25 335 LYS A O 1
ATOM 2639 N N . HIS A 1 336 ? -62.783 -20.656 111.179 1.00 73.69 336 HIS A N 1
ATOM 2640 C CA . HIS A 1 336 ? -63.112 -19.807 110.026 1.00 73.69 336 HIS A CA 1
ATOM 2641 C C . HIS A 1 336 ? -62.112 -18.655 109.849 1.00 73.69 336 HIS A C 1
ATOM 2643 O O . HIS A 1 336 ? -61.754 -18.313 108.723 1.00 73.69 336 HIS A O 1
ATOM 2649 N N . GLN A 1 337 ? -61.617 -18.076 110.946 1.00 68.00 337 GLN A N 1
ATOM 2650 C CA . GLN A 1 337 ? -60.633 -16.996 110.890 1.00 68.00 337 GLN A CA 1
ATOM 2651 C C . GLN A 1 337 ? -59.274 -17.462 110.337 1.00 68.00 337 GLN A C 1
ATOM 2653 O O . GLN A 1 337 ? -58.638 -16.712 109.595 1.00 68.00 337 GLN A O 1
ATOM 2658 N N . GLU A 1 338 ? -58.849 -18.688 110.653 1.00 71.12 338 GLU A N 1
ATOM 2659 C CA . GLU A 1 338 ? -57.637 -19.300 110.085 1.00 71.12 338 GLU A CA 1
ATOM 2660 C C . GLU A 1 338 ? -57.786 -19.584 108.581 1.00 71.12 338 GLU A C 1
ATOM 2662 O O . GLU A 1 338 ? -56.875 -19.292 107.805 1.00 71.12 338 GLU A O 1
ATOM 2667 N N . VAL A 1 339 ? -58.954 -20.065 108.139 1.00 75.19 339 VAL A N 1
ATOM 2668 C CA . VAL A 1 339 ? -59.236 -20.270 106.704 1.00 75.19 339 VAL A CA 1
ATOM 2669 C C . VAL A 1 339 ? -59.172 -18.942 105.938 1.00 75.19 339 VAL A C 1
ATOM 2671 O O . VAL A 1 339 ? -58.488 -18.847 104.920 1.00 75.19 339 VAL A O 1
ATOM 2674 N N . LEU A 1 340 ? -59.795 -17.885 106.467 1.00 70.44 340 LEU A N 1
ATOM 2675 C CA . LEU A 1 340 ? -59.792 -16.558 105.839 1.00 70.44 340 LEU A CA 1
ATOM 2676 C C . LEU A 1 340 ? -58.399 -15.907 105.795 1.00 70.44 340 LEU A C 1
ATOM 2678 O O . LEU A 1 340 ? -58.106 -15.144 104.869 1.00 70.44 340 LEU A O 1
ATOM 2682 N N . SER A 1 341 ? -57.522 -16.167 106.774 1.00 68.50 341 SER A N 1
ATOM 2683 C CA . SER A 1 341 ? -56.141 -15.671 106.694 1.00 68.50 341 SER A CA 1
ATOM 2684 C C . SER A 1 341 ? -55.350 -16.393 105.606 1.00 68.50 341 SER A C 1
ATOM 2686 O O . SER A 1 341 ? -54.603 -15.736 104.882 1.00 68.50 341 SER A O 1
ATOM 2688 N N . GLY A 1 342 ? -55.566 -17.704 105.446 1.00 76.31 342 GLY A N 1
ATOM 2689 C CA . GLY A 1 342 ? -54.974 -18.490 104.363 1.00 76.31 342 GLY A CA 1
ATOM 2690 C C . GLY A 1 342 ? -55.402 -18.001 102.976 1.00 76.31 342 GLY A C 1
ATOM 2691 O O . GLY A 1 342 ? -54.555 -17.782 102.111 1.00 76.31 342 GLY A O 1
ATOM 2692 N N . GLU A 1 343 ? -56.695 -17.732 102.773 1.00 75.19 343 GLU A N 1
ATOM 2693 C CA . GLU A 1 343 ? -57.205 -17.192 101.500 1.00 75.19 343 GLU A CA 1
ATOM 2694 C C . GLU A 1 343 ? -56.611 -15.816 101.162 1.00 75.19 343 GLU A C 1
ATOM 2696 O O . GLU A 1 343 ? -56.264 -15.544 100.012 1.00 75.19 343 GLU A O 1
ATOM 2701 N N . ARG A 1 344 ? -56.422 -14.945 102.161 1.00 69.62 344 ARG A N 1
ATOM 2702 C CA . ARG A 1 344 ? -55.769 -13.642 101.960 1.00 69.62 344 ARG A CA 1
ATOM 2703 C C . ARG A 1 344 ? -54.311 -13.762 101.527 1.00 69.62 344 ARG A C 1
ATOM 2705 O O . ARG A 1 344 ? -53.863 -12.975 100.695 1.00 69.62 344 ARG A O 1
ATOM 2712 N N . GLU A 1 345 ? -53.558 -14.674 102.134 1.00 73.69 345 GLU A N 1
ATOM 2713 C CA . GLU A 1 345 ? -52.157 -14.893 101.767 1.00 73.69 345 GLU A CA 1
ATOM 2714 C C . GLU A 1 345 ? -52.043 -15.468 100.355 1.00 73.69 345 GLU A C 1
ATOM 2716 O O . GLU A 1 345 ? -51.211 -15.001 99.575 1.00 73.69 345 GLU A O 1
ATOM 2721 N N . PHE A 1 346 ? -52.942 -16.386 99.991 1.00 79.25 346 PHE A N 1
ATOM 2722 C CA . PHE A 1 346 ? -53.040 -16.918 98.636 1.00 79.25 346 PHE A CA 1
ATOM 2723 C C . PHE A 1 346 ? -53.320 -15.817 97.600 1.00 79.25 346 PHE A C 1
ATOM 2725 O O . PHE A 1 346 ? -52.563 -15.664 96.642 1.00 79.25 346 PHE A O 1
ATOM 2732 N N . LEU A 1 347 ? -54.340 -14.982 97.830 1.00 75.75 347 LEU A N 1
ATOM 2733 C CA . LEU A 1 347 ? -54.684 -13.882 96.919 1.00 75.75 347 LEU A CA 1
ATOM 2734 C C . LEU A 1 347 ? -53.552 -12.856 96.781 1.00 75.75 347 LEU A C 1
ATOM 2736 O O . LEU A 1 347 ? -53.328 -12.316 95.698 1.00 75.75 347 LEU A O 1
ATOM 2740 N N . ARG A 1 348 ? -52.803 -12.590 97.858 1.00 75.56 348 ARG A N 1
ATOM 2741 C CA . ARG A 1 348 ? -51.636 -11.701 97.801 1.00 75.56 348 ARG A CA 1
ATOM 2742 C C . ARG A 1 348 ? -50.544 -12.266 96.893 1.00 75.56 348 ARG A C 1
ATOM 2744 O O . ARG A 1 348 ? -49.996 -11.528 96.078 1.00 75.56 348 ARG A O 1
ATOM 2751 N N . ALA A 1 349 ? -50.259 -13.562 97.015 1.00 75.38 349 ALA A N 1
ATOM 2752 C CA . ALA A 1 349 ? -49.285 -14.236 96.163 1.00 75.38 349 ALA A CA 1
ATOM 2753 C C . ALA A 1 349 ? -49.714 -14.228 94.684 1.00 75.38 349 ALA A C 1
ATOM 2755 O O . ALA A 1 349 ? -48.877 -14.061 93.796 1.00 75.38 349 ALA A O 1
ATOM 2756 N N . GLU A 1 350 ? -51.015 -14.349 94.414 1.00 81.00 350 GLU A N 1
ATOM 2757 C CA . GLU A 1 350 ? -51.562 -14.311 93.057 1.00 81.00 350 GLU A CA 1
ATOM 2758 C C . GLU A 1 350 ? -51.430 -12.920 92.408 1.00 81.00 350 GLU A C 1
ATOM 2760 O O . GLU A 1 350 ? -50.990 -12.815 91.261 1.00 81.00 350 GLU A O 1
ATOM 2765 N N . VAL A 1 351 ? -51.699 -11.840 93.154 1.00 74.94 351 VAL A N 1
ATOM 2766 C CA . VAL A 1 351 ? -51.501 -10.454 92.680 1.00 74.94 351 VAL A CA 1
ATOM 2767 C C . VAL A 1 351 ? -50.034 -10.174 92.348 1.00 74.94 351 VAL A C 1
ATOM 2769 O O . VAL A 1 351 ? -49.739 -9.622 91.286 1.00 74.94 351 VAL A O 1
ATOM 2772 N N . GLU A 1 352 ? -49.104 -10.606 93.205 1.00 77.75 352 GLU A N 1
ATOM 2773 C CA . GLU A 1 352 ? -47.669 -10.469 92.930 1.00 77.75 352 GLU A CA 1
ATOM 2774 C C . GLU A 1 352 ? -47.249 -11.251 91.675 1.00 77.75 352 GLU A C 1
ATOM 2776 O O . GLU A 1 352 ? -46.420 -10.777 90.895 1.00 77.75 352 GLU A O 1
ATOM 2781 N N . GLY A 1 353 ? -47.833 -12.432 91.445 1.00 79.94 353 GLY A N 1
ATOM 2782 C CA . GLY A 1 353 ? -47.611 -13.216 90.229 1.00 79.94 353 GLY A CA 1
ATOM 2783 C C . GLY A 1 353 ? -48.092 -12.501 88.962 1.00 79.94 353 GLY A C 1
ATOM 2784 O O . GLY A 1 353 ? -47.383 -12.485 87.953 1.00 79.94 353 GLY A O 1
ATOM 2785 N N . LEU A 1 354 ? -49.263 -11.863 89.019 1.00 79.88 354 LEU A N 1
ATOM 2786 C CA . LEU A 1 354 ? -49.817 -11.097 87.899 1.00 79.88 354 LEU A CA 1
ATOM 2787 C C . LEU A 1 354 ? -48.995 -9.841 87.586 1.00 79.88 354 LEU A C 1
ATOM 2789 O O . LEU A 1 354 ? -48.777 -9.542 86.413 1.00 79.88 354 LEU A O 1
ATOM 2793 N N . GLN A 1 355 ? -48.485 -9.142 88.602 1.00 75.06 355 GLN A N 1
ATOM 2794 C CA . GLN A 1 355 ? -47.612 -7.979 88.404 1.00 75.06 355 GLN A CA 1
ATOM 2795 C C . GLN A 1 355 ? -4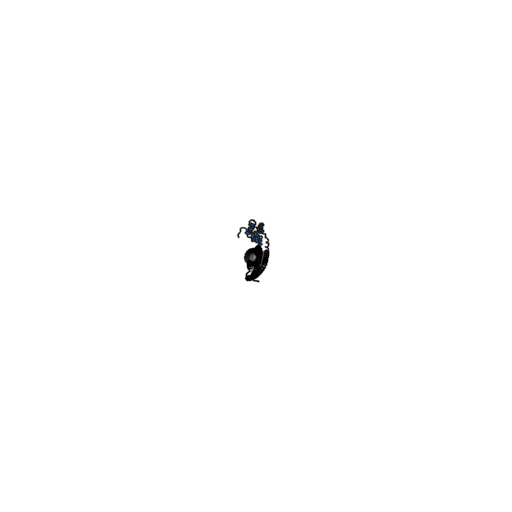6.297 -8.345 87.716 1.00 75.06 355 GLN A C 1
ATOM 2797 O O . GLN A 1 355 ? -45.944 -7.710 86.727 1.00 75.06 355 GLN A O 1
ATOM 2802 N N . ARG A 1 356 ? -45.632 -9.430 88.139 1.00 81.56 356 ARG A N 1
ATOM 2803 C CA . ARG A 1 356 ? -44.416 -9.905 87.450 1.00 81.56 356 ARG A CA 1
ATOM 2804 C C . ARG A 1 356 ? -44.681 -10.221 85.979 1.00 81.56 356 ARG A C 1
ATOM 2806 O O . ARG A 1 356 ? -43.867 -9.912 85.118 1.00 81.56 356 ARG A O 1
ATOM 2813 N N . ARG A 1 357 ? -45.838 -10.815 85.680 1.00 81.75 357 ARG A N 1
ATOM 2814 C CA . ARG A 1 357 ? -46.223 -11.168 84.309 1.00 81.75 357 ARG A CA 1
ATOM 2815 C C . ARG A 1 357 ? -46.535 -9.936 83.453 1.00 81.75 357 ARG A C 1
ATOM 2817 O O . ARG A 1 357 ? -46.263 -9.953 82.256 1.00 81.75 357 ARG A O 1
ATOM 2824 N N . LEU A 1 358 ? -47.075 -8.874 84.051 1.00 80.00 358 LEU A N 1
ATOM 2825 C CA . LEU A 1 358 ? -47.276 -7.590 83.377 1.00 80.00 358 LEU A CA 1
ATOM 2826 C C . LEU A 1 358 ? -45.938 -6.922 83.030 1.00 80.00 358 LEU A C 1
ATOM 2828 O O . LEU A 1 358 ? -45.778 -6.446 81.907 1.00 80.00 358 LEU A O 1
ATOM 2832 N N . ASP A 1 359 ? -44.982 -6.929 83.961 1.00 79.00 359 ASP A N 1
ATOM 2833 C CA . ASP A 1 359 ? -43.646 -6.369 83.737 1.00 79.00 359 ASP A CA 1
ATOM 2834 C C . ASP A 1 359 ? -42.908 -7.117 82.614 1.00 79.00 359 ASP A C 1
ATOM 2836 O O . ASP A 1 359 ? -42.355 -6.487 81.709 1.00 79.00 359 ASP A O 1
ATOM 2840 N N . GLU A 1 360 ? -42.989 -8.451 82.607 1.00 79.81 360 GLU A N 1
ATOM 2841 C CA . GLU A 1 360 ? -42.432 -9.312 81.555 1.00 79.81 360 GLU A CA 1
ATOM 2842 C C . GLU A 1 360 ? -43.015 -8.973 80.170 1.00 79.81 360 GLU A C 1
ATOM 2844 O O . GLU A 1 360 ? -42.280 -8.756 79.205 1.00 79.81 360 GLU A O 1
ATOM 2849 N N . LEU A 1 361 ? -44.345 -8.857 80.066 1.00 77.62 361 LEU A N 1
ATOM 2850 C CA . LEU A 1 361 ? -45.019 -8.512 78.808 1.00 77.62 361 LEU A CA 1
ATOM 2851 C C . LEU A 1 361 ? -44.664 -7.099 78.326 1.00 77.62 361 LEU A C 1
ATOM 2853 O O . LEU A 1 361 ? -44.521 -6.866 77.124 1.00 77.62 361 LEU A O 1
ATOM 2857 N N . SER A 1 362 ? -44.503 -6.153 79.251 1.00 76.38 362 SER A N 1
ATOM 2858 C CA . SER A 1 362 ? -44.095 -4.783 78.931 1.00 76.38 362 SER A CA 1
ATOM 2859 C C . SER A 1 362 ? -42.658 -4.739 78.395 1.00 76.38 362 SER A C 1
ATOM 2861 O O . SER A 1 362 ? -42.366 -4.022 77.434 1.00 76.38 362 SER A O 1
ATOM 2863 N N . HIS A 1 363 ? -41.764 -5.564 78.951 1.00 84.25 363 HIS A N 1
ATOM 2864 C CA . HIS A 1 363 ? -40.402 -5.717 78.447 1.00 84.25 363 HIS A CA 1
ATOM 2865 C C . HIS A 1 363 ? -40.382 -6.307 77.030 1.00 84.25 363 HIS A C 1
ATOM 2867 O O . HIS A 1 363 ? -39.803 -5.697 76.130 1.00 84.25 363 HIS A O 1
ATOM 2873 N N . GLN A 1 364 ? -41.113 -7.403 76.800 1.00 81.50 364 GLN A N 1
ATOM 2874 C CA . GLN A 1 364 ? -41.237 -8.031 75.478 1.00 81.50 364 GLN A CA 1
ATOM 2875 C C . GLN A 1 364 ? -41.798 -7.063 74.424 1.00 81.50 364 GLN A C 1
ATOM 2877 O O . GLN A 1 364 ? -41.307 -7.007 73.296 1.00 81.50 364 GLN A O 1
ATOM 2882 N N . SER A 1 365 ? -42.794 -6.246 74.785 1.00 73.00 365 SER A N 1
ATOM 2883 C CA . SER A 1 365 ? -43.339 -5.227 73.880 1.00 73.00 365 SER A CA 1
ATOM 2884 C C . SER A 1 365 ? -42.294 -4.182 73.478 1.00 73.00 365 SER A C 1
ATOM 2886 O O . SER A 1 365 ? -42.292 -3.729 72.331 1.00 73.00 365 SER A O 1
ATOM 2888 N N . ASN A 1 366 ? -41.417 -3.778 74.400 1.00 78.00 366 ASN A N 1
ATOM 2889 C CA . ASN A 1 366 ? -40.352 -2.824 74.101 1.00 78.00 366 ASN A CA 1
ATOM 2890 C C . ASN A 1 366 ? -39.278 -3.443 73.205 1.00 78.00 366 ASN A C 1
ATOM 2892 O O . ASN A 1 366 ? -38.882 -2.801 72.236 1.00 78.00 366 ASN A O 1
ATOM 2896 N N . GLU A 1 367 ? -38.878 -4.691 73.460 1.00 80.69 367 GLU A N 1
ATOM 2897 C CA . GLU A 1 367 ? -37.923 -5.411 72.610 1.00 80.69 367 GLU A CA 1
ATOM 2898 C C . GLU A 1 367 ? -38.416 -5.508 71.160 1.00 80.69 367 GLU A C 1
ATOM 2900 O O . GLU A 1 367 ? -37.682 -5.154 70.231 1.00 80.69 367 GLU A O 1
ATOM 2905 N N . ILE A 1 368 ? -39.691 -5.864 70.965 1.00 76.56 368 ILE A N 1
ATOM 2906 C CA . ILE A 1 368 ? -40.330 -5.925 69.642 1.00 76.56 368 ILE A CA 1
ATOM 2907 C C . ILE A 1 368 ? -40.315 -4.556 68.946 1.00 76.56 368 ILE A C 1
ATOM 2909 O O . ILE A 1 368 ? -40.068 -4.477 67.740 1.00 76.56 368 ILE A O 1
ATOM 2913 N N . LEU A 1 369 ? -40.557 -3.460 69.674 1.00 78.31 369 LEU A N 1
ATOM 2914 C CA . LEU A 1 369 ? -40.499 -2.110 69.104 1.00 78.31 369 LEU A CA 1
ATOM 2915 C C . LEU A 1 369 ? -39.085 -1.740 68.641 1.00 78.31 369 LEU A C 1
ATOM 2917 O O . LEU A 1 369 ? -38.938 -1.140 67.570 1.00 78.31 369 LEU A O 1
ATOM 2921 N N . THR A 1 370 ? -38.056 -2.107 69.407 1.00 80.75 370 THR A N 1
ATOM 2922 C CA . THR A 1 370 ? -36.654 -1.933 68.996 1.00 80.75 370 THR A CA 1
ATOM 2923 C C . THR A 1 370 ? -36.329 -2.731 67.742 1.00 80.75 370 THR A C 1
ATOM 2925 O O . THR A 1 370 ? -35.786 -2.155 66.798 1.00 80.75 370 THR A O 1
ATOM 2928 N N . GLU A 1 371 ? -36.722 -4.004 67.679 1.00 77.44 371 GLU A N 1
ATOM 2929 C CA . GLU A 1 371 ? -36.479 -4.842 66.500 1.00 77.44 371 GLU A CA 1
ATOM 2930 C C . GLU A 1 371 ? -37.216 -4.331 65.261 1.00 77.44 371 GLU A C 1
ATOM 2932 O O . GLU A 1 371 ? -36.630 -4.202 64.187 1.00 77.44 371 GLU A O 1
ATOM 2937 N N . ARG A 1 372 ? -38.474 -3.902 65.405 1.00 77.19 372 ARG A N 1
ATOM 2938 C CA . ARG A 1 372 ? -39.220 -3.258 64.314 1.00 77.19 372 ARG A CA 1
ATOM 2939 C C . ARG A 1 372 ? -38.478 -2.033 63.769 1.00 77.19 372 ARG A C 1
ATOM 2941 O O . ARG A 1 372 ? -38.394 -1.849 62.555 1.00 77.19 372 ARG A O 1
ATOM 2948 N N . ASN A 1 373 ? -37.960 -1.174 64.648 1.00 75.94 373 ASN A N 1
ATOM 2949 C CA . ASN A 1 373 ? -37.245 0.036 64.231 1.00 75.94 373 ASN A CA 1
ATOM 2950 C C . ASN A 1 373 ? -35.911 -0.301 63.548 1.00 75.94 373 ASN A C 1
ATOM 2952 O O . ASN A 1 373 ? -35.552 0.325 62.545 1.00 75.94 373 ASN A O 1
ATOM 2956 N N . ARG A 1 374 ? -35.201 -1.315 64.054 1.00 86.19 374 ARG A N 1
ATOM 2957 C CA . ARG A 1 374 ? -33.976 -1.837 63.446 1.00 86.19 374 ARG A CA 1
ATOM 2958 C C . ARG A 1 374 ? -34.249 -2.351 62.028 1.00 86.19 374 ARG A C 1
ATOM 2960 O O . ARG A 1 374 ? -33.647 -1.843 61.083 1.00 86.19 374 ARG A O 1
ATOM 2967 N N . LEU A 1 375 ? -35.224 -3.248 61.866 1.00 76.81 375 LEU A N 1
ATOM 2968 C CA . LEU A 1 375 ? -35.618 -3.804 60.565 1.00 76.81 375 LEU A CA 1
ATOM 2969 C C . LEU A 1 375 ? -36.097 -2.724 59.585 1.00 76.81 375 LEU A C 1
ATOM 2971 O O . LEU A 1 375 ? -35.764 -2.762 58.403 1.00 76.81 375 LEU A O 1
ATOM 2975 N N . SER A 1 376 ? -36.826 -1.711 60.064 1.00 74.62 376 SER A N 1
ATOM 2976 C CA . SER A 1 376 ? -37.245 -0.582 59.222 1.00 74.62 376 SER A CA 1
ATOM 2977 C C . SER A 1 376 ? -36.058 0.223 58.683 1.00 74.62 376 SER A C 1
ATOM 2979 O O . SER A 1 376 ? -36.111 0.719 57.557 1.00 74.62 376 SER A O 1
ATOM 2981 N N . THR A 1 377 ? -34.997 0.372 59.477 1.00 80.81 377 THR A N 1
ATOM 2982 C CA . THR A 1 377 ? -33.773 1.073 59.060 1.00 80.81 377 THR A CA 1
ATOM 2983 C C . THR A 1 377 ? -33.018 0.252 58.015 1.00 80.81 377 THR A C 1
ATOM 2985 O O . THR A 1 377 ? -32.544 0.786 57.013 1.00 80.81 377 THR A O 1
ATOM 2988 N N . GLU A 1 378 ? -32.955 -1.061 58.217 1.00 78.19 378 GLU A N 1
ATOM 2989 C CA . GLU A 1 378 ? -32.308 -2.004 57.306 1.00 78.19 378 GLU A CA 1
ATOM 2990 C C . GLU A 1 378 ? -33.026 -2.061 55.946 1.00 78.19 378 GLU A C 1
ATOM 2992 O O . GLU A 1 378 ? -32.384 -1.951 54.903 1.00 78.19 378 GLU A O 1
ATOM 2997 N N . ALA A 1 379 ? -34.363 -2.077 55.941 1.00 69.12 379 ALA A N 1
ATOM 2998 C CA . ALA A 1 379 ? -35.170 -2.027 54.720 1.00 69.12 379 ALA A CA 1
ATOM 2999 C C . ALA A 1 379 ? -34.951 -0.741 53.898 1.00 69.12 379 ALA A C 1
ATOM 3001 O O . ALA A 1 379 ? -34.902 -0.786 52.667 1.00 69.12 379 ALA A O 1
ATOM 3002 N N . LEU A 1 380 ? -34.794 0.413 54.560 1.00 80.12 380 LEU A N 1
ATOM 3003 C CA . LEU A 1 380 ? -34.459 1.673 53.884 1.00 80.12 380 LEU A CA 1
ATOM 3004 C C . LEU A 1 380 ? -33.073 1.615 53.238 1.00 80.12 380 LEU A C 1
ATOM 3006 O O . LEU A 1 380 ? -32.909 2.077 52.109 1.00 80.12 380 LEU A O 1
ATOM 3010 N N . ARG A 1 381 ? -32.096 1.023 53.930 1.00 83.44 381 ARG A N 1
ATOM 3011 C CA . ARG A 1 381 ? -30.728 0.868 53.426 1.00 83.44 381 ARG A CA 1
ATOM 3012 C C . ARG A 1 381 ? -30.690 -0.014 52.179 1.00 83.44 381 ARG A C 1
ATOM 3014 O O . ARG A 1 381 ? -30.201 0.419 51.142 1.00 83.44 381 ARG A O 1
ATOM 3021 N N . LEU A 1 382 ? -31.342 -1.171 52.240 1.00 75.81 382 LEU A N 1
ATOM 3022 C CA . LEU A 1 382 ? -31.455 -2.098 51.113 1.00 75.81 382 LEU A CA 1
ATOM 3023 C C . LEU A 1 382 ? -32.150 -1.473 49.897 1.00 75.81 382 LEU A C 1
ATOM 3025 O O . LEU A 1 382 ? -31.799 -1.762 48.756 1.00 75.81 382 LEU A O 1
ATOM 3029 N N . ARG A 1 383 ? -33.115 -0.573 50.117 1.00 70.75 383 ARG A N 1
ATOM 3030 C CA . ARG A 1 383 ? -33.765 0.163 49.026 1.00 70.75 383 ARG A CA 1
ATOM 3031 C C . ARG A 1 383 ? -32.823 1.154 48.338 1.00 70.75 383 ARG A C 1
ATOM 3033 O O . ARG A 1 383 ? -32.928 1.339 47.126 1.00 70.75 383 ARG A O 1
ATOM 3040 N N . VAL A 1 384 ? -31.917 1.785 49.085 1.00 76.44 384 VAL A N 1
ATOM 3041 C CA . VAL A 1 384 ? -30.866 2.640 48.512 1.00 76.44 384 VAL A CA 1
ATOM 3042 C C . VAL A 1 384 ? -29.881 1.797 47.702 1.00 76.44 384 VAL A C 1
ATOM 3044 O O . VAL A 1 384 ? -29.586 2.156 46.563 1.00 76.44 384 VAL A O 1
ATOM 3047 N N . ASP A 1 385 ? -29.451 0.654 48.237 1.00 72.88 385 ASP A N 1
ATOM 3048 C CA . ASP A 1 385 ? -28.514 -0.256 47.565 1.00 72.88 385 ASP A CA 1
ATOM 3049 C C . ASP A 1 385 ? -29.109 -0.834 46.264 1.00 72.88 385 ASP A C 1
ATOM 3051 O O . ASP A 1 385 ? -28.427 -0.921 45.236 1.00 72.88 385 ASP A O 1
ATOM 3055 N N . LEU A 1 386 ? -30.415 -1.133 46.256 1.00 69.62 386 LEU A N 1
ATOM 3056 C CA . LEU A 1 386 ? -31.144 -1.560 45.057 1.00 69.62 386 LEU A CA 1
ATOM 3057 C C . LEU A 1 386 ? -31.162 -0.468 43.976 1.00 69.62 386 LEU A C 1
ATOM 3059 O O . LEU A 1 386 ? -30.895 -0.752 42.808 1.00 69.62 386 LEU A O 1
ATOM 3063 N N . ASN A 1 387 ? -31.435 0.785 44.357 1.00 69.94 387 ASN A N 1
ATOM 3064 C CA . ASN A 1 387 ? -31.413 1.917 43.425 1.00 69.94 387 ASN A CA 1
ATOM 3065 C C . ASN A 1 387 ? -30.008 2.148 42.846 1.00 69.94 387 ASN A C 1
ATOM 3067 O O . ASN A 1 387 ? -29.867 2.398 41.650 1.00 69.94 387 ASN A O 1
ATOM 3071 N N . GLN A 1 388 ? -28.961 2.034 43.669 1.00 70.44 388 GLN A N 1
ATOM 3072 C CA . GLN A 1 388 ? -27.576 2.134 43.195 1.00 70.44 388 GLN A CA 1
ATOM 3073 C C . GLN A 1 388 ? -27.229 1.007 42.214 1.00 70.44 388 GLN A C 1
ATOM 3075 O O . GLN A 1 388 ? -26.555 1.241 41.212 1.00 70.44 388 GLN A O 1
ATOM 3080 N N . SER A 1 389 ? -27.739 -0.199 42.456 1.00 64.50 389 SER A N 1
ATOM 3081 C CA . SER A 1 389 ? -27.516 -1.352 41.580 1.00 64.50 389 SER A CA 1
ATOM 3082 C C . SER A 1 389 ? -28.253 -1.254 40.249 1.00 64.50 389 SER A C 1
ATOM 3084 O O . SER A 1 389 ? -27.733 -1.709 39.232 1.00 64.50 389 SER A O 1
ATOM 3086 N N . GLN A 1 390 ? -29.425 -0.612 40.217 1.00 66.75 390 GLN A N 1
ATOM 3087 C CA . GLN A 1 390 ? -30.103 -0.285 38.959 1.00 66.75 390 GLN A CA 1
ATOM 3088 C C . GLN A 1 390 ? -29.308 0.726 38.122 1.00 66.75 390 GLN A C 1
ATOM 3090 O O . GLN A 1 390 ? -29.197 0.542 36.911 1.00 66.75 390 GLN A O 1
ATOM 3095 N N . GLY A 1 391 ? -28.702 1.739 38.753 1.00 69.00 391 GLY A N 1
ATOM 3096 C CA . GLY A 1 391 ? -27.783 2.657 38.069 1.00 69.00 391 GLY A CA 1
ATOM 3097 C C . GLY A 1 391 ? -26.561 1.933 37.493 1.00 69.00 391 GLY A C 1
ATOM 3098 O O . GLY A 1 391 ? -26.238 2.094 36.321 1.00 69.00 391 GLY A O 1
ATOM 3099 N N . ALA A 1 392 ? -25.959 1.034 38.275 1.00 63.88 392 ALA A N 1
ATOM 3100 C CA . ALA A 1 392 ? -24.818 0.229 37.837 1.00 63.88 392 ALA A CA 1
ATOM 3101 C C . ALA A 1 392 ? -25.138 -0.686 36.633 1.00 63.88 392 ALA A C 1
ATOM 3103 O O . ALA A 1 392 ? -24.270 -0.932 35.797 1.00 63.88 392 ALA A O 1
ATOM 3104 N N . TYR A 1 393 ? -26.381 -1.169 36.514 1.00 60.09 393 TYR A N 1
ATOM 3105 C CA . TYR A 1 393 ? -26.837 -1.939 35.350 1.00 60.09 393 TYR A CA 1
ATOM 3106 C C . TYR A 1 393 ? -26.929 -1.088 34.077 1.00 60.09 393 TYR A C 1
ATOM 3108 O O . TYR A 1 393 ? -26.551 -1.553 33.004 1.00 60.09 393 TYR A O 1
ATOM 3116 N N . GLN A 1 394 ? -27.397 0.158 34.190 1.00 65.50 394 GLN A N 1
ATOM 3117 C CA . GLN A 1 394 ? -27.437 1.089 33.057 1.00 65.50 394 GLN A CA 1
ATOM 3118 C C . GLN A 1 394 ? -26.024 1.469 32.595 1.00 65.50 394 GLN A C 1
ATOM 3120 O O . GLN A 1 394 ? -25.768 1.525 31.391 1.00 65.50 394 GLN A O 1
ATOM 3125 N N . ASP A 1 395 ? -25.095 1.644 33.539 1.00 66.62 395 ASP A N 1
ATOM 3126 C CA . ASP A 1 395 ? -23.680 1.876 33.237 1.00 66.62 395 ASP A CA 1
ATOM 3127 C C . ASP A 1 395 ? -23.044 0.667 32.522 1.00 66.62 395 ASP A C 1
ATOM 3129 O O . ASP A 1 395 ? -22.290 0.845 31.563 1.00 66.62 395 ASP A O 1
ATOM 3133 N N . LEU A 1 396 ? -23.375 -0.567 32.937 1.00 63.50 396 LEU A N 1
ATOM 3134 C CA . LEU A 1 396 ? -22.918 -1.801 32.280 1.00 63.50 396 LEU A CA 1
ATOM 3135 C C . LEU A 1 396 ? -23.427 -1.894 30.833 1.00 63.50 396 LEU A C 1
ATOM 3137 O O . LEU A 1 396 ? -22.676 -2.260 29.929 1.00 63.50 396 LEU A O 1
ATOM 3141 N N . GLU A 1 397 ? -24.694 -1.546 30.606 1.00 63.34 397 GLU A N 1
ATOM 3142 C CA . GLU A 1 397 ? -25.300 -1.546 29.274 1.00 63.34 397 GLU A CA 1
ATOM 3143 C C . GLU A 1 397 ? -24.647 -0.498 28.355 1.00 63.34 397 GLU A C 1
ATOM 3145 O O . GLU A 1 397 ? -24.409 -0.763 27.175 1.00 63.34 397 GLU A O 1
ATOM 3150 N N . GLY A 1 398 ? -24.292 0.671 28.906 1.00 64.81 398 GLY A N 1
ATOM 3151 C CA . GLY A 1 398 ? -23.495 1.688 28.218 1.00 64.81 398 GLY A CA 1
ATOM 3152 C C . GLY A 1 398 ? -22.109 1.172 27.823 1.00 64.81 398 GLY A C 1
ATOM 3153 O O . GLY A 1 398 ? -21.753 1.213 26.646 1.00 64.81 398 GLY A O 1
ATOM 3154 N N . ALA A 1 399 ? -21.375 0.589 28.776 1.00 60.16 399 ALA A N 1
ATOM 3155 C CA . ALA A 1 399 ? -20.045 0.028 28.533 1.00 60.16 399 ALA A CA 1
ATOM 3156 C C . ALA A 1 399 ? -20.052 -1.095 27.478 1.00 60.16 399 ALA A C 1
ATOM 3158 O O . ALA A 1 399 ? -19.105 -1.222 26.701 1.00 60.16 399 ALA A O 1
ATOM 3159 N N . HIS A 1 400 ? -21.123 -1.895 27.410 1.00 65.44 400 HIS A N 1
ATOM 3160 C CA . HIS A 1 400 ? -21.267 -2.938 26.392 1.00 65.44 400 HIS A CA 1
ATOM 3161 C C . HIS A 1 400 ? -21.426 -2.353 24.980 1.00 65.44 400 HIS A C 1
ATOM 3163 O O . HIS A 1 400 ? -20.776 -2.821 24.045 1.00 65.44 400 HIS A O 1
ATOM 3169 N N . ARG A 1 401 ? -22.224 -1.284 24.825 1.00 67.31 401 ARG A N 1
ATOM 3170 C CA . ARG A 1 401 ? -22.361 -0.576 23.538 1.00 67.31 401 ARG A CA 1
ATOM 3171 C C . ARG A 1 401 ? -21.046 0.066 23.098 1.00 67.31 401 ARG A C 1
ATOM 3173 O O . ARG A 1 401 ? -20.703 -0.002 21.917 1.00 67.31 401 ARG A O 1
ATOM 3180 N N . ASP A 1 402 ? -20.296 0.641 24.034 1.00 67.56 402 ASP A N 1
ATOM 3181 C CA . ASP A 1 402 ? -18.981 1.217 23.744 1.00 67.56 402 ASP A CA 1
ATOM 3182 C C . ASP A 1 402 ? -17.991 0.137 23.281 1.00 67.56 402 ASP A C 1
ATOM 3184 O O . ASP A 1 402 ? -17.286 0.327 22.288 1.00 67.56 402 ASP A O 1
ATOM 3188 N N . LEU A 1 403 ? -18.000 -1.039 23.918 1.00 63.91 403 LEU A N 1
ATOM 3189 C CA . LEU A 1 403 ? -17.209 -2.208 23.511 1.00 63.91 403 LEU A CA 1
ATOM 3190 C C . LEU A 1 403 ? -17.517 -2.669 22.077 1.00 63.91 403 LEU A C 1
ATOM 3192 O O . LEU A 1 403 ? -16.598 -2.948 21.302 1.00 63.91 403 LEU A O 1
ATOM 3196 N N . GLU A 1 404 ? -18.795 -2.724 21.704 1.00 66.06 404 GLU A N 1
ATOM 3197 C CA . GLU A 1 404 ? -19.244 -3.100 20.356 1.00 66.06 404 GLU A CA 1
ATOM 3198 C C . GLU A 1 404 ? -18.785 -2.073 19.298 1.00 66.06 404 GLU A C 1
ATOM 3200 O O . GLU A 1 404 ? -18.295 -2.427 18.217 1.00 66.06 404 GLU A O 1
ATOM 3205 N N . SER A 1 405 ? -18.868 -0.783 19.638 1.00 67.88 405 SER A N 1
ATOM 3206 C CA . SER A 1 405 ? -18.385 0.324 18.804 1.00 67.88 405 SER A CA 1
ATOM 3207 C C . SER A 1 405 ? -16.868 0.262 18.597 1.00 67.88 405 SER A C 1
ATOM 3209 O O . SER A 1 405 ? -16.385 0.340 17.461 1.00 67.88 405 SER A O 1
ATOM 3211 N N . LEU A 1 406 ? -16.103 0.042 19.673 1.00 62.94 406 LEU A N 1
ATOM 3212 C CA . LEU A 1 406 ? -14.647 -0.104 19.608 1.00 62.94 406 LEU A CA 1
ATOM 3213 C C . LEU A 1 406 ? -14.227 -1.300 18.748 1.00 62.94 406 LEU A C 1
ATOM 3215 O O . LEU A 1 406 ? -13.314 -1.175 17.931 1.00 62.94 406 LEU A O 1
ATOM 3219 N N . ARG A 1 407 ? -14.925 -2.435 18.868 1.00 67.12 407 ARG A N 1
ATOM 3220 C CA . ARG A 1 407 ? -14.678 -3.626 18.043 1.00 67.12 407 ARG A CA 1
ATOM 3221 C C . ARG A 1 407 ? -14.870 -3.346 16.552 1.00 67.12 407 ARG A C 1
ATOM 3223 O O . ARG A 1 407 ? -14.043 -3.750 15.739 1.00 67.12 407 ARG A O 1
ATOM 3230 N N . THR A 1 408 ? -15.935 -2.630 16.203 1.00 68.31 408 THR A N 1
ATOM 3231 C CA . THR A 1 408 ? -16.243 -2.282 14.808 1.00 68.31 408 THR A CA 1
ATOM 3232 C C . THR A 1 408 ? -15.178 -1.351 14.219 1.00 68.31 408 THR A C 1
ATOM 3234 O O . THR A 1 408 ? -14.729 -1.538 13.088 1.00 68.31 408 THR A O 1
ATOM 3237 N N . ARG A 1 409 ? -14.721 -0.365 15.002 1.00 65.25 409 ARG A N 1
ATOM 3238 C CA . ARG A 1 409 ? -13.640 0.549 14.599 1.00 65.25 409 ARG A CA 1
ATOM 3239 C C . ARG A 1 409 ? -12.310 -0.180 14.408 1.00 65.25 409 ARG A C 1
ATOM 3241 O O . ARG A 1 409 ? -11.614 0.108 13.439 1.00 65.25 409 ARG A O 1
ATOM 3248 N N . LEU A 1 410 ? -11.983 -1.129 15.290 1.00 60.03 410 LEU A N 1
ATOM 3249 C CA . LEU A 1 410 ? -10.772 -1.947 15.181 1.00 60.03 410 LEU A CA 1
ATOM 3250 C C . LEU A 1 410 ? -10.764 -2.766 13.884 1.00 60.03 410 LEU A C 1
ATOM 3252 O O . LEU A 1 410 ? -9.781 -2.732 13.151 1.00 60.03 410 LEU A O 1
ATOM 3256 N N . GLN A 1 411 ? -11.876 -3.430 13.559 1.00 70.62 411 GLN A N 1
ATOM 3257 C CA . GLN A 1 411 ? -11.995 -4.209 12.324 1.00 70.62 411 GLN A CA 1
ATOM 3258 C C . GLN A 1 411 ? -11.763 -3.340 11.078 1.00 70.62 411 GLN A C 1
ATOM 3260 O O . GLN A 1 411 ? -11.028 -3.725 10.171 1.00 70.62 411 GLN A O 1
ATOM 3265 N N . LYS A 1 412 ? -12.340 -2.134 11.050 1.00 66.19 412 LYS A N 1
ATOM 3266 C CA . LYS A 1 412 ? -12.162 -1.207 9.928 1.00 66.19 412 LYS A CA 1
ATOM 3267 C C . LYS A 1 412 ? -10.699 -0.770 9.761 1.00 66.19 412 LYS A C 1
ATOM 3269 O O . LYS A 1 412 ? -10.201 -0.713 8.640 1.00 66.19 412 LYS A O 1
ATOM 3274 N N . ALA A 1 413 ? -9.993 -0.523 10.865 1.00 54.62 413 ALA A N 1
ATOM 3275 C CA . ALA A 1 413 ? -8.567 -0.194 10.833 1.00 54.62 413 ALA A CA 1
ATOM 3276 C C . ALA A 1 413 ? -7.704 -1.367 10.320 1.00 54.62 413 ALA A C 1
ATOM 3278 O O . ALA A 1 413 ? -6.730 -1.156 9.595 1.00 54.62 413 ALA A O 1
ATOM 3279 N N . GLU A 1 414 ? -8.063 -2.612 10.651 1.00 60.16 414 GLU A N 1
ATOM 3280 C CA . GLU A 1 414 ? -7.390 -3.810 10.127 1.00 60.16 414 GLU A CA 1
ATOM 3281 C C . GLU A 1 414 ? -7.595 -3.980 8.612 1.00 60.16 414 GLU A C 1
ATOM 3283 O O . GLU A 1 414 ? -6.649 -4.317 7.893 1.00 60.16 414 GLU A O 1
ATOM 3288 N N . GLU A 1 415 ? -8.804 -3.710 8.114 1.00 67.50 415 GLU A N 1
ATOM 3289 C CA . GLU A 1 415 ? -9.125 -3.721 6.682 1.00 67.50 415 GLU A CA 1
ATOM 3290 C C . GLU A 1 415 ? -8.321 -2.654 5.917 1.00 67.50 415 GLU A C 1
ATOM 3292 O O . GLU A 1 415 ? -7.692 -2.970 4.904 1.00 67.50 415 GLU A O 1
ATOM 3297 N N . GLU A 1 416 ? -8.253 -1.425 6.441 1.00 63.81 416 GLU A N 1
ATOM 3298 C CA . GLU A 1 416 ? -7.445 -0.335 5.873 1.00 63.81 416 GLU A CA 1
ATOM 3299 C C . GLU A 1 416 ? -5.952 -0.699 5.836 1.00 63.81 416 GLU A C 1
ATOM 3301 O O . GLU A 1 416 ? -5.297 -0.539 4.803 1.00 63.81 416 GLU A O 1
ATOM 3306 N N . ARG A 1 417 ? -5.409 -1.278 6.918 1.00 58.78 417 ARG A N 1
ATOM 3307 C CA . ARG A 1 417 ? -4.011 -1.745 6.969 1.00 58.78 417 ARG A CA 1
ATOM 3308 C C . ARG A 1 417 ? -3.707 -2.776 5.881 1.00 58.78 417 ARG A C 1
ATOM 3310 O O . ARG A 1 417 ? -2.648 -2.723 5.252 1.00 58.78 417 ARG A O 1
ATOM 3317 N N . ASN A 1 418 ? -4.604 -3.739 5.681 1.00 63.25 418 ASN A N 1
ATOM 3318 C CA . ASN A 1 418 ? -4.411 -4.799 4.694 1.00 63.25 418 ASN A CA 1
ATOM 3319 C C . ASN A 1 418 ? -4.495 -4.260 3.261 1.00 63.25 418 ASN A C 1
ATOM 3321 O O . ASN A 1 418 ? -3.703 -4.674 2.415 1.00 63.25 418 ASN A O 1
ATOM 3325 N N . TRP A 1 419 ? -5.397 -3.308 3.008 1.00 64.75 419 TRP A N 1
ATOM 3326 C CA . TRP A 1 419 ? -5.499 -2.626 1.718 1.00 64.75 419 TRP A CA 1
ATOM 3327 C C . TRP A 1 419 ? -4.204 -1.880 1.369 1.00 64.75 419 TRP A C 1
ATOM 3329 O O . TRP A 1 419 ? -3.590 -2.136 0.334 1.00 64.75 419 TRP A O 1
ATOM 3339 N N . PHE A 1 420 ? -3.722 -1.046 2.291 1.00 58.38 420 PHE A N 1
ATOM 3340 C CA . PHE A 1 420 ? -2.485 -0.282 2.140 1.00 58.38 420 PHE A CA 1
ATOM 3341 C C . PHE A 1 420 ? -1.243 -1.166 1.913 1.00 58.38 420 PHE A C 1
ATOM 3343 O O . PHE A 1 420 ? -0.378 -0.838 1.101 1.00 58.38 420 PHE A O 1
ATOM 3350 N N . SER A 1 421 ? -1.168 -2.321 2.583 1.00 57.88 421 SER A N 1
ATOM 3351 C CA . SER A 1 421 ? -0.113 -3.321 2.357 1.00 57.88 421 SER A CA 1
ATOM 3352 C C . SER A 1 421 ? -0.085 -3.824 0.905 1.00 57.88 421 SER A C 1
ATOM 3354 O O . SER A 1 421 ? 0.988 -3.940 0.305 1.00 57.88 421 SER A O 1
ATOM 3356 N N . GLY A 1 422 ? -1.262 -4.071 0.318 1.00 63.38 422 GLY A N 1
ATOM 3357 C CA . GLY A 1 422 ? -1.397 -4.472 -1.084 1.00 63.38 422 GLY A CA 1
ATOM 3358 C C . GLY A 1 422 ? -0.940 -3.386 -2.061 1.00 63.38 422 GLY A C 1
ATOM 3359 O O . GLY A 1 422 ? -0.192 -3.679 -2.993 1.00 63.38 422 GLY A O 1
ATOM 3360 N N . GLU A 1 423 ? -1.310 -2.129 -1.806 1.00 62.22 423 GLU A N 1
ATOM 3361 C CA . GLU A 1 423 ? -0.923 -0.972 -2.629 1.00 62.22 423 GLU A CA 1
ATOM 3362 C C . GLU A 1 423 ? 0.609 -0.794 -2.680 1.00 62.22 423 GLU A C 1
ATOM 3364 O O . GLU A 1 423 ? 1.204 -0.647 -3.749 1.00 62.22 423 GLU A O 1
ATOM 3369 N N . VAL A 1 424 ? 1.279 -0.884 -1.522 1.00 61.62 424 VAL A N 1
ATOM 3370 C CA . VAL A 1 424 ? 2.750 -0.805 -1.425 1.00 61.62 424 VAL A CA 1
ATOM 3371 C C . VAL A 1 424 ? 3.420 -1.934 -2.209 1.00 61.62 424 VAL A C 1
ATOM 3373 O O . VAL A 1 424 ? 4.454 -1.723 -2.849 1.00 61.62 424 VAL A O 1
ATOM 3376 N N . GLN A 1 425 ? 2.849 -3.139 -2.177 1.00 67.50 425 GLN A N 1
ATOM 3377 C CA . GLN A 1 425 ? 3.373 -4.273 -2.931 1.00 67.50 425 GLN A CA 1
ATOM 3378 C C . GLN A 1 425 ? 3.228 -4.070 -4.448 1.00 67.50 425 GLN A C 1
ATOM 3380 O O . GLN A 1 425 ? 4.177 -4.364 -5.178 1.00 67.50 425 GLN A O 1
ATOM 3385 N N . GLY A 1 426 ? 2.096 -3.529 -4.911 1.00 66.81 426 GLY A N 1
ATOM 3386 C CA . GLY A 1 426 ? 1.873 -3.187 -6.320 1.00 66.81 426 GLY A CA 1
ATOM 3387 C C . GLY A 1 426 ? 2.873 -2.147 -6.831 1.00 66.81 426 GLY A C 1
ATOM 3388 O O . GLY A 1 426 ? 3.578 -2.387 -7.810 1.00 66.81 426 GLY A O 1
ATOM 3389 N N . LEU A 1 427 ? 3.045 -1.045 -6.095 1.00 62.47 427 LEU A N 1
ATOM 3390 C CA . LEU A 1 427 ? 4.000 0.011 -6.454 1.00 62.47 427 LEU A CA 1
ATOM 3391 C C . LEU A 1 427 ? 5.456 -0.475 -6.467 1.00 62.47 427 LEU A C 1
ATOM 3393 O O . LEU A 1 427 ? 6.255 -0.032 -7.294 1.00 62.47 427 LEU A O 1
ATOM 3397 N N . ARG A 1 428 ? 5.824 -1.417 -5.586 1.00 66.12 428 ARG A N 1
ATOM 3398 C CA . ARG A 1 428 ? 7.150 -2.057 -5.631 1.00 66.12 428 ARG A CA 1
ATOM 3399 C C . ARG A 1 428 ? 7.356 -2.872 -6.904 1.00 66.12 428 ARG A C 1
ATOM 3401 O O . ARG A 1 428 ? 8.449 -2.819 -7.462 1.00 66.12 428 ARG A O 1
ATOM 3408 N N . GLN A 1 429 ? 6.341 -3.602 -7.365 1.00 66.44 429 GLN A N 1
ATOM 3409 C CA . GLN A 1 429 ? 6.425 -4.362 -8.616 1.00 66.44 429 GLN A CA 1
ATOM 3410 C C . GLN A 1 429 ? 6.563 -3.436 -9.829 1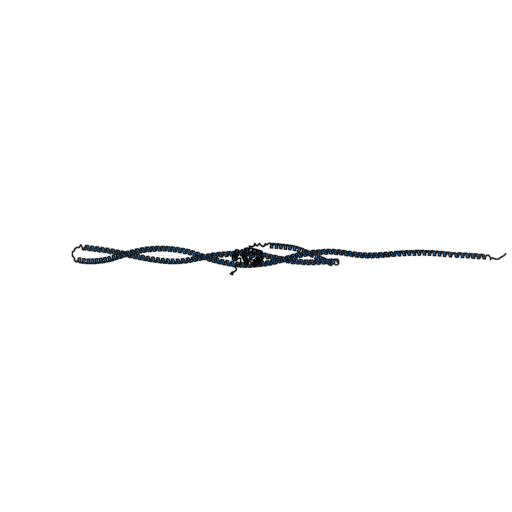.00 66.44 429 GLN A C 1
ATOM 3412 O O . GLN A 1 429 ? 7.414 -3.678 -10.684 1.00 66.44 429 GLN A O 1
ATOM 3417 N N . GLU A 1 430 ? 5.803 -2.341 -9.872 1.00 60.47 430 GLU A N 1
ATOM 3418 C CA . GLU A 1 430 ? 5.918 -1.331 -10.931 1.00 60.47 430 GLU A CA 1
ATOM 3419 C C . GLU A 1 430 ? 7.301 -0.668 -10.946 1.00 60.47 430 GLU A C 1
ATOM 3421 O O . GLU A 1 430 ? 7.930 -0.558 -12.001 1.00 60.47 430 GLU A O 1
ATOM 3426 N N . LEU A 1 431 ? 7.835 -0.292 -9.778 1.00 59.53 431 LEU A N 1
ATOM 3427 C CA . LEU A 1 431 ? 9.189 0.256 -9.669 1.00 59.53 431 LEU A CA 1
ATOM 3428 C C . LEU A 1 431 ? 10.240 -0.728 -10.199 1.00 59.53 431 LEU A C 1
ATOM 3430 O O . LEU A 1 431 ? 11.170 -0.323 -10.897 1.00 59.53 431 LEU A O 1
ATOM 3434 N N . GLN A 1 432 ? 10.093 -2.015 -9.884 1.00 65.69 432 GLN A N 1
ATOM 3435 C CA . GLN A 1 432 ? 11.011 -3.059 -10.326 1.00 65.69 432 GLN A CA 1
ATOM 3436 C C . GLN A 1 432 ? 10.955 -3.250 -11.852 1.00 65.69 432 GLN A C 1
ATOM 3438 O O . GLN A 1 432 ? 11.999 -3.375 -12.493 1.00 65.69 432 GLN A O 1
ATOM 3443 N N . ALA A 1 433 ? 9.762 -3.178 -12.450 1.00 62.47 433 ALA A N 1
ATOM 3444 C CA . ALA A 1 433 ? 9.586 -3.196 -13.902 1.00 62.47 433 ALA A CA 1
ATOM 3445 C C . ALA A 1 433 ? 10.232 -1.972 -14.579 1.00 62.47 433 ALA A C 1
ATOM 3447 O O . ALA A 1 433 ? 10.927 -2.103 -15.588 1.00 62.47 433 ALA A O 1
ATOM 3448 N N . HIS A 1 434 ? 10.088 -0.780 -13.994 1.00 56.81 434 HIS A N 1
ATOM 3449 C CA . HIS A 1 434 ? 10.745 0.429 -14.497 1.00 56.81 434 HIS A CA 1
ATOM 3450 C C . HIS A 1 434 ? 12.274 0.394 -14.346 1.00 56.81 434 HIS A C 1
ATOM 3452 O O . HIS A 1 434 ? 12.984 0.917 -15.207 1.00 56.81 434 HIS A O 1
ATOM 3458 N N . GLN A 1 435 ? 12.802 -0.235 -13.293 1.00 57.94 435 GLN A N 1
ATOM 3459 C CA . GLN A 1 435 ? 14.243 -0.457 -13.129 1.00 57.94 435 GLN A CA 1
ATOM 3460 C C . GLN A 1 435 ? 14.794 -1.434 -14.175 1.00 57.94 435 GLN A C 1
ATOM 3462 O O . GLN A 1 435 ? 15.854 -1.168 -14.744 1.00 57.94 435 GLN A O 1
ATOM 3467 N N . ALA A 1 436 ? 14.064 -2.509 -14.488 1.00 56.22 436 ALA A N 1
ATOM 3468 C CA . ALA A 1 436 ? 14.434 -3.428 -15.564 1.00 56.22 436 ALA A CA 1
ATOM 3469 C C . ALA A 1 436 ? 14.506 -2.693 -16.916 1.00 56.22 436 ALA A C 1
ATOM 3471 O O . ALA A 1 436 ? 15.550 -2.707 -17.566 1.00 56.22 436 ALA A O 1
ATOM 3472 N N . ASN A 1 437 ? 13.477 -1.909 -17.255 1.00 54.78 437 ASN A N 1
ATOM 3473 C CA . ASN A 1 437 ? 13.461 -1.105 -18.482 1.00 54.78 437 ASN A CA 1
ATOM 3474 C C . ASN A 1 437 ? 14.586 -0.052 -18.539 1.00 54.78 437 ASN A C 1
ATOM 3476 O O . ASN A 1 437 ? 15.153 0.190 -19.602 1.00 54.78 437 ASN A O 1
ATOM 3480 N N . SER A 1 438 ? 14.937 0.578 -17.409 1.00 51.28 438 SER A N 1
ATOM 3481 C CA . SER A 1 438 ? 16.072 1.516 -17.334 1.00 51.28 438 SER A CA 1
ATOM 3482 C C . SER A 1 438 ? 17.401 0.826 -17.647 1.00 51.28 438 SER A C 1
ATOM 3484 O O . SER A 1 438 ? 18.264 1.427 -18.281 1.00 51.28 438 SER A O 1
ATOM 3486 N N . THR A 1 439 ? 17.559 -0.428 -17.220 1.00 58.62 439 THR A N 1
ATOM 3487 C CA . THR A 1 439 ? 18.781 -1.214 -17.446 1.00 58.62 439 THR A CA 1
ATOM 3488 C C . THR A 1 439 ? 18.931 -1.574 -18.926 1.00 58.62 439 THR A C 1
ATOM 3490 O O . THR A 1 439 ? 20.012 -1.420 -19.496 1.00 58.62 439 THR A O 1
ATOM 3493 N N . ASP A 1 440 ? 17.830 -1.955 -19.577 1.00 57.53 440 ASP A N 1
ATOM 3494 C CA . ASP A 1 440 ? 17.805 -2.254 -21.013 1.00 57.53 440 ASP A CA 1
ATOM 3495 C C . ASP A 1 440 ? 18.102 -1.004 -21.866 1.00 57.53 440 ASP A C 1
ATOM 3497 O O . ASP A 1 440 ? 18.846 -1.069 -22.848 1.00 57.53 440 ASP A O 1
ATOM 3501 N N . LEU A 1 441 ? 17.598 0.166 -21.457 1.00 52.66 441 LEU A N 1
ATOM 3502 C CA . LEU A 1 441 ? 17.883 1.457 -22.102 1.00 52.66 441 LEU A CA 1
ATOM 3503 C C . LEU A 1 441 ? 19.345 1.903 -21.934 1.00 52.66 441 LEU A C 1
ATOM 3505 O O . LEU A 1 441 ? 19.926 2.460 -22.869 1.00 52.66 441 LEU A O 1
ATOM 3509 N N . GLU A 1 442 ? 19.962 1.646 -20.778 1.00 57.38 442 GLU A N 1
ATOM 3510 C CA . GLU A 1 442 ? 21.390 1.911 -20.557 1.00 57.38 442 GLU A CA 1
ATOM 3511 C C . GLU A 1 442 ? 22.280 0.996 -21.410 1.00 57.38 442 GLU A C 1
ATOM 3513 O O . GLU A 1 442 ? 23.230 1.475 -22.036 1.00 57.38 442 GLU A O 1
ATOM 3518 N N . GLN A 1 443 ? 21.940 -0.292 -21.523 1.00 61.44 443 GLN A N 1
ATOM 3519 C CA . GLN A 1 443 ? 22.638 -1.216 -22.424 1.00 61.44 443 GLN A CA 1
ATOM 3520 C C . GLN A 1 443 ? 22.482 -0.810 -23.895 1.00 61.44 443 GLN A C 1
ATOM 3522 O O . GLN A 1 443 ? 23.449 -0.851 -24.660 1.00 61.44 443 GLN A O 1
ATOM 3527 N N . PHE A 1 444 ? 21.292 -0.359 -24.294 1.00 51.38 444 PHE A N 1
ATOM 3528 C CA . PHE A 1 444 ? 21.053 0.145 -25.643 1.00 51.38 444 PHE A CA 1
ATOM 3529 C C . PHE A 1 444 ? 21.886 1.401 -25.946 1.00 51.38 444 PHE A C 1
ATOM 3531 O O . PHE A 1 444 ? 22.527 1.471 -26.997 1.00 51.38 444 PHE A O 1
ATOM 3538 N N . ARG A 1 445 ? 21.954 2.360 -25.008 1.00 57.03 445 ARG A N 1
ATOM 3539 C CA . ARG A 1 445 ? 22.829 3.544 -25.112 1.00 57.03 445 ARG A CA 1
ATOM 3540 C C . ARG A 1 445 ? 24.294 3.148 -25.287 1.00 57.03 445 ARG A C 1
ATOM 3542 O O . ARG A 1 445 ? 24.945 3.658 -26.195 1.00 57.03 445 ARG A O 1
ATOM 3549 N N . ALA A 1 446 ? 24.793 2.224 -24.466 1.00 59.72 446 ALA A N 1
ATOM 3550 C CA . ALA A 1 446 ? 26.179 1.762 -24.542 1.00 59.72 446 ALA A CA 1
ATOM 3551 C C . ALA A 1 446 ? 26.505 1.134 -25.911 1.00 59.72 446 ALA A C 1
ATOM 3553 O O . ALA A 1 446 ? 27.526 1.462 -26.521 1.00 59.72 446 ALA A O 1
ATOM 3554 N N . ASN A 1 447 ? 25.605 0.296 -26.432 1.00 59.72 447 ASN A N 1
ATOM 3555 C CA . ASN A 1 447 ? 25.757 -0.323 -27.749 1.00 59.72 447 ASN A CA 1
ATOM 3556 C C . ASN A 1 447 ? 25.725 0.709 -28.886 1.00 59.72 447 ASN A C 1
ATOM 3558 O O . ASN A 1 447 ? 26.514 0.615 -29.827 1.00 59.72 447 ASN A O 1
ATOM 3562 N N . TYR A 1 448 ? 24.858 1.720 -28.792 1.00 54.84 448 TYR A N 1
ATOM 3563 C CA . TYR A 1 448 ? 24.784 2.791 -29.782 1.00 54.84 448 TYR A CA 1
ATOM 3564 C C . TYR A 1 448 ? 26.050 3.659 -29.792 1.00 54.84 448 TYR A C 1
ATOM 3566 O O . TYR A 1 448 ? 26.597 3.937 -30.858 1.00 54.84 448 TYR A O 1
ATOM 3574 N N . THR A 1 449 ? 26.572 4.041 -28.622 1.00 63.97 449 THR A N 1
ATOM 3575 C CA . THR A 1 449 ? 27.824 4.808 -28.524 1.00 63.97 449 THR A CA 1
ATOM 3576 C C . THR A 1 449 ? 29.004 4.037 -29.119 1.00 63.97 449 THR A C 1
ATOM 3578 O O . THR A 1 449 ? 29.813 4.613 -29.848 1.00 63.97 449 THR A O 1
ATOM 3581 N N . ALA A 1 450 ? 29.080 2.725 -28.874 1.00 62.25 450 ALA A N 1
ATOM 3582 C CA . ALA A 1 450 ? 30.099 1.870 -29.478 1.00 62.25 450 ALA A CA 1
ATOM 3583 C C . ALA A 1 450 ? 29.970 1.800 -31.012 1.00 62.25 450 ALA A C 1
ATOM 3585 O O . ALA A 1 450 ? 30.977 1.839 -31.722 1.00 62.25 450 ALA A O 1
ATOM 3586 N N . LEU A 1 451 ? 28.741 1.739 -31.535 1.00 53.25 451 LEU A N 1
ATOM 3587 C CA . LEU A 1 451 ? 28.482 1.747 -32.974 1.00 53.25 451 LEU A CA 1
ATOM 3588 C C . LEU A 1 451 ? 28.860 3.093 -33.612 1.00 53.25 451 LEU A C 1
ATOM 3590 O O . LEU A 1 451 ? 29.520 3.111 -34.647 1.00 53.25 451 LEU A O 1
ATOM 3594 N N . GLN A 1 452 ? 28.519 4.212 -32.968 1.00 57.50 452 GLN A N 1
ATOM 3595 C CA . GLN A 1 452 ? 28.842 5.559 -33.441 1.00 57.50 452 GLN A CA 1
ATOM 3596 C C . GLN A 1 452 ? 30.357 5.802 -33.499 1.00 57.50 452 GLN A C 1
ATOM 3598 O O . GLN A 1 452 ? 30.860 6.346 -34.481 1.00 57.50 452 GLN A O 1
ATOM 3603 N N . ALA A 1 453 ? 31.102 5.339 -32.489 1.00 63.44 453 ALA A N 1
ATOM 3604 C CA . ALA A 1 453 ? 32.563 5.400 -32.496 1.00 63.44 453 ALA A CA 1
ATOM 3605 C C . ALA A 1 453 ? 33.164 4.615 -33.675 1.00 63.44 453 ALA A C 1
ATOM 3607 O O . ALA A 1 453 ? 34.116 5.067 -34.307 1.00 63.44 453 ALA A O 1
ATOM 3608 N N . ARG A 1 454 ? 32.575 3.462 -34.009 1.00 61.56 454 ARG A N 1
ATOM 3609 C CA . ARG A 1 454 ? 33.033 2.605 -35.107 1.00 61.56 454 ARG A CA 1
ATOM 3610 C C . ARG A 1 454 ? 32.690 3.169 -36.487 1.00 61.56 454 ARG A C 1
ATOM 3612 O O . ARG A 1 454 ? 33.479 3.006 -37.410 1.00 61.56 454 ARG A O 1
ATOM 3619 N N . VAL A 1 455 ? 31.551 3.851 -36.632 1.00 60.81 455 VAL A N 1
ATOM 3620 C CA . VAL A 1 455 ? 31.204 4.575 -37.868 1.00 60.81 455 VAL A CA 1
ATOM 3621 C C . VAL A 1 455 ? 32.150 5.757 -38.091 1.00 60.81 455 VAL A C 1
ATOM 3623 O O . VAL A 1 455 ? 32.683 5.882 -39.186 1.00 60.81 455 VAL A O 1
ATOM 3626 N N . SER A 1 456 ? 32.445 6.543 -37.052 1.00 61.50 456 SER A N 1
ATOM 3627 C CA . SER A 1 456 ? 33.423 7.643 -37.118 1.00 61.50 456 SER A CA 1
ATOM 3628 C C . SER A 1 456 ? 34.822 7.162 -37.535 1.00 61.50 456 SER A C 1
ATOM 3630 O O . SER A 1 456 ? 35.469 7.757 -38.396 1.00 61.50 456 SER A O 1
ATOM 3632 N N . ASP A 1 457 ? 35.277 6.033 -36.982 1.00 65.44 457 ASP A N 1
ATOM 3633 C CA . ASP A 1 457 ? 36.549 5.414 -37.376 1.00 65.44 457 ASP A CA 1
ATOM 3634 C C . ASP A 1 457 ? 36.541 4.969 -38.852 1.00 65.44 457 ASP A C 1
ATOM 3636 O O . ASP A 1 457 ? 37.488 5.233 -39.596 1.00 65.44 457 ASP A O 1
ATOM 3640 N N . LEU A 1 458 ? 35.440 4.370 -39.318 1.00 55.72 458 LEU A N 1
ATOM 3641 C CA . LEU A 1 458 ? 35.272 3.999 -40.726 1.00 55.72 458 LEU A CA 1
ATOM 3642 C C . LEU A 1 458 ? 35.228 5.220 -41.659 1.00 55.72 458 LEU A C 1
ATOM 3644 O O . LEU A 1 458 ? 35.791 5.154 -42.749 1.00 55.72 458 LEU A O 1
ATOM 3648 N N . GLU A 1 459 ? 34.610 6.331 -41.254 1.00 53.47 459 GLU A N 1
ATOM 3649 C CA . GLU A 1 459 ? 34.589 7.589 -42.017 1.00 53.47 459 GLU A CA 1
ATOM 3650 C C . GLU A 1 459 ? 35.984 8.206 -42.133 1.00 53.47 459 GLU A C 1
ATOM 3652 O O . GLU A 1 459 ? 36.406 8.579 -43.230 1.00 53.47 459 GLU A O 1
ATOM 3657 N N . ALA A 1 460 ? 36.741 8.248 -41.033 1.00 61.09 460 ALA A N 1
ATOM 3658 C CA . ALA A 1 460 ? 38.123 8.719 -41.036 1.00 61.09 460 ALA A CA 1
ATOM 3659 C C . ALA A 1 460 ? 39.010 7.864 -41.958 1.00 61.09 460 ALA A C 1
ATOM 3661 O O . ALA A 1 460 ? 39.853 8.383 -42.696 1.00 61.09 460 ALA A O 1
ATOM 3662 N N . GLN A 1 461 ? 38.795 6.547 -41.963 1.00 53.03 461 GLN A N 1
ATOM 3663 C CA . GLN A 1 461 ? 39.524 5.622 -42.827 1.00 53.03 461 GLN A CA 1
ATOM 3664 C C . GLN A 1 461 ? 39.090 5.718 -44.298 1.00 53.03 461 GLN A C 1
ATOM 3666 O O . GLN A 1 461 ? 39.947 5.645 -45.180 1.00 53.03 461 GLN A O 1
ATOM 3671 N N . LEU A 1 462 ? 37.804 5.950 -44.583 1.00 50.84 462 LEU A N 1
ATOM 3672 C CA . LEU A 1 462 ? 37.300 6.192 -45.940 1.00 50.84 462 LEU A CA 1
ATOM 3673 C C . LEU A 1 462 ? 37.858 7.503 -46.509 1.00 50.84 462 LEU A C 1
ATOM 3675 O O . LEU A 1 462 ? 38.299 7.533 -47.654 1.00 50.84 462 LEU A O 1
ATOM 3679 N N . HIS A 1 463 ? 37.916 8.560 -45.696 1.00 58.44 463 HIS A N 1
ATOM 3680 C CA . HIS A 1 463 ? 38.513 9.839 -46.083 1.00 58.44 463 HIS A CA 1
ATOM 3681 C C . HIS A 1 463 ? 40.018 9.702 -46.369 1.00 58.44 463 HIS A C 1
ATOM 3683 O O . HIS A 1 463 ? 40.564 10.364 -47.257 1.00 58.44 463 HIS A O 1
ATOM 3689 N N . LYS A 1 464 ? 40.710 8.818 -45.641 1.00 60.44 464 LYS A N 1
ATOM 3690 C CA . LYS A 1 464 ? 42.108 8.471 -45.922 1.00 60.44 464 LYS A CA 1
ATOM 3691 C C . LYS A 1 464 ? 42.241 7.707 -47.244 1.00 60.44 464 LYS A C 1
ATOM 3693 O O . LYS A 1 464 ? 43.125 8.029 -48.030 1.00 60.44 464 LYS A O 1
ATOM 3698 N N . ALA A 1 465 ? 41.340 6.761 -47.514 1.00 50.12 465 ALA A N 1
ATOM 3699 C CA . ALA A 1 465 ? 41.308 6.007 -48.766 1.00 50.12 465 ALA A CA 1
ATOM 3700 C C . ALA A 1 465 ? 40.984 6.894 -49.988 1.00 50.12 465 ALA A C 1
ATOM 3702 O O . ALA A 1 465 ? 41.596 6.742 -51.046 1.00 50.12 465 ALA A O 1
ATOM 3703 N N . SER A 1 466 ? 40.082 7.872 -49.848 1.00 49.88 466 SER A N 1
ATOM 3704 C CA . SER A 1 466 ? 39.779 8.830 -50.919 1.00 49.88 466 SER A CA 1
ATOM 3705 C C . SER A 1 466 ? 40.930 9.804 -51.174 1.00 49.88 466 SER A C 1
ATOM 3707 O O . SER A 1 466 ? 41.181 10.158 -52.322 1.00 49.88 466 SER A O 1
ATOM 3709 N N . ALA A 1 467 ? 41.666 10.207 -50.131 1.00 55.19 467 ALA A N 1
ATOM 3710 C CA . ALA A 1 467 ? 42.879 11.008 -50.291 1.00 55.19 467 ALA A CA 1
ATOM 3711 C C . ALA A 1 467 ? 43.957 10.238 -51.074 1.00 55.19 467 ALA A C 1
ATOM 3713 O O . ALA A 1 467 ? 44.514 10.772 -52.031 1.00 55.19 467 ALA A O 1
ATOM 3714 N N . THR A 1 468 ? 44.170 8.955 -50.757 1.00 50.81 468 THR A N 1
ATOM 3715 C CA . THR A 1 468 ? 45.092 8.096 -51.521 1.00 50.81 468 THR A CA 1
ATOM 3716 C C . THR A 1 468 ? 44.628 7.844 -52.960 1.00 50.81 468 THR A C 1
ATOM 3718 O O . THR A 1 468 ? 45.460 7.699 -53.851 1.00 50.81 468 THR A O 1
ATOM 3721 N N . ALA A 1 469 ? 43.316 7.840 -53.223 1.00 46.03 469 ALA A N 1
ATOM 3722 C CA . ALA A 1 469 ? 42.781 7.745 -54.582 1.00 46.03 469 ALA A CA 1
ATOM 3723 C C . ALA A 1 469 ? 43.031 9.030 -55.398 1.00 46.03 469 ALA A C 1
ATOM 3725 O O . ALA A 1 469 ? 43.373 8.946 -56.576 1.00 46.03 469 ALA A O 1
ATOM 3726 N N . GLY A 1 470 ? 42.935 10.208 -54.769 1.00 53.12 470 GLY A N 1
ATOM 3727 C CA . GLY A 1 470 ? 43.314 11.483 -55.388 1.00 53.12 470 GLY A CA 1
ATOM 3728 C C . GLY A 1 470 ? 44.800 11.536 -55.756 1.00 53.12 470 GLY A C 1
ATOM 3729 O O . GLY A 1 470 ? 45.145 11.911 -56.876 1.00 53.12 470 GLY A O 1
ATOM 3730 N N . GLU A 1 471 ? 45.672 11.060 -54.861 1.00 53.12 471 GLU A N 1
ATOM 3731 C CA . GLU A 1 471 ? 47.108 10.913 -55.137 1.00 53.12 471 GLU A CA 1
ATOM 3732 C C . GLU A 1 471 ? 47.374 9.917 -56.279 1.00 53.12 471 GLU A C 1
ATOM 3734 O O . GLU A 1 471 ? 48.224 10.171 -57.129 1.00 53.12 471 GLU A O 1
ATOM 3739 N N . ALA A 1 472 ? 46.630 8.807 -56.353 1.00 47.06 472 ALA A N 1
ATOM 3740 C CA . ALA A 1 472 ? 46.743 7.834 -57.441 1.00 47.06 472 ALA A CA 1
ATOM 3741 C C . ALA A 1 472 ? 46.303 8.409 -58.800 1.00 47.06 472 ALA A C 1
ATOM 3743 O O . ALA A 1 472 ? 46.918 8.105 -59.822 1.00 47.06 472 ALA A O 1
ATOM 3744 N N . GLN A 1 473 ? 45.285 9.272 -58.819 1.00 49.84 473 GLN A N 1
ATOM 3745 C CA . GLN A 1 473 ? 44.800 9.932 -60.032 1.00 49.84 473 GLN A CA 1
ATOM 3746 C C . GLN A 1 473 ? 45.789 10.993 -60.543 1.00 49.84 473 GLN A C 1
ATOM 3748 O O . GLN A 1 473 ? 46.034 11.090 -61.747 1.00 49.84 473 GLN A O 1
ATOM 3753 N N . GLU A 1 474 ? 46.424 11.737 -59.634 1.00 54.66 474 GLU A N 1
ATOM 3754 C CA . GLU A 1 474 ? 47.521 12.653 -59.961 1.00 54.66 474 GLU A CA 1
ATOM 3755 C C . GLU A 1 474 ? 48.758 11.886 -60.458 1.00 54.66 474 GLU A C 1
ATOM 3757 O O . GLU A 1 474 ? 49.387 12.272 -61.446 1.00 54.66 474 GLU A O 1
ATOM 3762 N N . LEU A 1 475 ? 49.067 10.738 -59.847 1.00 53.62 475 LEU A N 1
ATOM 3763 C CA . LEU A 1 475 ? 50.149 9.860 -60.290 1.00 53.62 475 LEU A CA 1
ATOM 3764 C C . LEU A 1 475 ? 49.869 9.238 -61.669 1.00 53.62 475 LEU A C 1
ATOM 3766 O O . LEU A 1 475 ? 50.795 9.111 -62.464 1.00 53.62 475 LEU A O 1
ATOM 3770 N N . ALA A 1 476 ? 48.615 8.899 -61.983 1.00 51.22 476 ALA A N 1
ATOM 3771 C CA . ALA A 1 476 ? 48.198 8.411 -63.299 1.00 51.22 476 ALA A CA 1
ATOM 3772 C C . ALA A 1 476 ? 48.299 9.503 -64.383 1.00 51.22 476 ALA A C 1
ATOM 3774 O O . ALA A 1 476 ? 48.752 9.233 -65.496 1.00 51.22 476 ALA A O 1
ATOM 3775 N N . ALA A 1 477 ? 47.972 10.758 -64.052 1.00 56.12 477 ALA A N 1
ATOM 3776 C CA . ALA A 1 477 ? 48.202 11.903 -64.938 1.00 56.12 477 ALA A CA 1
ATOM 3777 C C . ALA A 1 477 ? 49.705 12.179 -65.151 1.00 56.12 477 ALA A C 1
ATOM 3779 O O . ALA A 1 477 ? 50.151 12.467 -66.268 1.00 56.12 477 ALA A O 1
ATOM 3780 N N . ASN A 1 478 ? 50.510 12.021 -64.098 1.00 59.56 478 ASN A N 1
ATOM 3781 C CA . ASN A 1 478 ? 51.970 12.100 -64.167 1.00 59.56 478 ASN A CA 1
ATOM 3782 C C . ASN A 1 478 ? 52.575 10.932 -64.969 1.00 59.56 478 ASN A C 1
ATOM 3784 O O . ASN A 1 478 ? 53.541 11.120 -65.703 1.00 59.56 478 ASN A O 1
ATOM 3788 N N . TYR A 1 479 ? 51.976 9.741 -64.900 1.00 50.62 479 TYR A N 1
ATOM 3789 C CA . TYR A 1 479 ? 52.343 8.583 -65.715 1.00 50.62 479 TYR A CA 1
ATOM 3790 C C . TYR A 1 479 ? 52.036 8.820 -67.200 1.00 50.62 479 TYR A C 1
ATOM 3792 O O . TYR A 1 479 ? 52.912 8.626 -68.038 1.00 50.62 479 TYR A O 1
ATOM 3800 N N . ALA A 1 480 ? 50.843 9.328 -67.531 1.00 57.25 480 ALA A N 1
ATOM 3801 C CA . ALA A 1 480 ? 50.459 9.654 -68.906 1.00 57.25 480 ALA A CA 1
ATOM 3802 C C . ALA A 1 480 ? 51.353 10.745 -69.527 1.00 57.25 480 ALA A C 1
ATOM 3804 O O . ALA A 1 480 ? 51.758 10.647 -70.686 1.00 57.25 480 ALA A O 1
ATOM 3805 N N . SER A 1 481 ? 51.721 11.764 -68.745 1.00 58.53 481 SER A N 1
ATOM 3806 C CA . SER A 1 481 ? 52.644 12.817 -69.191 1.00 58.53 481 SER A CA 1
ATOM 3807 C C . SER A 1 481 ? 54.095 12.335 -69.296 1.00 58.53 481 SER A C 1
ATOM 3809 O O . SER A 1 481 ? 54.791 12.718 -70.235 1.00 58.53 481 SER A O 1
ATOM 3811 N N . ALA A 1 482 ? 54.552 11.448 -68.406 1.00 52.25 482 ALA A N 1
ATOM 3812 C CA . ALA A 1 482 ? 55.853 10.793 -68.534 1.00 52.25 482 ALA A CA 1
ATOM 3813 C C . ALA A 1 482 ? 55.914 9.874 -69.766 1.00 52.25 482 ALA A C 1
ATOM 3815 O O . ALA A 1 482 ? 56.914 9.880 -70.475 1.00 52.25 482 ALA A O 1
ATOM 3816 N N . GLN A 1 483 ? 54.837 9.147 -70.072 1.00 50.38 483 GLN A N 1
ATOM 3817 C CA . GLN A 1 483 ? 54.737 8.275 -71.243 1.00 50.38 483 GLN A CA 1
ATOM 3818 C C . GLN A 1 483 ? 54.766 9.058 -72.566 1.00 50.38 483 GLN A C 1
ATOM 3820 O O . GLN A 1 483 ? 55.440 8.640 -73.506 1.00 50.38 483 GLN A O 1
ATOM 3825 N N . ALA A 1 484 ? 54.125 10.231 -72.621 1.00 56.88 484 ALA A N 1
ATOM 3826 C CA . ALA A 1 484 ? 54.260 11.155 -73.752 1.00 56.88 484 ALA A CA 1
ATOM 3827 C C . ALA A 1 484 ? 55.717 11.628 -73.934 1.00 56.88 484 ALA A C 1
ATOM 3829 O O . ALA A 1 484 ? 56.233 11.669 -75.046 1.00 56.88 484 ALA A O 1
ATOM 3830 N N . ARG A 1 485 ? 56.417 11.890 -72.826 1.00 57.41 485 ARG A N 1
ATOM 3831 C CA . ARG A 1 485 ? 57.818 12.333 -72.820 1.00 57.41 485 ARG A CA 1
ATOM 3832 C C . ARG A 1 485 ? 58.808 11.229 -73.206 1.00 57.41 485 ARG A C 1
ATOM 3834 O O . ARG A 1 485 ? 59.827 11.525 -73.819 1.00 57.41 485 ARG A O 1
ATOM 3841 N N . ILE A 1 486 ? 58.508 9.972 -72.872 1.00 53.03 486 ILE A N 1
ATOM 3842 C CA . ILE A 1 486 ? 59.252 8.789 -73.338 1.00 53.03 486 ILE A CA 1
ATOM 3843 C C . ILE A 1 486 ? 59.145 8.682 -74.857 1.00 53.03 486 ILE A C 1
ATOM 3845 O O . ILE A 1 486 ? 60.165 8.521 -75.513 1.00 53.03 486 ILE A O 1
ATOM 3849 N N . SER A 1 487 ? 57.948 8.868 -75.420 1.00 56.22 487 SER A N 1
ATOM 3850 C CA . SER A 1 487 ? 57.767 8.886 -76.876 1.00 56.22 487 SER A CA 1
ATOM 3851 C C . SER A 1 487 ? 58.569 10.010 -77.550 1.00 56.22 487 SER A C 1
ATOM 3853 O O . SER A 1 487 ? 59.092 9.803 -78.643 1.00 56.22 487 SER A O 1
ATOM 3855 N N . ASP A 1 488 ? 58.694 11.176 -76.910 1.00 56.59 488 ASP A N 1
ATOM 3856 C CA . ASP A 1 488 ? 59.502 12.292 -77.423 1.00 56.59 488 ASP A CA 1
ATOM 3857 C C . ASP A 1 488 ? 61.018 12.030 -77.308 1.00 56.59 488 ASP A C 1
ATOM 3859 O O . ASP A 1 488 ? 61.779 12.359 -78.219 1.00 56.59 488 ASP A O 1
ATOM 3863 N N . LEU A 1 489 ? 61.479 11.416 -76.211 1.00 53.19 489 LEU A N 1
ATOM 3864 C CA . LEU A 1 489 ? 62.898 11.116 -75.968 1.00 53.19 489 LEU A CA 1
ATOM 3865 C C . LEU A 1 489 ? 63.396 9.896 -76.763 1.00 53.19 489 LEU A C 1
ATOM 3867 O O . LEU A 1 489 ? 64.534 9.896 -77.234 1.00 53.19 489 LEU A O 1
ATOM 3871 N N . GLU A 1 490 ? 62.550 8.885 -76.985 1.00 51.28 490 GLU A N 1
ATOM 3872 C CA . GLU A 1 490 ? 62.844 7.734 -77.854 1.00 51.28 490 GLU A CA 1
ATOM 3873 C C . GLU A 1 490 ? 63.031 8.154 -79.320 1.00 51.28 490 GLU A C 1
ATOM 3875 O O . GLU A 1 490 ? 63.826 7.543 -80.035 1.00 51.28 490 GLU A O 1
ATOM 3880 N N . GLN A 1 491 ? 62.380 9.240 -79.755 1.00 54.00 491 GLN A N 1
ATOM 3881 C CA . GLN A 1 491 ? 62.630 9.855 -81.064 1.00 54.00 491 GLN A CA 1
ATOM 3882 C C . GLN A 1 491 ? 63.957 10.629 -81.136 1.00 54.00 491 GLN A C 1
ATOM 3884 O O . GLN A 1 491 ? 64.466 10.845 -82.236 1.00 54.00 491 GLN A O 1
ATOM 3889 N N . GLN A 1 492 ? 64.535 11.039 -80.001 1.00 49.91 492 GLN A N 1
ATOM 3890 C CA . GLN A 1 492 ? 65.718 11.913 -79.956 1.00 49.91 492 GLN A CA 1
ATOM 3891 C C . GLN A 1 492 ? 67.057 11.192 -79.729 1.00 49.91 492 GLN A C 1
ATOM 3893 O O . GLN A 1 492 ? 68.103 11.816 -79.880 1.00 49.91 492 GLN A O 1
ATOM 3898 N N . GLY A 1 493 ? 67.062 9.881 -79.476 1.00 50.69 493 GLY A N 1
ATOM 3899 C CA . GLY A 1 493 ? 68.241 9.040 -79.709 1.00 50.69 493 GLY A CA 1
ATOM 3900 C C . GLY A 1 493 ? 69.496 9.340 -78.878 1.00 50.69 493 GLY A C 1
ATOM 3901 O O . GLY A 1 493 ? 70.587 9.030 -79.353 1.00 50.69 493 GLY A O 1
ATOM 3902 N N . ASP A 1 494 ? 69.382 9.873 -77.655 1.00 46.16 494 ASP A N 1
ATOM 3903 C CA . ASP A 1 494 ? 70.549 10.056 -76.782 1.00 46.16 494 ASP A CA 1
ATOM 3904 C C . ASP A 1 494 ? 70.311 9.654 -75.311 1.00 46.16 494 ASP A C 1
ATOM 3906 O O . ASP A 1 494 ? 69.295 9.977 -74.708 1.00 46.16 494 ASP A O 1
ATOM 3910 N N . SER A 1 495 ? 71.330 8.997 -74.731 1.00 48.41 495 SER A N 1
ATOM 3911 C CA . SER A 1 495 ? 71.566 8.704 -73.295 1.00 48.41 495 SER A CA 1
ATOM 3912 C C . SER A 1 495 ? 71.002 7.414 -72.650 1.00 48.41 495 SER A C 1
ATOM 3914 O O . SER A 1 495 ? 70.060 7.403 -71.863 1.00 48.41 495 SER A O 1
ATOM 3916 N N . LYS A 1 496 ? 71.762 6.312 -72.793 1.00 52.12 496 LYS A N 1
ATOM 3917 C CA . LYS A 1 496 ? 71.628 5.015 -72.072 1.00 52.12 496 LYS A CA 1
ATOM 3918 C C . LYS A 1 496 ? 71.606 5.076 -70.528 1.00 52.12 496 LYS A C 1
ATOM 3920 O O . LYS A 1 496 ? 71.263 4.079 -69.899 1.00 52.12 496 LYS A O 1
ATOM 3925 N N . ARG A 1 497 ? 72.032 6.182 -69.906 1.00 51.97 497 ARG A N 1
ATOM 3926 C CA . ARG A 1 497 ? 72.158 6.309 -68.439 1.00 51.97 497 ARG A CA 1
ATOM 3927 C C . ARG A 1 497 ? 70.838 6.706 -67.771 1.00 51.97 497 ARG A C 1
ATOM 3929 O O . ARG A 1 497 ? 70.533 6.180 -66.708 1.00 51.97 497 ARG A O 1
ATOM 3936 N N . GLU A 1 498 ? 70.035 7.533 -68.438 1.00 53.09 498 GLU A N 1
ATOM 3937 C CA . GLU A 1 498 ? 68.694 7.914 -67.974 1.00 53.09 498 GLU A CA 1
ATOM 3938 C C . GLU A 1 498 ? 67.714 6.741 -68.101 1.00 53.09 498 GLU A C 1
ATOM 3940 O O . GLU A 1 498 ? 66.914 6.507 -67.202 1.00 53.09 498 GLU A O 1
ATOM 3945 N N . LEU A 1 499 ? 67.863 5.907 -69.139 1.00 51.94 499 LEU A N 1
ATOM 3946 C CA . LEU A 1 499 ? 67.044 4.704 -69.338 1.00 51.94 499 LEU A CA 1
ATOM 3947 C C . LEU A 1 499 ? 67.179 3.682 -68.186 1.00 51.94 499 LEU A C 1
ATOM 3949 O O . LEU A 1 499 ? 66.213 3.009 -67.832 1.00 51.94 499 LEU A O 1
ATOM 3953 N N . ALA A 1 500 ? 68.368 3.587 -67.576 1.00 54.59 500 ALA A N 1
ATOM 3954 C CA . ALA A 1 500 ? 68.649 2.672 -66.467 1.00 54.59 500 ALA A CA 1
ATOM 3955 C C . ALA A 1 500 ? 68.087 3.174 -65.121 1.00 54.59 500 ALA A C 1
ATOM 3957 O O . ALA A 1 500 ? 67.502 2.388 -64.373 1.00 54.59 500 ALA A O 1
ATOM 3958 N N . GLU A 1 501 ? 68.202 4.475 -64.825 1.00 54.34 501 GLU A N 1
ATOM 3959 C CA . GLU A 1 501 ? 67.520 5.090 -63.671 1.00 54.34 501 GLU A CA 1
ATOM 3960 C C . GLU A 1 501 ? 65.993 5.018 -63.823 1.00 54.34 501 GLU A C 1
ATOM 3962 O O . GLU A 1 501 ? 65.271 4.767 -62.856 1.00 54.34 501 GLU A O 1
ATOM 3967 N N . PHE A 1 502 ? 65.490 5.138 -65.052 1.00 50.59 502 PHE A N 1
ATOM 3968 C CA . PHE A 1 502 ? 64.061 5.064 -65.332 1.00 50.59 502 PHE A CA 1
ATOM 3969 C C . PHE A 1 502 ? 63.500 3.632 -65.243 1.00 50.59 502 PHE A C 1
ATOM 3971 O O . PHE A 1 502 ? 62.394 3.441 -64.739 1.00 50.59 502 PHE A O 1
ATOM 3978 N N . GLN A 1 503 ? 64.267 2.601 -65.624 1.00 53.25 503 GLN A N 1
ATOM 3979 C CA . GLN A 1 503 ? 63.906 1.189 -65.399 1.00 53.25 503 GLN A CA 1
ATOM 3980 C C . GLN A 1 503 ? 63.858 0.813 -63.908 1.00 53.25 503 GLN A C 1
ATOM 3982 O O . GLN A 1 503 ? 62.995 0.031 -63.489 1.00 53.25 503 GLN A O 1
ATOM 3987 N N . ALA A 1 504 ? 64.739 1.388 -63.084 1.00 58.94 504 ALA A N 1
ATOM 3988 C CA . ALA A 1 504 ? 64.680 1.217 -61.633 1.00 58.94 504 ALA A CA 1
ATOM 3989 C C . ALA A 1 504 ? 63.398 1.841 -61.052 1.00 58.94 504 ALA A C 1
ATOM 3991 O O . ALA A 1 504 ? 62.705 1.204 -60.254 1.00 58.94 504 ALA A O 1
ATOM 3992 N N . ASN A 1 505 ? 63.020 3.031 -61.530 1.00 57.66 505 ASN A N 1
ATOM 3993 C CA . ASN A 1 505 ? 61.756 3.671 -61.162 1.00 57.66 505 ASN A CA 1
ATOM 3994 C C . ASN A 1 505 ? 60.527 2.896 -61.664 1.00 57.66 505 ASN A C 1
ATOM 3996 O O . ASN A 1 505 ? 59.555 2.776 -60.925 1.00 57.66 505 ASN A O 1
ATOM 4000 N N . TYR A 1 506 ? 60.577 2.303 -62.861 1.00 53.00 506 TYR A N 1
ATOM 4001 C CA . TYR A 1 506 ? 59.513 1.439 -63.389 1.00 53.00 506 TYR A CA 1
ATOM 4002 C C . TYR A 1 506 ? 59.268 0.219 -62.488 1.00 53.00 506 TYR A C 1
ATOM 4004 O O . TYR A 1 506 ? 58.130 -0.093 -62.141 1.00 53.00 506 TYR A O 1
ATOM 4012 N N . THR A 1 507 ? 60.344 -0.426 -62.033 1.00 63.00 507 THR A N 1
ATOM 4013 C CA . THR A 1 507 ? 60.260 -1.593 -61.140 1.00 63.00 507 THR A CA 1
ATOM 4014 C C . THR A 1 507 ? 59.723 -1.205 -59.757 1.00 63.00 507 THR A C 1
ATOM 4016 O O . THR A 1 507 ? 58.889 -1.911 -59.189 1.00 63.00 507 THR A O 1
ATOM 4019 N N . ALA A 1 508 ? 60.141 -0.049 -59.231 1.00 60.78 508 ALA A N 1
ATOM 4020 C CA . ALA A 1 508 ? 59.614 0.491 -57.978 1.00 60.78 508 ALA A CA 1
ATOM 4021 C C . ALA A 1 508 ? 58.124 0.862 -58.084 1.00 60.78 508 ALA A C 1
ATOM 4023 O O . ALA A 1 508 ? 57.362 0.640 -57.143 1.00 60.78 508 ALA A O 1
ATOM 4024 N N . LEU A 1 509 ? 57.691 1.383 -59.235 1.00 51.41 509 LEU A N 1
ATOM 4025 C CA . LEU A 1 509 ? 56.295 1.723 -59.496 1.00 51.41 509 LEU A CA 1
ATOM 4026 C C . LEU A 1 509 ? 55.422 0.465 -59.598 1.00 51.41 509 LEU A C 1
ATOM 4028 O O . LEU A 1 509 ? 54.334 0.428 -59.030 1.00 51.41 509 LEU A O 1
ATOM 4032 N N . GLN A 1 510 ? 55.926 -0.595 -60.233 1.00 54.41 510 GLN A N 1
ATOM 4033 C CA . GLN A 1 510 ? 55.229 -1.876 -60.350 1.00 54.41 510 GLN A CA 1
ATOM 4034 C C . GLN A 1 510 ? 55.039 -2.567 -58.990 1.00 54.41 510 GLN A C 1
ATOM 4036 O O . GLN A 1 510 ? 53.959 -3.086 -58.707 1.00 54.41 510 GLN A O 1
ATOM 4041 N N . ALA A 1 511 ? 56.044 -2.506 -58.110 1.00 61.38 511 ALA A N 1
ATOM 4042 C CA . ALA A 1 511 ? 55.913 -2.987 -56.733 1.00 61.38 511 ALA A CA 1
ATOM 4043 C C . ALA A 1 511 ? 54.838 -2.209 -55.953 1.00 61.38 511 ALA A C 1
ATOM 4045 O O . ALA A 1 511 ? 54.086 -2.789 -55.174 1.00 61.38 511 ALA A O 1
ATOM 4046 N N . ARG A 1 512 ? 54.719 -0.902 -56.207 1.00 60.25 512 ARG A N 1
ATOM 4047 C CA . ARG A 1 512 ? 53.732 -0.031 -55.558 1.00 60.25 512 ARG A CA 1
ATOM 4048 C C . ARG A 1 512 ? 52.306 -0.278 -56.055 1.00 60.25 512 ARG A C 1
ATOM 4050 O O . ARG A 1 512 ? 51.379 -0.236 -55.256 1.00 60.25 512 ARG A O 1
ATOM 4057 N N . ILE A 1 513 ? 52.135 -0.583 -57.344 1.00 59.66 513 ILE A N 1
ATOM 4058 C CA . ILE A 1 513 ? 50.844 -0.999 -57.919 1.00 59.66 513 ILE A CA 1
ATOM 4059 C C . ILE A 1 513 ? 50.372 -2.306 -57.272 1.00 59.66 513 ILE A C 1
ATOM 4061 O O . ILE A 1 513 ? 49.231 -2.378 -56.827 1.00 59.66 513 ILE A O 1
ATOM 4065 N N . SER A 1 514 ? 51.262 -3.293 -57.120 1.00 56.88 514 SER A N 1
ATOM 4066 C CA . SER A 1 514 ? 50.933 -4.555 -56.441 1.00 56.88 514 SER A CA 1
ATOM 4067 C C . SER A 1 514 ? 50.506 -4.349 -54.980 1.00 56.88 514 SER A C 1
ATOM 4069 O O . SER A 1 514 ? 49.629 -5.061 -54.490 1.00 56.88 514 SER A O 1
ATOM 4071 N N . ASP A 1 515 ? 51.102 -3.379 -54.285 1.00 62.59 515 ASP A N 1
ATOM 4072 C CA . ASP A 1 515 ? 50.750 -3.052 -52.901 1.00 62.59 515 ASP A CA 1
ATOM 4073 C C . ASP A 1 515 ? 49.375 -2.358 -52.817 1.00 62.59 515 ASP A C 1
ATOM 4075 O O . ASP A 1 515 ? 48.574 -2.639 -51.923 1.00 62.59 515 ASP A O 1
ATOM 4079 N N . TYR A 1 516 ? 49.042 -1.515 -53.801 1.00 52.09 516 TYR A N 1
ATOM 4080 C CA . TYR A 1 516 ? 47.713 -0.911 -53.916 1.00 52.09 516 TYR A CA 1
ATOM 4081 C C . TYR A 1 516 ? 46.624 -1.917 -54.306 1.00 52.09 516 TYR A C 1
ATOM 4083 O O . TYR A 1 516 ? 45.524 -1.850 -53.761 1.00 52.09 516 TYR A O 1
ATOM 4091 N N . GLU A 1 517 ? 46.915 -2.894 -55.167 1.00 57.41 517 GLU A N 1
ATOM 4092 C CA . GLU A 1 517 ? 45.987 -3.990 -55.484 1.00 57.41 517 GLU A CA 1
ATOM 4093 C C . GLU A 1 517 ? 45.656 -4.832 -54.239 1.00 57.41 517 GLU A C 1
ATOM 4095 O O . GLU A 1 517 ? 44.494 -5.183 -54.006 1.00 57.41 517 GLU A O 1
ATOM 4100 N N . ALA A 1 518 ? 46.649 -5.091 -53.378 1.00 61.69 518 ALA A N 1
ATOM 4101 C CA . ALA A 1 518 ? 46.436 -5.771 -52.101 1.00 61.69 518 ALA A CA 1
ATOM 4102 C C . ALA A 1 518 ? 45.546 -4.948 -51.151 1.00 61.69 518 ALA A C 1
ATOM 4104 O O . ALA A 1 518 ? 44.630 -5.491 -50.524 1.00 61.69 518 ALA A O 1
ATOM 4105 N N . GLN A 1 519 ? 45.761 -3.631 -51.083 1.00 60.03 519 GLN A N 1
ATOM 4106 C CA . GLN A 1 519 ? 44.931 -2.721 -50.288 1.00 60.03 519 GLN A CA 1
ATOM 4107 C C . GLN A 1 519 ? 43.492 -2.624 -50.824 1.00 60.03 519 GLN A C 1
ATOM 4109 O O . GLN A 1 519 ? 42.549 -2.566 -50.026 1.00 60.03 519 GLN A O 1
ATOM 4114 N N . LEU A 1 520 ? 43.304 -2.676 -52.148 1.00 54.41 520 LEU A N 1
ATOM 4115 C CA . LEU A 1 520 ? 41.991 -2.666 -52.800 1.00 54.41 520 LEU A CA 1
ATOM 4116 C C . LEU A 1 520 ? 41.198 -3.948 -52.496 1.00 54.41 520 LEU A C 1
ATOM 4118 O O . LEU A 1 520 ? 40.027 -3.877 -52.123 1.00 54.41 520 LEU A O 1
ATOM 4122 N N . SER A 1 521 ? 41.850 -5.113 -52.555 1.00 58.75 521 SER A N 1
ATOM 4123 C CA . SER A 1 521 ? 41.261 -6.400 -52.149 1.00 58.75 521 SER A CA 1
ATOM 4124 C C . SER A 1 521 ? 40.819 -6.382 -50.676 1.00 58.75 521 SER A C 1
ATOM 4126 O O . SER A 1 521 ? 39.701 -6.776 -50.331 1.00 58.75 521 SER A O 1
ATOM 4128 N N . GLN A 1 522 ? 41.644 -5.804 -49.797 1.00 57.91 522 GLN A N 1
ATOM 4129 C CA . GLN A 1 522 ? 41.306 -5.626 -48.383 1.00 57.91 522 GLN A CA 1
ATOM 4130 C C . GLN A 1 522 ? 40.133 -4.652 -48.170 1.00 57.91 522 GLN A C 1
ATOM 4132 O O . GLN A 1 522 ? 39.309 -4.848 -47.275 1.00 57.91 522 GLN A O 1
ATOM 4137 N N . ALA A 1 523 ? 40.030 -3.595 -48.980 1.00 50.72 523 ALA A N 1
ATOM 4138 C CA . ALA A 1 523 ? 38.891 -2.680 -48.965 1.00 50.72 523 ALA A CA 1
ATOM 4139 C C . ALA A 1 523 ? 37.590 -3.386 -49.380 1.00 50.72 523 ALA A C 1
ATOM 4141 O O . ALA A 1 523 ? 36.601 -3.272 -48.660 1.00 50.72 523 ALA A O 1
ATOM 4142 N N . GLN A 1 524 ? 37.614 -4.198 -50.442 1.00 55.69 524 GLN A N 1
ATOM 4143 C CA . GLN A 1 524 ? 36.456 -4.978 -50.901 1.00 55.69 524 GLN A CA 1
ATOM 4144 C C . GLN A 1 524 ? 35.967 -5.993 -49.858 1.00 55.69 524 GLN A C 1
ATOM 4146 O O . GLN A 1 524 ? 34.763 -6.214 -49.706 1.00 55.69 524 GLN A O 1
ATOM 4151 N N . GLN A 1 525 ? 36.886 -6.608 -49.111 1.00 60.22 525 GLN A N 1
ATOM 4152 C CA . GLN A 1 525 ? 36.527 -7.546 -48.048 1.00 60.22 525 GLN A CA 1
ATOM 4153 C C . GLN A 1 525 ? 35.834 -6.839 -46.872 1.00 60.22 525 GLN A C 1
ATOM 4155 O O . GLN A 1 525 ? 34.842 -7.342 -46.348 1.00 60.22 525 GLN A O 1
ATOM 4160 N N . ARG A 1 526 ? 36.271 -5.619 -46.539 1.00 56.84 526 ARG A N 1
ATOM 4161 C CA . ARG A 1 526 ? 35.634 -4.764 -45.523 1.00 56.84 526 ARG A CA 1
ATOM 4162 C C . ARG A 1 526 ? 34.267 -4.236 -45.958 1.00 56.84 526 ARG A C 1
ATOM 4164 O O . ARG A 1 526 ? 33.387 -4.082 -45.116 1.00 56.84 526 ARG A O 1
ATOM 4171 N N . THR A 1 527 ? 34.046 -4.015 -47.255 1.00 52.12 527 THR A N 1
ATOM 4172 C CA . THR A 1 527 ? 32.714 -3.669 -47.782 1.00 52.12 527 THR A CA 1
ATOM 4173 C C . THR A 1 527 ? 31.704 -4.784 -47.498 1.00 52.12 527 THR A C 1
ATOM 4175 O O . THR A 1 527 ? 30.605 -4.506 -47.030 1.00 52.12 527 THR A O 1
ATOM 4178 N N . LYS A 1 528 ? 32.102 -6.053 -47.655 1.00 63.16 528 LYS A N 1
ATOM 4179 C CA . LYS A 1 528 ? 31.241 -7.205 -47.327 1.00 63.16 528 LYS A CA 1
ATOM 4180 C C . LYS A 1 528 ? 30.937 -7.322 -45.828 1.00 63.16 528 LYS A C 1
ATOM 4182 O O . LYS A 1 528 ? 29.826 -7.694 -45.458 1.00 63.16 528 LYS A O 1
ATOM 4187 N N . GLU A 1 529 ? 31.898 -6.996 -44.963 1.00 60.03 529 GLU A N 1
ATOM 4188 C CA . GLU A 1 529 ? 31.681 -6.951 -43.506 1.00 60.03 529 GLU A CA 1
ATOM 4189 C C . GLU A 1 529 ? 30.722 -5.820 -43.106 1.00 60.03 529 GLU A C 1
ATOM 4191 O O . GLU A 1 529 ? 29.893 -5.993 -42.211 1.00 60.03 529 GLU A O 1
ATOM 4196 N N . TYR A 1 530 ? 30.790 -4.680 -43.798 1.00 51.00 530 TYR A N 1
ATOM 4197 C CA . TYR A 1 530 ? 29.850 -3.576 -43.615 1.00 51.00 530 TYR A CA 1
ATOM 4198 C C . TYR A 1 530 ? 28.423 -3.964 -44.031 1.00 51.00 530 TYR A C 1
ATOM 4200 O O . TYR A 1 530 ? 27.485 -3.700 -43.279 1.00 51.00 530 TYR A O 1
ATOM 4208 N N . ASP A 1 531 ? 28.254 -4.662 -45.159 1.00 57.25 531 ASP A N 1
ATOM 4209 C CA . ASP A 1 531 ? 26.945 -5.158 -45.610 1.00 57.25 531 ASP A CA 1
ATOM 4210 C C . ASP A 1 531 ? 26.329 -6.148 -44.606 1.00 57.25 531 ASP A C 1
ATOM 4212 O O . ASP A 1 531 ? 25.132 -6.093 -44.310 1.00 57.25 531 ASP A O 1
ATOM 4216 N N . GLN A 1 532 ? 27.149 -7.019 -44.007 1.00 57.81 532 GLN A N 1
ATOM 4217 C CA . GLN A 1 532 ? 26.708 -7.912 -42.929 1.00 57.81 532 GLN A CA 1
ATOM 4218 C C . GLN A 1 532 ? 26.320 -7.154 -41.655 1.00 57.81 532 GLN A C 1
ATOM 4220 O O . GLN A 1 532 ? 25.348 -7.520 -40.991 1.00 57.81 532 GLN A O 1
ATOM 4225 N N . LEU A 1 533 ? 27.042 -6.088 -41.305 1.00 53.84 533 LEU A N 1
ATOM 4226 C CA . LEU A 1 533 ? 26.721 -5.267 -40.140 1.00 53.84 533 LEU A CA 1
ATOM 4227 C C . LEU A 1 533 ? 25.416 -4.481 -40.342 1.00 53.84 533 LEU A C 1
ATOM 4229 O O . LEU A 1 533 ? 24.594 -4.419 -39.427 1.00 53.84 533 LEU A O 1
ATOM 4233 N N . ALA A 1 534 ? 25.190 -3.954 -41.548 1.00 55.41 534 ALA A N 1
ATOM 4234 C CA . ALA A 1 534 ? 23.943 -3.299 -41.934 1.00 55.41 534 ALA A CA 1
ATOM 4235 C C . ALA A 1 534 ? 22.751 -4.273 -41.889 1.00 55.41 534 ALA A C 1
ATOM 4237 O O . ALA A 1 534 ? 21.695 -3.931 -41.356 1.00 55.41 534 ALA A O 1
ATOM 4238 N N . ALA A 1 535 ? 22.933 -5.513 -42.355 1.00 56.12 535 ALA A N 1
ATOM 4239 C CA . ALA A 1 535 ? 21.913 -6.559 -42.263 1.00 56.12 535 ALA A CA 1
ATOM 4240 C C . ALA A 1 535 ? 21.587 -6.941 -40.805 1.00 56.12 535 ALA A C 1
ATOM 4242 O O . ALA A 1 535 ? 20.418 -7.086 -40.446 1.00 56.12 535 ALA A O 1
ATOM 4243 N N . ASN A 1 536 ? 22.599 -7.043 -39.937 1.00 57.25 536 ASN A N 1
ATOM 4244 C CA . ASN A 1 536 ? 22.403 -7.312 -38.509 1.00 57.25 536 ASN A CA 1
ATOM 4245 C C . ASN A 1 536 ? 21.684 -6.159 -37.794 1.00 57.25 536 ASN A C 1
ATOM 4247 O O . ASN A 1 536 ? 20.845 -6.397 -36.926 1.00 57.25 536 ASN A O 1
ATOM 4251 N N . PHE A 1 537 ? 21.971 -4.914 -38.179 1.00 51.59 537 PHE A N 1
ATOM 4252 C CA . PHE A 1 537 ? 21.294 -3.733 -37.650 1.00 51.59 537 PHE A CA 1
ATOM 4253 C C . PHE A 1 537 ? 19.824 -3.663 -38.095 1.00 51.59 537 PHE A C 1
ATOM 4255 O O . PHE A 1 537 ? 18.946 -3.423 -37.267 1.00 51.59 537 PHE A O 1
ATOM 4262 N N . ALA A 1 538 ? 19.533 -3.978 -39.360 1.00 57.09 538 ALA A N 1
ATOM 4263 C CA . ALA A 1 538 ? 18.162 -4.095 -39.862 1.00 57.09 538 ALA A CA 1
ATOM 4264 C C . ALA A 1 538 ? 17.378 -5.218 -39.151 1.00 57.09 538 ALA A C 1
ATOM 4266 O O . ALA A 1 538 ? 16.224 -5.029 -38.765 1.00 57.09 538 ALA A O 1
ATOM 4267 N N . ALA A 1 539 ? 18.015 -6.366 -38.894 1.00 51.09 539 ALA A N 1
ATOM 4268 C CA . ALA A 1 539 ? 17.415 -7.457 -38.123 1.00 51.09 539 ALA A CA 1
ATOM 4269 C C . ALA A 1 539 ? 17.165 -7.079 -36.647 1.00 51.09 539 ALA A C 1
ATOM 4271 O O . ALA A 1 539 ? 16.184 -7.521 -36.049 1.00 51.09 539 ALA A O 1
ATOM 4272 N N . MET A 1 540 ? 18.022 -6.239 -36.059 1.00 51.28 540 MET A N 1
ATOM 4273 C CA . MET A 1 540 ? 17.844 -5.698 -34.709 1.00 51.28 540 MET A CA 1
ATOM 4274 C C . MET A 1 540 ? 16.688 -4.686 -34.650 1.00 51.28 540 MET A C 1
ATOM 4276 O O . MET A 1 540 ? 15.860 -4.768 -33.746 1.00 51.28 540 MET A O 1
ATOM 4280 N N . GLN A 1 541 ? 16.570 -3.788 -35.636 1.00 46.34 541 GLN A N 1
ATOM 4281 C CA . GLN A 1 541 ? 15.424 -2.876 -35.776 1.00 46.34 541 GLN A CA 1
ATOM 4282 C C . GLN A 1 541 ? 14.100 -3.634 -35.919 1.00 46.34 541 GLN A C 1
ATOM 4284 O O . GLN A 1 541 ? 13.116 -3.274 -35.272 1.00 46.34 541 GLN A O 1
ATOM 4289 N N . ALA A 1 542 ? 14.076 -4.719 -36.698 1.00 47.38 542 ALA A N 1
ATOM 4290 C CA . ALA A 1 542 ? 12.889 -5.560 -36.835 1.00 47.38 542 ALA A CA 1
ATOM 4291 C C . ALA A 1 542 ? 12.455 -6.173 -35.488 1.00 47.38 542 ALA A C 1
ATOM 4293 O O . ALA A 1 542 ? 11.274 -6.151 -35.160 1.00 47.38 542 ALA A O 1
ATOM 4294 N N . ARG A 1 543 ? 13.402 -6.617 -34.647 1.00 49.03 543 ARG A N 1
ATOM 4295 C CA . ARG A 1 543 ? 13.110 -7.154 -33.301 1.00 49.03 543 ARG A CA 1
ATOM 4296 C C . ARG A 1 543 ? 12.567 -6.111 -32.320 1.00 49.03 543 ARG A C 1
ATOM 4298 O O . ARG A 1 543 ? 11.782 -6.463 -31.450 1.00 49.03 543 ARG A O 1
ATOM 4305 N N . VAL A 1 544 ? 12.966 -4.847 -32.460 1.00 46.31 544 VAL A N 1
ATOM 4306 C CA . VAL A 1 544 ? 12.454 -3.722 -31.649 1.00 46.31 544 VAL A CA 1
ATOM 4307 C C . VAL A 1 544 ? 11.060 -3.275 -32.121 1.00 46.31 544 VAL A C 1
ATOM 4309 O O . VAL A 1 544 ? 10.271 -2.750 -31.339 1.00 46.31 544 VAL A O 1
ATOM 4312 N N . SER A 1 545 ? 10.731 -3.537 -33.387 1.00 41.25 545 SER A N 1
ATOM 4313 C CA . SER A 1 545 ? 9.432 -3.221 -33.998 1.00 41.25 545 SER A CA 1
ATOM 4314 C C . SER A 1 545 ? 8.347 -4.263 -33.686 1.00 41.25 545 SER A C 1
ATOM 4316 O O . SER A 1 545 ? 7.164 -3.955 -33.790 1.00 41.25 545 SER A O 1
ATOM 4318 N N . ASP A 1 546 ? 8.748 -5.476 -33.285 1.00 34.59 546 ASP A N 1
ATOM 4319 C CA . ASP A 1 546 ? 7.871 -6.629 -33.025 1.00 34.59 546 ASP A CA 1
ATOM 4320 C C . ASP A 1 546 ? 7.361 -6.730 -31.576 1.00 34.59 546 ASP A C 1
ATOM 4322 O O . ASP A 1 546 ? 6.651 -7.677 -31.242 1.00 34.59 546 ASP A O 1
ATOM 4326 N N . THR A 1 547 ? 7.660 -5.764 -30.699 1.00 34.03 547 THR A N 1
ATOM 4327 C CA . THR A 1 547 ? 6.867 -5.599 -29.467 1.00 34.03 547 THR A CA 1
ATOM 4328 C C . THR A 1 547 ? 5.541 -4.941 -29.839 1.00 34.03 547 THR A C 1
ATOM 4330 O O . THR A 1 547 ? 5.530 -3.740 -30.127 1.00 34.03 547 THR A O 1
ATOM 4333 N N . PRO A 1 548 ? 4.413 -5.675 -29.844 1.00 35.72 548 PRO A N 1
ATOM 4334 C CA . PRO A 1 548 ? 3.138 -5.069 -30.171 1.00 35.72 548 PRO A CA 1
ATOM 4335 C C . PRO A 1 548 ? 2.813 -4.059 -29.064 1.00 35.72 548 PRO A C 1
ATOM 4337 O O . PRO A 1 548 ? 2.963 -4.402 -27.885 1.00 35.72 548 PRO A O 1
ATOM 4340 N N . PRO A 1 549 ? 2.326 -2.842 -29.369 1.00 39.12 549 PRO A N 1
ATOM 4341 C CA . PRO A 1 549 ? 1.578 -2.108 -28.364 1.00 39.12 549 PRO A CA 1
ATOM 4342 C C . PRO A 1 549 ? 0.421 -3.020 -27.955 1.00 39.12 549 PRO A C 1
ATOM 4344 O O . PRO A 1 549 ? -0.385 -3.412 -28.804 1.00 39.12 549 PRO A O 1
ATOM 4347 N N . SER A 1 550 ? 0.377 -3.425 -26.682 1.00 36.62 550 SER A N 1
ATOM 4348 C CA . SER A 1 550 ? -0.753 -4.181 -26.146 1.00 36.62 550 SER A CA 1
ATOM 4349 C C . SER A 1 550 ? -2.041 -3.510 -26.623 1.00 36.62 550 SER A C 1
ATOM 4351 O O . SER A 1 550 ? -2.158 -2.291 -26.459 1.00 36.62 550 SER A O 1
ATOM 4353 N N . PRO A 1 551 ? -2.987 -4.242 -27.238 1.00 40.91 551 PRO A N 1
ATOM 4354 C CA . PRO A 1 551 ? -4.253 -3.662 -27.639 1.00 40.91 551 PRO A CA 1
ATOM 4355 C C . PRO A 1 551 ? -4.940 -3.194 -26.362 1.00 40.91 551 PRO A C 1
ATOM 4357 O O . PRO A 1 551 ? -5.447 -3.995 -25.577 1.00 40.91 551 PRO A O 1
ATOM 4360 N N . VAL A 1 552 ? -4.883 -1.888 -26.114 1.00 52.78 552 VAL A N 1
ATOM 4361 C CA . VAL A 1 552 ? -5.566 -1.272 -24.990 1.00 52.78 552 VAL A CA 1
ATOM 4362 C C . VAL A 1 552 ? -7.047 -1.447 -25.285 1.00 52.78 552 VAL A C 1
ATOM 4364 O O . VAL A 1 552 ? -7.581 -0.825 -26.202 1.00 52.78 552 VAL A O 1
ATOM 4367 N N . LYS A 1 553 ? -7.689 -2.383 -24.581 1.00 71.12 553 LYS A N 1
ATOM 4368 C CA . LYS A 1 553 ? -9.130 -2.598 -24.671 1.00 71.12 553 LYS A CA 1
ATOM 4369 C C . LYS A 1 553 ? -9.804 -1.242 -24.407 1.00 71.12 553 LYS A C 1
ATOM 4371 O O . LYS A 1 553 ? -9.576 -0.698 -23.330 1.00 71.12 553 LYS A O 1
ATOM 4376 N N . PRO A 1 554 ? -10.577 -0.685 -25.356 1.00 80.50 554 PRO A N 1
ATOM 4377 C CA . PRO A 1 554 ? -11.233 0.597 -25.142 1.00 80.50 554 PRO A CA 1
ATOM 4378 C C . PRO A 1 554 ? -12.193 0.505 -23.956 1.00 80.50 554 PRO A C 1
ATOM 4380 O O . PRO A 1 554 ? -12.993 -0.434 -23.880 1.00 80.50 554 PRO A O 1
ATOM 4383 N N . ASP A 1 555 ? -12.105 1.467 -23.043 1.00 90.25 555 ASP A N 1
ATOM 4384 C CA . ASP A 1 555 ? -13.049 1.590 -21.943 1.00 90.25 555 ASP A CA 1
ATOM 4385 C C . ASP A 1 555 ? -14.341 2.247 -22.432 1.00 90.25 555 ASP A C 1
ATOM 4387 O O . ASP A 1 555 ? -14.360 3.056 -23.364 1.00 90.25 555 ASP A O 1
ATOM 4391 N N . ASP A 1 556 ? -15.448 1.929 -21.767 1.00 90.88 556 ASP A N 1
ATOM 4392 C CA . ASP A 1 556 ? -16.708 2.614 -22.018 1.00 90.88 556 ASP A CA 1
ATOM 4393 C C . ASP A 1 556 ? -16.739 3.968 -21.293 1.00 90.88 556 ASP A C 1
ATOM 4395 O O . ASP A 1 556 ? -17.239 4.089 -20.172 1.00 90.88 556 ASP A O 1
ATOM 4399 N N . LEU A 1 557 ? -16.212 5.008 -21.951 1.00 92.62 557 LEU A N 1
ATOM 4400 C CA . LEU A 1 557 ? -16.199 6.377 -21.422 1.00 92.62 557 LEU A CA 1
ATOM 4401 C C . LEU A 1 557 ? -17.605 6.948 -21.172 1.00 92.62 557 LEU A C 1
ATOM 4403 O O . LEU A 1 557 ? -17.726 7.947 -20.468 1.00 92.62 557 LEU A O 1
ATOM 4407 N N . THR A 1 558 ? -18.672 6.323 -21.693 1.00 93.06 558 THR A N 1
ATOM 4408 C CA . THR A 1 558 ? -20.052 6.769 -21.424 1.00 93.06 558 THR A CA 1
ATOM 4409 C C . THR A 1 558 ? -20.512 6.504 -19.992 1.00 93.06 558 THR A C 1
ATOM 4411 O O . THR A 1 558 ? -21.533 7.039 -19.567 1.00 93.06 558 THR A O 1
ATOM 4414 N N . ARG A 1 559 ? -19.729 5.742 -19.216 1.00 92.25 559 ARG A N 1
ATOM 4415 C CA . ARG A 1 559 ? -19.932 5.568 -17.773 1.00 92.25 559 ARG A CA 1
ATOM 4416 C C . ARG A 1 559 ? -19.737 6.857 -16.970 1.00 92.25 559 ARG A C 1
ATOM 4418 O O . ARG A 1 559 ? -20.217 6.925 -15.847 1.00 92.25 559 ARG A O 1
ATOM 4425 N N . ILE A 1 560 ? -19.041 7.854 -17.515 1.00 93.56 560 ILE A N 1
ATOM 4426 C CA . ILE A 1 560 ? -18.781 9.138 -16.855 1.00 93.56 560 ILE A CA 1
ATOM 4427 C C . ILE A 1 560 ? -19.958 10.084 -17.086 1.00 93.56 560 ILE A C 1
ATOM 4429 O O . ILE A 1 560 ? -20.361 10.339 -18.225 1.00 93.56 560 ILE A O 1
ATOM 4433 N N . GLU A 1 561 ? -20.482 10.660 -16.006 1.00 88.94 561 GLU A N 1
ATOM 4434 C CA . GLU A 1 561 ? -21.611 11.577 -16.063 1.00 88.94 561 GLU A CA 1
ATOM 4435 C C . GLU A 1 561 ? -21.237 12.841 -16.857 1.00 88.94 561 GLU A C 1
ATOM 4437 O O . GLU A 1 561 ? -20.306 13.581 -16.524 1.00 88.94 561 GLU A O 1
ATOM 4442 N N . GLY A 1 562 ? -21.967 13.072 -17.951 1.00 87.56 562 GLY A N 1
ATOM 4443 C CA . GLY A 1 562 ? -21.721 14.154 -18.905 1.00 87.56 562 GLY A CA 1
ATOM 4444 C C . GLY A 1 562 ? -21.042 13.721 -20.212 1.00 87.56 562 GLY A C 1
ATOM 4445 O O . GLY A 1 562 ? -21.051 14.497 -21.169 1.00 87.56 562 GLY A O 1
ATOM 4446 N N . ILE A 1 563 ? -20.532 12.486 -20.313 1.00 92.06 563 ILE A N 1
ATOM 4447 C CA . ILE A 1 563 ? -19.985 11.930 -21.562 1.00 92.06 563 ILE A CA 1
ATOM 4448 C C . ILE A 1 563 ? -21.049 11.077 -22.265 1.00 92.06 563 ILE A C 1
ATOM 4450 O O . ILE A 1 563 ? -21.235 9.898 -21.990 1.00 92.06 563 ILE A O 1
ATOM 4454 N N . GLY A 1 564 ? -21.752 11.671 -23.231 1.00 87.62 564 GLY A N 1
ATOM 4455 C CA . GLY A 1 564 ? -22.674 10.934 -24.105 1.00 87.62 564 GLY A CA 1
ATOM 4456 C C . GLY A 1 564 ? -21.970 10.204 -25.267 1.00 87.62 564 GLY A C 1
ATOM 4457 O O . GLY A 1 564 ? -20.800 10.473 -25.547 1.00 87.62 564 GLY A O 1
ATOM 4458 N N . PRO A 1 565 ? -22.684 9.364 -26.048 1.00 89.31 565 PRO A N 1
ATOM 4459 C CA . PRO A 1 565 ? -22.104 8.591 -27.159 1.00 89.31 565 PRO A CA 1
ATOM 4460 C C . PRO A 1 565 ? -21.359 9.431 -28.210 1.00 89.31 565 PRO A C 1
ATOM 4462 O O . PRO A 1 565 ? -20.344 9.003 -28.757 1.00 89.31 565 PRO A O 1
ATOM 4465 N N . LYS A 1 566 ? -21.835 10.654 -28.484 1.00 86.56 566 LYS A N 1
ATOM 4466 C CA . LYS A 1 566 ? -21.164 11.595 -29.400 1.00 86.56 566 LYS A CA 1
ATOM 4467 C C . LYS A 1 566 ? -19.851 12.127 -28.822 1.00 86.56 566 LYS A C 1
ATOM 4469 O O . LYS A 1 566 ? -18.872 12.246 -29.551 1.00 86.56 566 LYS A O 1
ATOM 4474 N N . MET A 1 567 ? -19.835 12.388 -27.518 1.00 89.38 567 MET A N 1
ATOM 4475 C CA . MET A 1 567 ? -18.673 12.882 -26.787 1.00 89.38 567 MET A CA 1
ATOM 4476 C C . MET A 1 567 ? -17.587 11.809 -26.690 1.00 89.38 567 MET A C 1
ATOM 4478 O O . MET A 1 567 ? -16.437 12.069 -27.023 1.00 89.38 567 MET A O 1
ATOM 4482 N N . ASN A 1 568 ? -17.985 10.572 -26.376 1.00 91.50 568 ASN A N 1
ATOM 4483 C CA . ASN A 1 568 ? -17.108 9.402 -26.421 1.00 91.50 568 ASN A CA 1
ATOM 4484 C C . ASN A 1 568 ? -16.466 9.232 -27.814 1.00 91.50 568 ASN A C 1
ATOM 4486 O O . ASN A 1 568 ? -15.258 9.066 -27.940 1.00 91.50 568 ASN A O 1
ATOM 4490 N N . LYS A 1 569 ? -17.250 9.375 -28.893 1.00 88.75 569 LYS A N 1
ATOM 4491 C CA . LYS A 1 569 ? -16.721 9.286 -30.263 1.00 88.75 569 LYS A CA 1
ATOM 4492 C C . LYS A 1 569 ? -15.676 10.366 -30.581 1.00 88.75 569 LYS A C 1
ATOM 4494 O O . LYS A 1 569 ? -14.710 10.065 -31.275 1.00 88.75 569 LYS A O 1
ATOM 4499 N N . ALA A 1 570 ? -15.853 11.593 -30.092 1.00 88.38 570 ALA A N 1
ATOM 4500 C CA . ALA A 1 570 ? -14.875 12.665 -30.285 1.00 88.38 570 ALA A CA 1
ATOM 4501 C C . ALA A 1 570 ? -13.596 12.463 -29.469 1.00 88.38 570 ALA A C 1
ATOM 4503 O O . ALA A 1 570 ? -12.507 12.684 -29.989 1.00 88.38 570 ALA A O 1
ATOM 4504 N N . LEU A 1 571 ? -13.718 11.987 -28.228 1.00 90.31 571 LEU A N 1
ATOM 4505 C CA . LEU A 1 571 ? -12.570 11.653 -27.383 1.00 90.31 571 LEU A CA 1
ATOM 4506 C C . LEU A 1 571 ? -11.745 10.514 -28.000 1.00 90.31 571 LEU A C 1
ATOM 4508 O O . LEU A 1 571 ? -10.531 10.649 -28.136 1.00 90.31 571 LEU A O 1
ATOM 4512 N N . ASN A 1 572 ? -12.407 9.471 -28.506 1.00 90.31 572 ASN A N 1
ATOM 4513 C CA . ASN A 1 572 ? -11.751 8.392 -29.247 1.00 90.31 572 ASN A CA 1
ATOM 4514 C C . ASN A 1 572 ? -11.054 8.911 -30.518 1.00 90.31 572 ASN A C 1
ATOM 4516 O O . ASN A 1 572 ? -9.914 8.544 -30.791 1.00 90.31 572 ASN A O 1
ATOM 4520 N N . ALA A 1 573 ? -11.693 9.810 -31.279 1.00 87.12 573 ALA A N 1
ATOM 4521 C CA . ALA A 1 573 ? -11.078 10.430 -32.458 1.00 87.12 573 ALA A CA 1
ATOM 4522 C C . ALA A 1 573 ? -9.843 11.287 -32.113 1.00 87.12 573 ALA A C 1
ATOM 4524 O O . ALA A 1 573 ? -8.937 11.406 -32.934 1.00 87.12 573 ALA A O 1
ATOM 4525 N N . ALA A 1 574 ? -9.787 11.833 -30.895 1.00 85.94 574 ALA A N 1
ATOM 4526 C CA . ALA A 1 574 ? -8.636 12.546 -30.344 1.00 85.94 574 ALA A CA 1
ATOM 4527 C C . ALA A 1 574 ? -7.595 11.624 -29.674 1.00 85.94 574 ALA A C 1
ATOM 4529 O O . ALA A 1 574 ? -6.627 12.114 -29.095 1.00 85.94 574 ALA A O 1
ATOM 4530 N N . GLY A 1 575 ? -7.766 10.300 -29.751 1.00 87.94 575 GLY A N 1
ATOM 4531 C CA . GLY A 1 575 ? -6.814 9.323 -29.220 1.00 87.94 575 GLY A CA 1
ATOM 4532 C C . GLY A 1 575 ? -7.022 8.927 -27.754 1.00 87.94 575 GLY A C 1
ATOM 4533 O O . GLY A 1 575 ? -6.156 8.263 -27.189 1.00 87.94 575 GLY A O 1
ATOM 4534 N N . ILE A 1 576 ? -8.142 9.314 -27.135 1.00 92.19 576 ILE A N 1
ATOM 4535 C CA . ILE A 1 576 ? -8.475 9.009 -25.737 1.00 92.19 576 ILE A CA 1
ATOM 4536 C C . ILE A 1 576 ? -9.480 7.854 -25.712 1.00 92.19 576 ILE A C 1
ATOM 4538 O O . ILE A 1 576 ? -10.665 8.069 -25.946 1.00 92.19 576 ILE A O 1
ATOM 4542 N N . TYR A 1 577 ? -8.997 6.648 -25.415 1.00 91.62 577 TYR A N 1
ATOM 4543 C CA . TYR A 1 577 ? -9.752 5.391 -25.442 1.00 91.62 577 TYR A CA 1
ATOM 4544 C C . TYR A 1 577 ? -9.954 4.747 -24.060 1.00 91.62 577 TYR A C 1
ATOM 4546 O O . TYR A 1 577 ? -10.742 3.811 -23.950 1.00 91.62 577 TYR A O 1
ATOM 4554 N N . THR A 1 578 ? -9.251 5.199 -23.012 1.00 93.94 578 THR A N 1
ATOM 4555 C CA . THR A 1 578 ? -9.344 4.623 -21.654 1.00 93.94 578 THR A CA 1
ATOM 4556 C C . THR A 1 578 ? -9.630 5.641 -20.562 1.00 93.94 578 THR A C 1
ATOM 4558 O O . THR A 1 578 ? -9.343 6.832 -20.709 1.00 93.94 578 THR A O 1
ATOM 4561 N N . PHE A 1 579 ? -10.126 5.164 -19.416 1.00 93.12 579 PHE A N 1
ATOM 4562 C CA . PHE A 1 579 ? -10.294 5.982 -18.214 1.00 93.12 579 PHE A CA 1
ATOM 4563 C C . PHE A 1 579 ? -8.963 6.582 -17.747 1.00 93.12 579 PHE A C 1
ATOM 4565 O O . PHE A 1 579 ? -8.921 7.739 -17.343 1.00 93.12 579 PHE A O 1
ATOM 4572 N N . ALA A 1 580 ? -7.858 5.838 -17.864 1.00 88.81 580 ALA A N 1
ATOM 4573 C CA . ALA A 1 580 ? -6.528 6.329 -17.501 1.00 88.81 580 ALA A CA 1
ATOM 4574 C C . ALA A 1 580 ? -6.065 7.482 -18.411 1.00 88.81 580 ALA A C 1
ATOM 4576 O O . ALA A 1 580 ? -5.552 8.488 -17.922 1.00 88.81 580 ALA A O 1
ATOM 4577 N N . GLN A 1 581 ? -6.296 7.373 -19.725 1.00 90.38 581 GLN A N 1
ATOM 4578 C CA . GLN A 1 581 ? -5.986 8.443 -20.680 1.00 90.38 581 GLN A CA 1
ATOM 4579 C C . GLN A 1 581 ? -6.857 9.679 -20.440 1.00 90.38 581 GLN A C 1
ATOM 4581 O O . GLN A 1 581 ? -6.358 10.800 -20.477 1.00 90.38 581 GLN A O 1
ATOM 4586 N N . LEU A 1 582 ? -8.143 9.482 -20.144 1.00 92.62 582 LEU A N 1
ATOM 4587 C CA . LEU A 1 582 ? -9.066 10.575 -19.858 1.00 92.62 582 LEU A CA 1
ATOM 4588 C C . LEU A 1 582 ? -8.760 11.271 -18.518 1.00 92.62 582 LEU A C 1
ATOM 4590 O O . LEU A 1 582 ? -8.910 12.484 -18.417 1.00 92.62 582 LEU A O 1
ATOM 4594 N N . ALA A 1 583 ? -8.290 10.529 -17.512 1.00 92.19 583 ALA A N 1
ATOM 4595 C CA . ALA A 1 583 ? -7.861 11.070 -16.221 1.00 92.19 583 ALA A CA 1
ATOM 4596 C C . ALA A 1 583 ? -6.552 11.874 -16.310 1.00 92.19 583 ALA A C 1
ATOM 4598 O O . ALA A 1 583 ? -6.358 12.820 -15.548 1.00 92.19 583 ALA A O 1
ATOM 4599 N N . ALA A 1 584 ? -5.662 11.504 -17.236 1.00 88.19 584 ALA A N 1
ATOM 4600 C CA . ALA A 1 584 ? -4.403 12.204 -17.489 1.00 88.19 584 ALA A CA 1
ATOM 4601 C C . ALA A 1 584 ? -4.552 13.411 -18.435 1.00 88.19 584 ALA A C 1
ATOM 4603 O O . ALA A 1 584 ? -3.671 14.269 -18.479 1.00 88.19 584 ALA A O 1
ATOM 4604 N N . ALA A 1 585 ? -5.646 13.482 -19.197 1.00 88.81 585 ALA A N 1
ATOM 4605 C CA . ALA A 1 585 ? -5.884 14.547 -20.159 1.00 88.81 585 ALA A CA 1
ATOM 4606 C C . ALA A 1 585 ? -6.155 15.892 -19.467 1.00 88.81 585 ALA A C 1
ATOM 4608 O O . ALA A 1 585 ? -6.968 16.007 -18.547 1.00 88.81 585 ALA A O 1
ATOM 4609 N N . HIS A 1 586 ? -5.506 16.948 -19.954 1.00 85.88 586 HIS A N 1
ATOM 4610 C CA . HIS A 1 586 ? -5.741 18.295 -19.446 1.00 85.88 586 HIS A CA 1
ATOM 4611 C C . HIS A 1 586 ? -7.060 18.868 -19.966 1.00 85.88 586 HIS A C 1
ATOM 4613 O O . HIS A 1 586 ? -7.468 18.618 -21.100 1.00 85.88 586 HIS A O 1
ATOM 4619 N N . GLN A 1 587 ? -7.685 19.739 -19.175 1.00 86.38 587 GLN A N 1
ATOM 4620 C CA . GLN A 1 587 ? -8.964 20.366 -19.514 1.00 86.38 587 GLN A CA 1
ATOM 4621 C C . GLN A 1 587 ? -8.952 21.059 -20.893 1.00 86.38 587 GLN A C 1
ATOM 4623 O O . GLN A 1 587 ? -9.907 20.936 -21.657 1.00 86.38 587 GLN A O 1
ATOM 4628 N N . ASN A 1 588 ? -7.834 21.702 -21.255 1.00 84.62 588 ASN A N 1
ATOM 4629 C CA . ASN A 1 588 ? -7.642 22.331 -22.567 1.00 84.62 588 ASN A CA 1
ATOM 4630 C C . ASN A 1 588 ? -7.590 21.309 -23.717 1.00 84.62 588 ASN A C 1
ATOM 4632 O O . ASN A 1 588 ? -8.097 21.581 -24.801 1.00 84.62 588 ASN A O 1
ATOM 4636 N N . GLN A 1 589 ? -7.006 20.128 -23.487 1.00 85.75 589 GLN A N 1
ATOM 4637 C CA . GLN A 1 589 ? -6.953 19.048 -24.479 1.00 85.75 589 GLN A CA 1
ATOM 4638 C C . GLN A 1 589 ? -8.342 18.443 -24.701 1.00 85.75 589 GLN A C 1
ATOM 4640 O O . GLN A 1 589 ? -8.732 18.202 -25.841 1.00 85.75 589 GLN A O 1
ATOM 4645 N N . LEU A 1 590 ? -9.117 18.267 -23.627 1.00 89.00 590 LEU A N 1
ATOM 4646 C CA . LEU A 1 590 ? -10.503 17.802 -23.708 1.00 89.00 590 LEU A CA 1
ATOM 4647 C C . LEU A 1 590 ? -11.393 18.812 -24.436 1.00 89.00 590 LEU A C 1
ATOM 4649 O O . LEU A 1 590 ? -12.193 18.421 -25.280 1.00 89.00 590 LEU A O 1
ATOM 4653 N N . HIS A 1 591 ? -11.214 20.109 -24.173 1.00 87.56 591 HIS A N 1
ATOM 4654 C CA . HIS A 1 591 ? -11.920 21.161 -24.902 1.00 87.56 591 HIS A CA 1
ATOM 4655 C C . HIS A 1 591 ? -11.601 21.118 -26.401 1.00 87.56 591 HIS A C 1
ATOM 4657 O O . HIS A 1 591 ? -12.515 21.064 -27.222 1.00 87.56 591 HIS A O 1
ATOM 4663 N N . ALA A 1 592 ? -10.314 21.062 -26.757 1.00 86.12 592 ALA A N 1
ATOM 4664 C CA . ALA A 1 592 ? -9.870 21.000 -28.147 1.00 86.12 592 ALA A CA 1
ATOM 4665 C C . ALA A 1 592 ? -10.392 19.747 -28.876 1.00 86.12 592 ALA A C 1
ATOM 4667 O O . ALA A 1 592 ? -10.782 19.833 -30.041 1.00 86.12 592 ALA A O 1
ATOM 4668 N N . ALA A 1 593 ? -10.455 18.597 -28.197 1.00 86.31 593 ALA A N 1
ATOM 4669 C CA . ALA A 1 593 ? -10.987 17.351 -28.754 1.00 86.31 593 ALA A CA 1
ATOM 4670 C C . ALA A 1 593 ? -12.483 17.450 -29.110 1.00 86.31 593 ALA A C 1
ATOM 4672 O O . ALA A 1 593 ? -12.915 16.980 -30.163 1.00 86.31 593 ALA A O 1
ATOM 4673 N N . ILE A 1 594 ? -13.275 18.091 -28.249 1.00 88.00 594 ILE A N 1
ATOM 4674 C CA . ILE A 1 594 ? -14.723 18.281 -28.431 1.00 88.00 594 ILE A CA 1
ATOM 4675 C C . ILE A 1 594 ? -15.002 19.341 -29.505 1.00 88.00 594 ILE A C 1
ATOM 4677 O O . ILE A 1 594 ? -15.876 19.155 -30.354 1.00 88.00 594 ILE A O 1
ATOM 4681 N N . GLU A 1 595 ? -14.229 20.426 -29.499 1.00 87.88 595 GLU A N 1
ATOM 4682 C CA . GLU A 1 595 ? -14.338 21.533 -30.451 1.00 87.88 595 GLU A CA 1
ATOM 4683 C C . GLU A 1 595 ? -13.954 21.106 -31.874 1.00 87.88 595 GLU A C 1
ATOM 4685 O O . GLU A 1 595 ? -14.685 21.392 -32.822 1.00 87.88 595 GLU A O 1
ATOM 4690 N N . THR A 1 596 ? -12.883 20.318 -32.025 1.00 86.44 596 THR A N 1
ATOM 4691 C CA . THR A 1 596 ? -12.475 19.729 -33.317 1.00 86.44 596 THR A CA 1
ATOM 4692 C C . THR A 1 596 ? -13.563 18.818 -33.898 1.00 86.44 596 THR A C 1
ATOM 4694 O O . THR A 1 596 ? -13.713 18.713 -35.114 1.00 86.44 596 THR A O 1
ATOM 4697 N N . ALA A 1 597 ? -14.375 18.194 -33.040 1.00 85.56 597 ALA A N 1
ATOM 4698 C CA . ALA A 1 597 ? -15.525 17.387 -33.439 1.00 85.56 597 ALA A CA 1
ATOM 4699 C C . ALA A 1 597 ? -16.814 18.207 -33.677 1.00 85.56 597 ALA A C 1
ATOM 4701 O O . ALA A 1 597 ? -17.877 17.622 -33.907 1.00 85.56 597 ALA A O 1
ATOM 4702 N N . GLY A 1 598 ? -16.743 19.543 -33.624 1.00 83.44 598 GLY A N 1
ATOM 4703 C CA . GLY A 1 598 ? -17.865 20.452 -33.871 1.00 83.44 598 GLY A CA 1
ATOM 4704 C C . GLY A 1 598 ? -18.942 20.429 -32.784 1.00 83.44 598 GLY A C 1
ATOM 4705 O O . GLY A 1 598 ? -20.100 20.746 -33.064 1.00 83.44 598 GLY A O 1
ATOM 4706 N N . MET A 1 599 ? -18.602 20.009 -31.561 1.00 82.88 599 MET A N 1
ATOM 4707 C CA . MET A 1 599 ? -19.547 19.939 -30.446 1.00 82.88 599 MET A CA 1
ATOM 4708 C C . MET A 1 599 ? -19.495 21.192 -29.560 1.00 82.88 599 MET A C 1
ATOM 4710 O O . MET A 1 599 ? -18.426 21.768 -29.365 1.00 82.88 599 MET A O 1
ATOM 4714 N N . PRO A 1 600 ? -20.643 21.621 -28.998 1.00 80.06 600 PRO A N 1
ATOM 4715 C CA . PRO A 1 600 ? -20.683 22.735 -28.058 1.00 80.06 600 PRO A CA 1
ATOM 4716 C C . PRO A 1 600 ? -19.982 22.375 -26.742 1.00 80.06 600 PRO A C 1
ATOM 4718 O O . PRO A 1 600 ? -19.938 21.206 -26.350 1.00 80.06 600 PRO A O 1
ATOM 4721 N N . PHE A 1 601 ? -19.477 23.396 -26.042 1.00 81.06 601 PHE A N 1
ATOM 4722 C CA . PHE A 1 601 ? -18.825 23.248 -24.740 1.00 81.06 601 PHE A CA 1
ATOM 4723 C C . PHE A 1 601 ? -19.683 22.429 -23.769 1.00 81.06 601 PHE A C 1
ATOM 4725 O O . PHE A 1 601 ? -20.860 22.733 -23.562 1.00 81.06 601 PHE A O 1
ATOM 4732 N N . ALA A 1 602 ? -19.081 21.409 -23.155 1.00 83.62 602 ALA A N 1
ATOM 4733 C CA . ALA A 1 602 ? -19.729 20.575 -22.155 1.00 83.62 602 ALA A CA 1
ATOM 4734 C C . ALA A 1 602 ? -19.527 21.175 -20.753 1.00 83.62 602 ALA A C 1
ATOM 4736 O O . ALA A 1 602 ? -18.407 21.177 -20.245 1.00 83.62 602 ALA A O 1
ATOM 4737 N N . PRO A 1 603 ? -20.584 21.633 -20.065 1.00 83.12 603 PRO A N 1
ATOM 4738 C CA . PRO A 1 603 ? -20.423 22.256 -18.750 1.00 83.12 603 PRO A CA 1
ATOM 4739 C C . PRO A 1 603 ? -19.942 21.307 -17.636 1.00 83.12 603 PRO A C 1
ATOM 4741 O O . PRO A 1 603 ? -19.490 21.772 -16.596 1.00 83.12 603 PRO A O 1
ATOM 4744 N N . SER A 1 604 ? -20.057 19.990 -17.837 1.00 87.44 604 SER A N 1
ATOM 4745 C CA . SER A 1 604 ? -19.560 18.930 -16.942 1.00 87.44 604 SER A CA 1
ATOM 4746 C C . SER A 1 604 ? -18.084 18.579 -17.168 1.00 87.44 604 SER A C 1
ATOM 4748 O O . SER A 1 604 ? -17.514 17.817 -16.400 1.00 87.44 604 SER A O 1
ATOM 4750 N N . LEU A 1 605 ? -17.446 19.126 -18.210 1.00 89.31 605 LEU A N 1
ATOM 4751 C CA . LEU A 1 605 ? -16.059 18.829 -18.588 1.00 89.31 605 LEU A CA 1
ATOM 4752 C C . LEU A 1 605 ? -15.047 18.909 -17.423 1.00 89.31 605 LEU A C 1
ATOM 4754 O O . LEU A 1 605 ? -14.197 18.021 -17.351 1.00 89.31 605 LEU A O 1
ATOM 4758 N N . PRO A 1 606 ? -15.133 19.873 -16.476 1.00 90.00 606 PRO A N 1
ATOM 4759 C CA . PRO A 1 606 ? -14.201 19.939 -15.345 1.00 90.00 606 PRO A CA 1
ATOM 4760 C C . PRO A 1 606 ? -14.170 18.681 -14.462 1.00 90.00 606 PRO A C 1
ATOM 4762 O O . PRO A 1 606 ? -13.158 18.417 -13.817 1.00 90.00 606 PRO A O 1
ATOM 4765 N N . THR A 1 607 ? -15.250 17.893 -14.422 1.00 92.06 607 THR A N 1
ATOM 4766 C CA . THR A 1 607 ? -15.362 16.727 -13.528 1.00 92.06 607 THR A CA 1
ATOM 4767 C C . THR A 1 607 ? -14.951 15.418 -14.203 1.00 92.06 607 THR A C 1
ATOM 4769 O O . THR A 1 607 ? -14.698 14.429 -13.516 1.00 92.06 607 THR A O 1
ATOM 4772 N N . TRP A 1 608 ? -14.825 15.395 -15.536 1.00 93.56 608 TRP A N 1
ATOM 4773 C CA . TRP A 1 608 ? -14.583 14.170 -16.304 1.00 93.56 608 TRP A CA 1
ATOM 4774 C C . TRP A 1 608 ? -13.261 13.494 -15.963 1.00 93.56 608 TRP A C 1
ATOM 4776 O O . TRP A 1 608 ? -13.240 12.283 -15.771 1.00 93.56 608 TRP A O 1
ATOM 4786 N N . ALA A 1 609 ? -12.176 14.259 -15.822 1.00 91.44 609 ALA A N 1
ATOM 4787 C CA . ALA A 1 609 ? -10.871 13.704 -15.461 1.00 91.44 609 ALA A CA 1
ATOM 4788 C C . ALA A 1 609 ? -10.890 13.067 -14.059 1.00 91.44 609 ALA A C 1
ATOM 4790 O O . ALA A 1 609 ? -10.295 12.014 -13.836 1.00 91.44 609 ALA A O 1
ATOM 4791 N N . LYS A 1 610 ? -11.630 13.666 -13.117 1.00 90.88 610 LYS A N 1
ATOM 4792 C CA . LYS A 1 610 ? -11.743 13.189 -11.731 1.00 90.88 610 LYS A CA 1
ATOM 4793 C C . LYS A 1 610 ? -12.630 11.946 -11.627 1.00 90.88 610 LYS A C 1
ATOM 4795 O O . LYS A 1 610 ? -12.237 10.978 -10.984 1.00 90.88 610 LYS A O 1
ATOM 4800 N N . GLN A 1 611 ? -13.762 11.922 -12.333 1.00 93.88 611 GLN A N 1
ATOM 4801 C CA . GLN A 1 611 ? -14.595 10.724 -12.497 1.00 93.88 611 GLN A CA 1
ATOM 4802 C C . GLN A 1 611 ? -13.813 9.576 -13.166 1.00 93.88 611 GLN A C 1
ATOM 4804 O O . GLN A 1 611 ? -13.816 8.450 -12.669 1.00 93.88 611 GLN A O 1
ATOM 4809 N N . ALA A 1 612 ? -13.074 9.872 -14.242 1.00 93.81 612 ALA A N 1
ATOM 4810 C CA . ALA A 1 612 ? -12.220 8.910 -14.933 1.00 93.81 612 ALA A CA 1
ATOM 4811 C C . ALA A 1 612 ? -11.106 8.364 -14.030 1.00 93.81 612 ALA A C 1
ATOM 4813 O O . ALA A 1 612 ? -10.798 7.181 -14.103 1.00 93.81 612 ALA A O 1
ATOM 4814 N N . ALA A 1 613 ? -10.540 9.181 -13.135 1.00 90.38 613 ALA A N 1
ATOM 4815 C CA . ALA A 1 613 ? -9.522 8.736 -12.186 1.00 90.38 613 ALA A CA 1
ATOM 4816 C C . ALA A 1 613 ? -10.054 7.691 -11.189 1.00 90.38 613 ALA A C 1
ATOM 4818 O O . ALA A 1 613 ? -9.317 6.784 -10.806 1.00 90.38 613 ALA A O 1
ATOM 4819 N N . TYR A 1 614 ? -11.317 7.787 -10.758 1.00 91.88 614 TYR A N 1
ATOM 4820 C CA . TYR A 1 614 ? -11.938 6.744 -9.931 1.00 91.88 614 TYR A CA 1
ATOM 4821 C C . TYR A 1 614 ? -12.132 5.444 -10.717 1.00 91.88 614 TYR A C 1
ATOM 4823 O O . TYR A 1 614 ? -11.711 4.384 -10.256 1.00 91.88 614 TYR A O 1
ATOM 4831 N N . LEU A 1 615 ? -12.668 5.532 -11.938 1.00 90.62 615 LEU A N 1
ATOM 4832 C CA . LEU A 1 615 ? -12.887 4.367 -12.802 1.00 90.62 615 LEU A CA 1
ATOM 4833 C C . LEU A 1 615 ? -11.574 3.696 -13.245 1.00 90.62 615 LEU A C 1
ATOM 4835 O O . LEU A 1 615 ? -11.494 2.472 -13.264 1.00 90.62 615 LEU A O 1
ATOM 4839 N N . ALA A 1 616 ? -10.521 4.471 -13.522 1.00 89.94 616 ALA A N 1
ATOM 4840 C CA . ALA A 1 616 ? -9.192 3.965 -13.882 1.00 89.94 616 ALA A CA 1
ATOM 4841 C C . ALA A 1 616 ? -8.518 3.193 -12.737 1.00 89.94 616 ALA A C 1
ATOM 4843 O O . ALA A 1 616 ? -7.732 2.284 -12.989 1.00 89.94 616 ALA A O 1
ATOM 4844 N N . ARG A 1 617 ? -8.838 3.543 -11.485 1.00 85.94 617 ARG A N 1
ATOM 4845 C CA . ARG A 1 617 ? -8.363 2.855 -10.274 1.00 85.94 617 ARG A CA 1
ATOM 4846 C C . ARG A 1 617 ? -9.252 1.676 -9.863 1.00 85.94 617 ARG A C 1
ATOM 4848 O O . ARG A 1 617 ? -8.953 1.013 -8.877 1.00 85.94 617 ARG A O 1
ATOM 4855 N N . GLY A 1 618 ? -10.354 1.428 -10.579 1.00 86.81 618 GLY A N 1
ATOM 4856 C CA . GLY A 1 618 ? -11.357 0.430 -10.198 1.00 86.81 618 GLY A CA 1
ATOM 4857 C C . GLY A 1 618 ? -12.128 0.779 -8.917 1.00 86.81 618 GLY A C 1
ATOM 4858 O O . GLY A 1 618 ? -12.801 -0.083 -8.352 1.00 86.81 618 GLY A O 1
ATOM 4859 N N . ASP A 1 619 ? -12.049 2.029 -8.451 1.00 88.88 619 ASP A N 1
ATOM 4860 C CA . ASP A 1 619 ? -12.728 2.503 -7.245 1.00 88.88 619 ASP A CA 1
ATOM 4861 C C . ASP A 1 619 ? -14.200 2.818 -7.545 1.00 88.88 619 ASP A C 1
ATOM 4863 O O . ASP A 1 619 ? -14.629 3.967 -7.651 1.00 88.88 619 ASP A O 1
ATOM 4867 N N . GLU A 1 620 ? -14.995 1.759 -7.698 1.00 88.06 620 GLU A N 1
ATOM 4868 C CA . GLU A 1 620 ? -16.435 1.846 -7.965 1.00 88.06 620 GLU A CA 1
ATOM 4869 C C . GLU A 1 620 ? -17.218 2.480 -6.807 1.00 88.06 620 GLU A C 1
ATOM 4871 O O . GLU A 1 620 ? -18.353 2.926 -6.986 1.00 88.06 620 GLU A O 1
ATOM 4876 N N . LYS A 1 621 ? -16.666 2.468 -5.589 1.00 85.69 621 LYS A N 1
ATOM 4877 C CA . LYS A 1 621 ? -17.314 3.064 -4.418 1.00 85.69 621 LYS A CA 1
ATOM 4878 C C . LYS A 1 621 ? -17.075 4.572 -4.394 1.00 85.69 621 LYS A C 1
ATOM 4880 O O . LYS A 1 621 ? -18.048 5.316 -4.367 1.00 85.69 621 LYS A O 1
ATOM 4885 N N . GLY A 1 622 ? -15.823 5.014 -4.506 1.00 82.62 622 GLY A N 1
ATOM 4886 C CA . GLY A 1 622 ? -15.476 6.430 -4.609 1.00 82.62 622 GLY A CA 1
ATOM 4887 C C . GLY A 1 622 ? -16.036 7.083 -5.871 1.00 82.62 622 GLY A C 1
ATOM 4888 O O . GLY A 1 622 ? -16.487 8.225 -5.812 1.00 82.62 622 GLY A O 1
ATOM 4889 N N . PHE A 1 623 ? -16.121 6.347 -6.988 1.00 92.00 623 PHE A N 1
ATOM 4890 C CA . PHE A 1 623 ? -16.827 6.812 -8.185 1.00 92.00 623 PHE A CA 1
ATOM 4891 C C . PHE A 1 623 ? -18.295 7.141 -7.883 1.00 92.00 623 PHE A C 1
ATOM 4893 O O . PHE A 1 623 ? -18.754 8.210 -8.275 1.00 92.00 623 PHE A O 1
ATOM 4900 N N . ARG A 1 624 ? -19.011 6.267 -7.158 1.00 89.06 624 ARG A N 1
ATOM 4901 C CA . ARG A 1 624 ? -20.420 6.474 -6.775 1.00 89.06 624 ARG A CA 1
ATOM 4902 C C . ARG A 1 624 ? -20.604 7.579 -5.742 1.00 89.06 624 ARG A C 1
ATOM 4904 O O . ARG A 1 624 ? -21.508 8.384 -5.888 1.00 89.06 624 ARG A O 1
ATOM 4911 N N . GLU A 1 625 ? -19.734 7.667 -4.743 1.00 88.12 625 GLU A N 1
ATOM 4912 C CA . GLU A 1 625 ? -19.803 8.746 -3.748 1.00 88.12 625 GLU A CA 1
ATOM 4913 C C . GLU A 1 625 ? -19.533 10.120 -4.385 1.00 88.12 625 GLU A C 1
ATOM 4915 O O . GLU A 1 625 ? -20.206 11.098 -4.064 1.00 88.12 625 GLU A O 1
ATOM 4920 N N . TYR A 1 626 ? -18.587 10.198 -5.329 1.00 89.06 626 TYR A N 1
ATOM 4921 C CA . TYR A 1 626 ? -18.321 11.420 -6.089 1.00 89.06 626 TYR A CA 1
ATOM 4922 C C . TYR A 1 626 ? -19.473 11.737 -7.057 1.00 89.06 626 TYR A C 1
ATOM 4924 O O . TYR A 1 626 ? -20.021 12.831 -6.994 1.00 89.06 626 TYR A O 1
ATOM 4932 N N . THR A 1 627 ? -19.874 10.738 -7.855 1.00 87.25 627 THR A N 1
ATOM 4933 C CA . THR A 1 627 ? -21.242 10.467 -8.346 1.00 87.25 627 THR A CA 1
ATOM 4934 C C . THR A 1 627 ? -22.367 11.329 -7.786 1.00 87.25 627 THR A C 1
ATOM 4936 O O . THR A 1 627 ? -22.806 12.325 -8.351 1.00 87.25 627 THR A O 1
ATOM 4939 N N . ASP A 1 628 ? -22.792 10.890 -6.601 1.00 87.69 628 ASP A N 1
ATOM 4940 C CA . ASP A 1 628 ? -23.943 11.356 -5.837 1.00 87.69 628 ASP A CA 1
ATOM 4941 C C . ASP A 1 628 ? -23.786 12.800 -5.337 1.00 87.69 628 ASP A C 1
ATOM 4943 O O . ASP A 1 628 ? -24.776 13.471 -5.040 1.00 87.69 628 ASP A O 1
ATOM 4947 N N . HIS A 1 629 ? -22.547 13.292 -5.236 1.00 85.38 629 HIS A N 1
ATOM 4948 C CA . HIS A 1 629 ? -22.255 14.670 -4.852 1.00 85.38 629 HIS A CA 1
ATOM 4949 C C . HIS A 1 629 ? -22.338 15.653 -6.033 1.00 85.38 629 HIS A C 1
ATOM 4951 O O . HIS A 1 629 ? -22.457 16.863 -5.822 1.00 85.38 629 HIS A O 1
ATOM 4957 N N . LEU A 1 630 ? -22.279 15.165 -7.277 1.00 88.00 630 LEU A N 1
ATOM 4958 C CA . LEU A 1 630 ? -22.382 16.005 -8.465 1.00 88.00 630 LEU A CA 1
ATOM 4959 C C . LEU A 1 630 ? -23.844 16.349 -8.778 1.00 88.00 630 LEU A C 1
ATOM 4961 O O . LEU A 1 630 ? -24.752 15.530 -8.683 1.00 88.00 630 LEU A O 1
ATOM 4965 N N . ILE A 1 631 ? -24.075 17.584 -9.222 1.00 82.19 631 ILE A N 1
ATOM 4966 C CA . ILE A 1 631 ? -25.376 18.029 -9.729 1.00 82.19 631 ILE A CA 1
ATOM 4967 C C . ILE A 1 631 ? -25.280 18.087 -11.253 1.00 82.19 631 ILE A C 1
ATOM 4969 O O . ILE A 1 631 ? -24.658 18.997 -11.809 1.00 82.19 631 ILE A O 1
ATOM 4973 N N . ALA A 1 632 ? -25.887 17.111 -11.936 1.00 79.19 632 ALA A N 1
ATOM 4974 C CA . ALA A 1 632 ? -25.830 16.961 -13.395 1.00 79.19 632 ALA A CA 1
ATOM 4975 C C . ALA A 1 632 ? -24.382 16.932 -13.942 1.00 79.19 632 ALA A C 1
ATOM 4977 O O . ALA A 1 632 ? -24.047 17.641 -14.902 1.00 79.19 632 ALA A O 1
ATOM 4978 N N . GLY A 1 633 ? -23.507 16.162 -13.285 1.00 78.62 633 GLY A N 1
ATOM 4979 C CA . GLY A 1 633 ? -22.092 16.005 -13.632 1.00 78.62 633 GLY A CA 1
ATOM 4980 C C . GLY A 1 633 ? -21.208 17.216 -13.309 1.00 78.62 633 GLY A C 1
ATOM 4981 O O . GLY A 1 633 ? -20.114 17.338 -13.864 1.00 78.62 633 GLY A O 1
ATOM 4982 N N . ARG A 1 634 ? -21.661 18.143 -12.455 1.00 82.75 634 ARG A N 1
ATOM 4983 C CA . ARG A 1 634 ? -20.925 19.359 -12.061 1.00 82.75 634 ARG A CA 1
ATOM 4984 C C . ARG A 1 634 ? -20.749 19.424 -10.553 1.00 82.75 634 ARG A C 1
ATOM 4986 O O . ARG A 1 634 ? -21.630 18.991 -9.815 1.00 82.75 634 ARG A O 1
ATOM 4993 N N . GLU A 1 635 ? -19.633 19.993 -10.103 1.00 82.12 635 GLU A N 1
ATOM 4994 C CA . GLU A 1 635 ? -19.447 20.257 -8.675 1.00 82.12 635 GLU A CA 1
ATOM 4995 C C . GLU A 1 635 ? -20.491 21.293 -8.204 1.00 82.12 635 GLU A C 1
ATOM 4997 O O . GLU A 1 635 ? -20.765 22.258 -8.932 1.00 82.12 635 GLU A O 1
ATOM 5002 N N . PRO A 1 636 ? -21.117 21.090 -7.031 1.00 75.56 636 PRO A N 1
ATOM 5003 C CA . PRO A 1 636 ? -22.102 22.019 -6.495 1.00 75.56 636 PRO A CA 1
ATOM 5004 C C . PRO A 1 636 ? -21.432 23.376 -6.248 1.00 75.56 636 PRO A C 1
ATOM 5006 O O . PRO A 1 636 ? -20.481 23.492 -5.479 1.00 75.56 636 PRO A O 1
ATOM 5009 N N . GLN A 1 637 ? -21.894 24.423 -6.934 1.00 57.41 637 GLN A N 1
ATOM 5010 C CA . GLN A 1 637 ? -21.362 25.768 -6.726 1.00 57.41 637 GLN A CA 1
ATOM 5011 C C . GLN A 1 637 ? -21.805 26.297 -5.356 1.00 57.41 637 GLN A C 1
ATOM 5013 O O . GLN A 1 637 ? -22.957 26.694 -5.191 1.00 57.41 637 GLN A O 1
ATOM 5018 N N . GLY A 1 638 ? -20.866 26.341 -4.407 1.00 49.75 638 GLY A N 1
ATOM 5019 C CA . GLY A 1 638 ? -20.964 27.125 -3.174 1.00 49.75 638 GLY A CA 1
ATOM 5020 C C . GLY A 1 638 ? -20.860 26.306 -1.888 1.00 49.75 638 GLY A C 1
ATOM 5021 O O . GLY A 1 638 ? -21.829 25.682 -1.467 1.00 49.75 638 GLY A O 1
ATOM 5022 N N . GLY A 1 639 ? -19.698 26.395 -1.236 1.00 35.00 639 GLY A N 1
ATOM 5023 C CA . GLY A 1 639 ? -19.466 25.903 0.121 1.00 35.00 639 GLY A CA 1
ATOM 5024 C C . GLY A 1 639 ? -17.984 25.689 0.408 1.00 35.00 639 GLY A C 1
ATOM 5025 O O . GLY A 1 639 ? -17.546 24.549 0.492 1.00 35.00 639 GLY A O 1
ATOM 5026 N N . GLU A 1 640 ? -17.212 26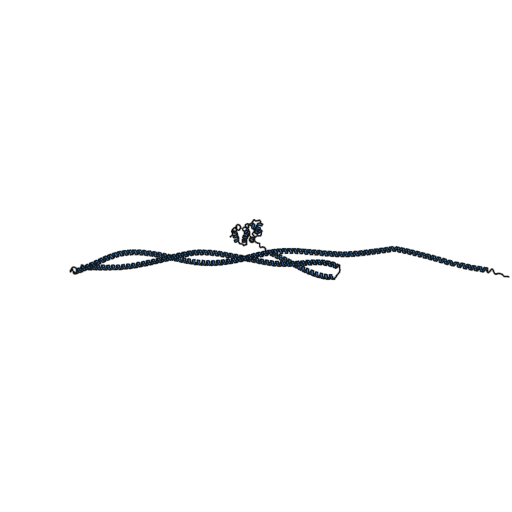.774 0.521 1.00 37.44 640 GLU A N 1
ATOM 5027 C CA . GLU A 1 640 ? -15.931 26.729 1.237 1.00 37.44 640 GLU A CA 1
ATOM 5028 C C . GLU A 1 640 ? -16.190 26.198 2.658 1.00 37.44 640 GLU A C 1
ATOM 5030 O O . GLU A 1 640 ? -17.036 26.743 3.373 1.00 37.44 640 GLU A O 1
ATOM 5035 N N . ALA A 1 641 ? -15.487 25.131 3.042 1.00 31.83 641 ALA A N 1
ATOM 5036 C CA . ALA A 1 641 ? -15.372 24.640 4.411 1.00 31.83 641 ALA A CA 1
ATOM 5037 C C . ALA A 1 641 ? -13.904 24.325 4.700 1.00 31.83 641 ALA A C 1
ATOM 5039 O O . ALA A 1 641 ? -13.281 23.642 3.851 1.00 31.83 641 ALA A O 1
#

Radius of gyration: 106.95 Å; chains: 1; bounding box: 253×58×384 Å